Protein 4WED (pdb70)

Sequence (475 aa):
GTLRVAIAKPAGNLDPQSHYAIWAIQDLFEPLVKYGKGGQIEPCLATDWKIEDGGKTLHLTLREGVKFQDGTKFDAAACKWNLERWGIDQFSWNCSKHFQSLEVVDDYHITVHFKEPVLALQELSYTRPTRFLSPKSVDADGKFKEPVGTGPWVQISADDTQSVFEHYDGYWGDKPTYERLEAKVIPDARSRVAALRAGEIDLVGGFWIAPLTPEEGKQLEAAGFNVVVDPGNVTLVAFNPDRAEPLKDPQVRKAVSIGIDRAAISKVLYHGYAKPAGNFSAALPYAGKQFDAPVRDAAAASALLEKAGWTGSPIRSKDGKPLTLELVVSPDAVPGSRVIAEVIQSEKEVGIDLVIRSVDHAEQKYDLGFFLTYGAPYDPFGSLVALCLSTFKNDVEGKLVTDPVNLDPLINAATAATGDQIEPTIQKVYDWLRDNDAIAPLVYVPSIWAHSKRVQGFTSPVTEYDPYENIVLAE

InterPro domains:
  IPR000914 Solute-binding protein family 5 domain [PF00496] (76-440)
  IPR006311 Twin-arginine translocation pathway, signal sequence [PS51318] (1-31)
  IPR011980 Metal-staphylopine-binding protein CntA-like [cd08489] (37-518)
  IPR023765 Solute-binding protein family 5, conserved site [PS01040] (82-104)
  IPR030678 Peptide/nickel binding protein, MppA-type [PIRSF002741] (31-510)
  IPR039424 Solute-binding protein family 5 [PTHR30290] (27-519)

B-factor: mean 72.61, std 14.72, range [43.63, 132.22]

Organism: Rhizobium meliloti (strain 1021) (NCBI:txid266834)

Solvent-accessible surface area: 20041 Å² total

Foldseek 3Di:
DEAEAEFQWFQADQQQADDTGQLAVLQLFAFQWAQDFLRDTHGDQFHDWDADPLQFKIKTFGDAQFAWLVRHGQWLVQQCVLVVVHCPPVVCVFCVVFWDDKDDDDRGMIMTGGNDHGFPCLVRNGSPDNGGAGPVCADPVRDDDARTHLHQWHFPDGDTAKTKTAGRPSRPDDHFPDGIYMYGHHNDQVVVLVCQLVVNHFKAFFPSTHHAALVSQVVVVVVVFDKDKDLFQKFKKAFDCVPQVVVQPLLLLVLLQLLAALQVVCCVGRVRRWAWAPFRDSSYHLRADGDDRRHRDLPSSLVSCVVVPFDDPLATDHPPHTQEFEEEEECQVPPCGVVSQVRSCVSSNSHYHYHYDYDHVDPPPGRHYIDMAPTPPCPDLNRCCQAEAPVRDDPVGYHRAYDNVPQNVLSVQLSSDDDPGNNVSVNVNRCVCVVSSRMHTRTRDMIMMIGHPQWDQWDDDSDSSHTSPRTDGRD

Structure (mmCIF, N/CA/C/O backbone):
data_4WED
#
_entry.id   4WED
#
_cell.length_a   57.327
_cell.length_b   57.327
_cell.length_c   132.063
_cell.angle_alpha   90.000
_cell.angle_beta   90.000
_cell.angle_gamma   120.000
#
_symmetry.space_group_name_H-M   'P 31'
#
loop_
_entity.id
_entity.type
_entity.pdbx_description
1 polymer 'ABC transporter, periplasmic solute-binding protein'
2 non-polymer 'SODIUM ION'
3 non-polymer 'FORMIC ACID'
4 non-polymer GLYCEROL
5 water water
#
loop_
_atom_site.group_PDB
_atom_site.id
_atom_site.type_symbol
_atom_site.label_atom_id
_atom_site.label_alt_id
_atom_site.label_comp_id
_atom_site.label_asym_id
_atom_site.label_entity_id
_atom_site.label_seq_id
_atom_site.pdbx_PDB_ins_code
_atom_site.Cartn_x
_atom_site.Cartn_y
_atom_site.Cartn_z
_atom_site.occupancy
_atom_site.B_iso_or_equiv
_atom_site.auth_seq_id
_atom_site.auth_comp_id
_atom_site.auth_asym_id
_atom_site.auth_atom_id
_atom_site.pdbx_PDB_model_num
ATOM 1 N N . GLY A 1 36 ? 8.991 26.890 -20.385 1.00 87.80 36 GLY A N 1
ATOM 2 C CA . GLY A 1 36 ? 8.434 25.482 -20.504 1.00 84.04 36 GLY A CA 1
ATOM 3 C C . GLY A 1 36 ? 8.291 24.793 -19.159 1.00 80.82 36 GLY A C 1
ATOM 4 O O . GLY A 1 36 ? 8.414 23.580 -19.049 1.00 81.55 36 GLY A O 1
ATOM 5 N N . THR A 1 37 ? 7.982 25.591 -18.145 1.00 79.91 37 THR A N 1
ATOM 6 C CA . THR A 1 37 ? 8.116 25.206 -16.769 1.00 80.58 37 THR A CA 1
ATOM 7 C C . THR A 1 37 ? 6.910 25.691 -15.992 1.00 77.17 37 THR A C 1
ATOM 8 O O . THR A 1 37 ? 6.675 26.868 -15.880 1.00 74.81 37 THR A O 1
ATOM 12 N N . LEU A 1 38 ? 6.162 24.765 -15.418 1.00 74.98 38 LEU A N 1
ATOM 13 C CA . LEU A 1 38 ? 5.036 25.136 -14.592 1.00 73.48 38 LEU A CA 1
ATOM 14 C C . LEU A 1 38 ? 5.502 25.253 -13.146 1.00 74.48 38 LEU A C 1
ATOM 15 O O . LEU A 1 38 ? 6.113 24.332 -12.615 1.00 74.01 38 LEU A O 1
ATOM 20 N N . ARG A 1 39 ? 5.179 26.362 -12.492 1.00 77.10 39 ARG A N 1
ATOM 21 C CA . ARG A 1 39 ? 5.563 26.527 -11.097 1.00 81.41 39 ARG A CA 1
ATOM 22 C C . ARG A 1 39 ? 4.358 26.592 -10.188 1.00 78.56 39 ARG A C 1
ATOM 23 O O . ARG A 1 39 ? 3.377 27.291 -10.468 1.00 82.82 39 ARG A O 1
ATOM 31 N N . VAL A 1 40 ? 4.453 25.836 -9.097 1.00 74.39 40 VAL A N 1
ATOM 32 C CA . VAL A 1 40 ? 3.341 25.539 -8.224 1.00 70.17 40 VAL A CA 1
ATOM 33 C C . VAL A 1 40 ? 3.775 25.756 -6.793 1.00 70.29 40 VAL A C 1
ATOM 34 O O . VAL A 1 40 ? 4.785 25.231 -6.376 1.00 72.19 40 VAL A O 1
ATOM 38 N N . ALA A 1 41 ? 3.009 26.519 -6.031 1.00 69.93 41 ALA A N 1
ATOM 39 C CA . ALA A 1 41 ? 3.368 26.749 -4.650 1.00 72.88 41 ALA A CA 1
ATOM 40 C C . ALA A 1 41 ? 3.095 25.501 -3.841 1.00 69.75 41 ALA A C 1
ATOM 41 O O . ALA A 1 41 ? 2.221 24.742 -4.174 1.00 74.15 41 ALA A O 1
ATOM 43 N N . ILE A 1 42 ? 3.894 25.283 -2.811 1.00 71.56 42 ILE A N 1
ATOM 44 C CA . ILE A 1 42 ? 3.595 24.337 -1.753 1.00 71.59 42 ILE A CA 1
ATOM 45 C C . ILE A 1 42 ? 3.957 25.013 -0.430 1.00 72.91 42 ILE A C 1
ATOM 46 O O . ILE A 1 42 ? 4.890 25.816 -0.362 1.00 77.63 42 ILE A O 1
ATOM 51 N N . ALA A 1 43 ? 3.193 24.704 0.606 1.00 70.57 43 ALA A N 1
ATOM 52 C CA . ALA A 1 43 ? 3.187 25.480 1.828 1.00 72.92 43 ALA A CA 1
ATOM 53 C C . ALA A 1 43 ? 4.285 25.026 2.753 1.00 74.64 43 ALA A C 1
ATOM 54 O O . ALA A 1 43 ? 4.575 25.692 3.752 1.00 79.15 43 ALA A O 1
ATOM 56 N N . LYS A 1 44 ? 4.907 23.909 2.402 1.00 71.68 44 LYS A N 1
ATOM 57 C CA . LYS A 1 44 ? 6.020 23.384 3.170 1.00 75.92 44 LYS A CA 1
ATOM 58 C C . LYS A 1 44 ? 6.791 22.364 2.335 1.00 73.45 44 LYS A C 1
ATOM 59 O O . LYS A 1 44 ? 6.283 21.924 1.339 1.00 68.65 44 LYS A O 1
ATOM 65 N N . PRO A 1 45 ? 8.052 22.038 2.703 1.00 77.03 45 PRO A N 1
ATOM 66 C CA . PRO A 1 45 ? 8.825 21.082 1.895 1.00 78.35 45 PRO A CA 1
ATOM 67 C C . PRO A 1 45 ? 8.033 19.788 1.568 1.00 78.48 45 PRO A C 1
ATOM 68 O O . PRO A 1 45 ? 7.182 19.370 2.348 1.00 79.24 45 PRO A O 1
ATOM 72 N N . ALA A 1 46 ? 8.307 19.181 0.417 1.00 76.21 46 ALA A N 1
ATOM 73 C CA . ALA A 1 46 ? 7.626 17.958 -0.013 1.00 72.55 46 ALA A CA 1
ATOM 74 C C . ALA A 1 46 ? 7.727 16.801 0.994 1.00 73.80 46 ALA A C 1
ATOM 75 O O . ALA A 1 46 ? 6.839 15.964 1.042 1.00 73.60 46 ALA A O 1
ATOM 77 N N . GLY A 1 47 ? 8.810 16.746 1.768 1.00 74.34 47 GLY A N 1
ATOM 78 C CA . GLY A 1 47 ? 9.050 15.634 2.672 1.00 77.75 47 GLY A CA 1
ATOM 79 C C . GLY A 1 47 ? 9.642 14.400 1.990 1.00 78.00 47 GLY A C 1
ATOM 80 O O . GLY A 1 47 ? 10.000 14.418 0.806 1.00 77.20 47 GLY A O 1
ATOM 81 N N . ASN A 1 48 ? 9.780 13.340 2.775 1.00 79.99 48 ASN A N 1
ATOM 82 C CA . ASN A 1 48 ? 10.247 12.042 2.286 1.00 81.45 48 ASN A CA 1
ATOM 83 C C . ASN A 1 48 ? 9.068 11.346 1.617 1.00 76.49 48 ASN A C 1
ATOM 84 O O . ASN A 1 48 ? 8.010 11.225 2.229 1.00 73.04 48 ASN A O 1
ATOM 89 N N . LEU A 1 49 ? 9.297 10.865 0.389 1.00 74.86 49 LEU A N 1
ATOM 90 C CA . LEU A 1 49 ? 8.256 10.466 -0.565 1.00 70.05 49 LEU A CA 1
ATOM 91 C C . LEU A 1 49 ? 7.902 8.990 -0.539 1.00 68.59 49 LEU A C 1
ATOM 92 O O . LEU A 1 49 ? 7.159 8.532 -1.418 1.00 63.09 49 LEU A O 1
ATOM 97 N N . ASP A 1 50 ? 8.460 8.252 0.426 1.00 70.64 50 ASP A N 1
ATOM 98 C CA . ASP A 1 50 ? 8.197 6.817 0.597 1.00 70.35 50 ASP A CA 1
ATOM 99 C C . ASP A 1 50 ? 6.697 6.562 0.366 1.00 65.88 50 ASP A C 1
ATOM 100 O O . ASP A 1 50 ? 5.865 6.981 1.173 1.00 67.75 50 ASP A O 1
ATOM 105 N N . PRO A 1 51 ? 6.346 5.893 -0.742 1.00 62.44 51 PRO A N 1
ATOM 106 C CA . PRO A 1 51 ? 4.921 5.759 -1.098 1.00 60.83 51 PRO A CA 1
ATOM 107 C C . PRO A 1 51 ? 4.166 4.848 -0.154 1.00 63.52 51 PRO A C 1
ATOM 108 O O . PRO A 1 51 ? 2.941 4.745 -0.239 1.00 65.23 51 PRO A O 1
ATOM 112 N N . GLN A 1 52 ? 4.888 4.169 0.725 1.00 68.91 52 GLN A N 1
ATOM 113 C CA . GLN A 1 52 ? 4.270 3.393 1.808 1.00 72.97 52 GLN A CA 1
ATOM 114 C C . GLN A 1 52 ? 4.572 3.951 3.197 1.00 74.26 52 GLN A C 1
ATOM 115 O O . GLN A 1 52 ? 4.530 3.229 4.167 1.00 79.03 52 GLN A O 1
ATOM 121 N N . SER A 1 53 ? 4.840 5.243 3.304 1.00 74.75 53 SER A N 1
ATOM 122 C CA . SER A 1 53 ? 4.877 5.856 4.610 1.00 78.06 53 SER A CA 1
ATOM 123 C C . SER A 1 53 ? 3.992 7.116 4.653 1.00 77.96 53 SER A C 1
ATOM 124 O O . SER A 1 53 ? 3.190 7.319 3.750 1.00 75.80 53 SER A O 1
ATOM 127 N N . HIS A 1 54 ? 4.140 7.957 5.683 1.00 81.31 54 HIS A N 1
ATOM 128 C CA . HIS A 1 54 ? 3.192 9.067 5.920 1.00 85.15 54 HIS A CA 1
ATOM 129 C C . HIS A 1 54 ? 3.819 10.472 6.107 1.00 84.80 54 HIS A C 1
ATOM 130 O O . HIS A 1 54 ? 3.248 11.333 6.792 1.00 82.31 54 HIS A O 1
ATOM 137 N N . TYR A 1 55 ? 4.963 10.713 5.467 1.00 80.96 55 TYR A N 1
ATOM 138 C CA . TYR A 1 55 ? 5.695 11.971 5.663 1.00 85.20 55 TYR A CA 1
ATOM 139 C C . TYR A 1 55 ? 5.639 12.981 4.503 1.00 82.30 55 TYR A C 1
ATOM 140 O O . TYR A 1 55 ? 6.132 14.100 4.636 1.00 92.14 55 TYR A O 1
ATOM 149 N N . ALA A 1 56 ? 5.076 12.609 3.366 1.00 73.68 56 ALA A N 1
ATOM 150 C CA . ALA A 1 56 ? 5.083 13.514 2.221 1.00 72.68 56 ALA A CA 1
ATOM 151 C C . ALA A 1 56 ? 3.800 14.307 2.059 1.00 73.05 56 ALA A C 1
ATOM 152 O O . ALA A 1 56 ? 2.751 13.950 2.596 1.00 72.62 56 ALA A O 1
ATOM 154 N N . ILE A 1 57 ? 3.908 15.391 1.299 1.00 73.29 57 ILE A N 1
ATOM 155 C CA . ILE A 1 57 ? 2.746 16.011 0.683 1.00 72.16 57 ILE A CA 1
ATOM 156 C C . ILE A 1 57 ? 2.237 15.059 -0.412 1.00 65.84 57 ILE A C 1
ATOM 157 O O . ILE A 1 57 ? 2.952 14.772 -1.360 1.00 65.06 57 ILE A O 1
ATOM 162 N N . TRP A 1 58 ? 0.989 14.608 -0.271 1.00 65.37 58 TRP A N 1
ATOM 163 C CA . TRP A 1 58 ? 0.361 13.629 -1.187 1.00 60.42 58 TRP A CA 1
ATOM 164 C C . TRP A 1 58 ? 0.429 14.052 -2.649 1.00 58.09 58 TRP A C 1
ATOM 165 O O . TRP A 1 58 ? 0.811 13.280 -3.510 1.00 61.02 58 TRP A O 1
ATOM 176 N N . ALA A 1 59 ? 0.068 15.294 -2.926 1.00 58.09 59 ALA A N 1
ATOM 177 C CA . ALA A 1 59 ? 0.077 15.786 -4.285 1.00 56.06 59 ALA A CA 1
ATOM 178 C C . ALA A 1 59 ? 1.422 15.637 -4.991 1.00 55.94 59 ALA A C 1
ATOM 179 O O . ALA A 1 59 ? 1.487 15.522 -6.200 1.00 60.28 59 ALA A O 1
ATOM 181 N N . ILE A 1 60 ? 2.503 15.619 -4.239 1.00 56.84 60 ILE A N 1
ATOM 182 C CA . ILE A 1 60 ? 3.846 15.441 -4.828 1.00 60.67 60 ILE A CA 1
ATOM 183 C C . ILE A 1 60 ? 4.051 14.022 -5.227 1.00 62.24 60 ILE A C 1
ATOM 184 O O . ILE A 1 60 ? 4.555 13.760 -6.318 1.00 60.68 60 ILE A O 1
ATOM 189 N N . GLN A 1 61 ? 3.600 13.109 -4.384 1.00 65.10 61 GLN A N 1
ATOM 190 C CA . GLN A 1 61 ? 3.666 11.681 -4.644 1.00 61.39 61 GLN A CA 1
ATOM 191 C C . GLN A 1 61 ? 2.879 11.364 -5.889 1.00 58.48 61 GLN A C 1
ATOM 192 O O . GLN A 1 61 ? 3.256 10.529 -6.678 1.00 57.58 61 GLN A O 1
ATOM 198 N N . ASP A 1 62 ? 1.784 12.076 -6.065 1.00 61.82 62 ASP A N 1
ATOM 199 C CA . ASP A 1 62 ? 0.911 11.887 -7.198 1.00 57.28 62 ASP A CA 1
ATOM 200 C C . ASP A 1 62 ? 1.594 12.212 -8.510 1.00 59.58 62 ASP A C 1
ATOM 201 O O . ASP A 1 62 ? 1.140 11.803 -9.558 1.00 55.49 62 ASP A O 1
ATOM 206 N N . LEU A 1 63 ? 2.672 12.975 -8.442 1.00 57.56 63 LEU A N 1
ATOM 207 C CA . LEU A 1 63 ? 3.485 13.303 -9.608 1.00 64.10 63 LEU A CA 1
ATOM 208 C C . LEU A 1 63 ? 4.186 12.156 -10.322 1.00 61.69 63 LEU A C 1
ATOM 209 O O . LEU A 1 63 ? 4.308 12.167 -11.520 1.00 61.86 63 LEU A O 1
ATOM 222 N N . PHE A 1 65 ? 4.061 8.678 -8.721 1.00 58.61 65 PHE A N 1
ATOM 223 C CA . PHE A 1 65 ? 3.489 7.393 -8.340 1.00 56.86 65 PHE A CA 1
ATOM 224 C C . PHE A 1 65 ? 2.106 7.208 -8.933 1.00 55.47 65 PHE A C 1
ATOM 225 O O . PHE A 1 65 ? 1.292 8.135 -9.000 1.00 57.37 65 PHE A O 1
ATOM 233 N N . GLU A 1 66 ? 1.849 6.002 -9.403 1.00 56.06 66 GLU A N 1
ATOM 234 C CA . GLU A 1 66 ? 0.561 5.703 -9.996 1.00 56.01 66 GLU A CA 1
ATOM 235 C C . GLU A 1 66 ? -0.090 4.544 -9.317 1.00 57.14 66 GLU A C 1
ATOM 236 O O . GLU A 1 66 ? 0.591 3.648 -8.825 1.00 60.84 66 GLU A O 1
ATOM 242 N N . PRO A 1 67 ? -1.433 4.570 -9.246 1.00 55.09 67 PRO A N 1
ATOM 243 C CA . PRO A 1 67 ? -2.189 3.435 -8.711 1.00 52.41 67 PRO A CA 1
ATOM 244 C C . PRO A 1 67 ? -2.650 2.447 -9.798 1.00 52.54 67 PRO A C 1
ATOM 245 O O . PRO A 1 67 ? -2.515 2.693 -11.004 1.00 50.31 67 PRO A O 1
ATOM 249 N N . LEU A 1 68 ? -3.260 1.357 -9.348 1.00 51.61 68 LEU A N 1
ATOM 250 C CA . LEU A 1 68 ? -3.909 0.443 -10.246 1.00 54.13 68 LEU A CA 1
ATOM 251 C C . LEU A 1 68 ? -5.085 1.113 -10.956 1.00 53.31 68 LEU A C 1
ATOM 252 O O . LEU A 1 68 ? -5.251 0.982 -12.180 1.00 52.75 68 LEU A O 1
ATOM 257 N N . VAL A 1 69 ? -5.916 1.790 -10.169 1.00 51.45 69 VAL A N 1
ATOM 258 C CA . VAL A 1 69 ? -7.082 2.502 -10.694 1.00 52.20 69 VAL A CA 1
ATOM 259 C C . VAL A 1 69 ? -7.045 3.896 -10.137 1.00 52.98 69 VAL A C 1
ATOM 260 O O . VAL A 1 69 ? -6.516 4.120 -9.046 1.00 52.58 69 VAL A O 1
ATOM 264 N N . LYS A 1 70 ? -7.581 4.822 -10.917 1.00 54.51 70 LYS A N 1
ATOM 265 C CA . LYS A 1 70 ? -7.642 6.217 -10.569 1.00 52.63 70 LYS A CA 1
ATOM 266 C C . LYS A 1 70 ? -9.065 6.579 -10.133 1.00 48.63 70 LYS A C 1
ATOM 267 O O . LYS A 1 70 ? -10.091 6.043 -10.656 1.00 45.75 70 LYS A O 1
ATOM 270 N N . TYR A 1 71 ? -9.100 7.481 -9.166 1.00 46.22 71 TYR A N 1
ATOM 271 C CA . TYR A 1 71 ? -10.313 8.130 -8.704 1.00 49.89 71 TYR A CA 1
ATOM 272 C C . TYR A 1 71 ? -10.624 9.281 -9.616 1.00 52.89 71 TYR A C 1
ATOM 273 O O . TYR A 1 71 ? -9.979 10.296 -9.538 1.00 52.01 71 TYR A O 1
ATOM 282 N N . GLY A 1 72 ? -11.633 9.099 -10.485 1.00 54.81 72 GLY A N 1
ATOM 283 C CA . GLY A 1 72 ? -11.928 10.075 -11.516 1.00 53.45 72 GLY A CA 1
ATOM 284 C C . GLY A 1 72 ? -12.971 11.019 -11.007 1.00 57.82 72 GLY A C 1
ATOM 285 O O . GLY A 1 72 ? -13.518 10.843 -9.914 1.00 66.00 72 GLY A O 1
ATOM 286 N N . LYS A 1 73 ? -13.239 12.036 -11.805 1.00 60.28 73 LYS A N 1
ATOM 287 C CA . LYS A 1 73 ? -14.397 12.886 -11.625 1.00 60.69 73 LYS A CA 1
ATOM 288 C C . LYS A 1 73 ? -15.660 12.098 -11.269 1.00 54.18 73 LYS A C 1
ATOM 289 O O . LYS A 1 73 ? -15.995 11.121 -11.914 1.00 56.82 73 LYS A O 1
ATOM 291 N N . GLY A 1 74 ? -16.354 12.550 -10.234 1.00 48.90 74 GLY A N 1
ATOM 292 C CA . GLY A 1 74 ? -17.572 11.940 -9.779 1.00 49.01 74 GLY A CA 1
ATOM 293 C C . GLY A 1 74 ? -17.279 10.665 -8.983 1.00 52.38 74 GLY A C 1
ATOM 294 O O . GLY A 1 74 ? -18.165 9.901 -8.642 1.00 49.34 74 GLY A O 1
ATOM 295 N N . GLY A 1 75 ? -16.021 10.409 -8.677 1.00 56.24 75 GLY A N 1
ATOM 296 C CA . GLY A 1 75 ? -15.695 9.153 -8.050 1.00 55.77 75 GLY A CA 1
ATOM 297 C C . GLY A 1 75 ? -15.741 8.011 -9.020 1.00 54.33 75 GLY A C 1
ATOM 298 O O . GLY A 1 75 ? -15.678 6.873 -8.594 1.00 52.20 75 GLY A O 1
ATOM 299 N N . GLN A 1 76 ? -15.778 8.295 -10.321 1.00 54.94 76 GLN A N 1
ATOM 300 C CA . GLN A 1 76 ? -15.728 7.210 -11.310 1.00 59.75 76 GLN A CA 1
ATOM 301 C C . GLN A 1 76 ? -14.338 6.577 -11.286 1.00 56.29 76 GLN A C 1
ATOM 302 O O . GLN A 1 76 ? -13.326 7.283 -11.406 1.00 58.19 76 GLN A O 1
ATOM 308 N N . ILE A 1 77 ? -14.302 5.259 -11.117 1.00 53.04 77 ILE A N 1
ATOM 309 C CA . ILE A 1 77 ? -13.086 4.475 -11.118 1.00 51.20 77 ILE A CA 1
ATOM 310 C C . ILE A 1 77 ? -12.534 4.280 -12.516 1.00 54.05 77 ILE A C 1
ATOM 311 O O . ILE A 1 77 ? -13.164 3.711 -13.347 1.00 57.81 77 ILE A O 1
ATOM 316 N N . GLU A 1 78 ? -11.301 4.698 -12.753 1.00 57.37 78 GLU A N 1
ATOM 317 C CA . GLU A 1 78 ? -10.739 4.592 -14.092 1.00 59.73 78 GLU A CA 1
ATOM 318 C C . GLU A 1 78 ? -9.533 3.657 -14.182 1.00 56.71 78 GLU A C 1
ATOM 319 O O . GLU A 1 78 ? -8.762 3.510 -13.225 1.00 58.56 78 GLU A O 1
ATOM 325 N N . PRO A 1 79 ? -9.327 3.061 -15.352 1.00 59.49 79 PRO A N 1
ATOM 326 C CA . PRO A 1 79 ? -8.104 2.284 -15.603 1.00 58.73 79 PRO A CA 1
ATOM 327 C C . PRO A 1 79 ? -6.837 3.114 -15.378 1.00 60.51 79 PRO A C 1
ATOM 328 O O . PRO A 1 79 ? -6.787 4.265 -15.819 1.00 62.98 79 PRO A O 1
ATOM 332 N N . CYS A 1 80 ? -5.840 2.552 -14.685 1.00 58.06 80 CYS A N 1
ATOM 333 C CA . CYS A 1 80 ? -4.519 3.154 -14.635 1.00 57.26 80 CYS A CA 1
ATOM 334 C C . CYS A 1 80 ? -3.479 2.064 -14.889 1.00 56.75 80 CYS A C 1
ATOM 335 O O . CYS A 1 80 ? -3.362 1.581 -16.008 1.00 58.01 80 CYS A O 1
ATOM 338 N N . LEU A 1 81 ? -2.716 1.666 -13.886 1.00 53.11 81 LEU A N 1
ATOM 339 C CA . LEU A 1 81 ? -1.800 0.578 -14.072 1.00 54.31 81 LEU A CA 1
ATOM 340 C C . LEU A 1 81 ? -2.525 -0.762 -14.289 1.00 55.03 81 LEU A C 1
ATOM 341 O O . LEU A 1 81 ? -1.942 -1.743 -14.818 1.00 58.86 81 LEU A O 1
ATOM 346 N N . ALA A 1 82 ? -3.770 -0.836 -13.876 1.00 53.10 82 ALA A N 1
ATOM 347 C CA . ALA A 1 82 ? -4.612 -1.963 -14.274 1.00 56.58 82 ALA A CA 1
ATOM 348 C C . ALA A 1 82 ? -5.534 -1.480 -15.342 1.00 57.08 82 ALA A C 1
ATOM 349 O O . ALA A 1 82 ? -6.172 -0.431 -15.157 1.00 59.84 82 ALA A O 1
ATOM 351 N N . THR A 1 83 ? -5.610 -2.237 -16.445 1.00 62.21 83 THR A N 1
ATOM 352 C CA . THR A 1 83 ? -6.592 -1.990 -17.545 1.00 63.19 83 THR A CA 1
ATOM 353 C C . THR A 1 83 ? -8.009 -2.558 -17.324 1.00 64.17 83 THR A C 1
ATOM 354 O O . THR A 1 83 ? -8.959 -2.179 -17.998 1.00 63.10 83 THR A O 1
ATOM 358 N N . ASP A 1 84 ? -8.132 -3.520 -16.433 1.00 67.87 84 ASP A N 1
ATOM 359 C CA . ASP A 1 84 ? -9.404 -4.098 -16.144 1.00 67.38 84 ASP A CA 1
ATOM 360 C C . ASP A 1 84 ? -9.327 -4.853 -14.830 1.00 66.64 84 ASP A C 1
ATOM 361 O O . ASP A 1 84 ? -8.226 -5.131 -14.315 1.00 63.83 84 ASP A O 1
ATOM 366 N N . TRP A 1 85 ? -10.508 -5.147 -14.288 1.00 65.74 85 TRP A N 1
ATOM 367 C CA . TRP A 1 85 ? -10.650 -5.832 -13.020 1.00 64.16 85 TRP A CA 1
ATOM 368 C C . TRP A 1 85 ? -12.021 -6.486 -12.852 1.00 64.82 85 TRP A C 1
ATOM 369 O O . TRP A 1 85 ? -12.998 -6.116 -13.492 1.00 65.39 85 TRP A O 1
ATOM 380 N N . LYS A 1 86 ? -12.080 -7.481 -11.989 1.00 69.47 86 LYS A N 1
ATOM 381 C CA . LYS A 1 86 ? -13.310 -8.181 -11.733 1.00 67.02 86 LYS A CA 1
ATOM 382 C C . LYS A 1 86 ? -13.330 -8.502 -10.267 1.00 65.97 86 LYS A C 1
ATOM 383 O O . LYS A 1 86 ? -12.353 -9.001 -9.725 1.00 67.84 86 LYS A O 1
ATOM 386 N N . ILE A 1 87 ? -14.435 -8.150 -9.621 1.00 65.50 87 ILE A N 1
ATOM 387 C CA . ILE A 1 87 ? -14.633 -8.465 -8.233 1.00 65.93 87 ILE A CA 1
ATOM 388 C C . ILE A 1 87 ? -15.588 -9.647 -8.124 1.00 66.99 87 ILE A C 1
ATOM 389 O O . ILE A 1 87 ? -16.711 -9.519 -8.568 1.00 67.14 87 ILE A O 1
ATOM 394 N N . GLU A 1 88 ? -15.161 -10.747 -7.489 1.00 66.32 88 GLU A N 1
ATOM 395 C CA . GLU A 1 88 ? -16.022 -11.959 -7.286 1.00 75.26 88 GLU A CA 1
ATOM 396 C C . GLU A 1 88 ? -16.050 -12.467 -5.836 1.00 76.50 88 GLU A C 1
ATOM 397 O O . GLU A 1 88 ? -15.359 -11.925 -4.966 1.00 75.37 88 GLU A O 1
ATOM 403 N N . ASP A 1 89 ? -16.831 -13.532 -5.603 1.00 78.99 89 ASP A N 1
ATOM 404 C CA . ASP A 1 89 ? -16.939 -14.225 -4.298 1.00 76.91 89 ASP A CA 1
ATOM 405 C C . ASP A 1 89 ? -17.532 -13.295 -3.251 1.00 77.95 89 ASP A C 1
ATOM 406 O O . ASP A 1 89 ? -17.056 -13.220 -2.111 1.00 78.96 89 ASP A O 1
ATOM 408 N N . GLY A 1 90 ? -18.568 -12.564 -3.659 1.00 76.97 90 GLY A N 1
ATOM 409 C CA . GLY A 1 90 ? -19.237 -11.633 -2.782 1.00 77.96 90 GLY A CA 1
ATOM 410 C C . GLY A 1 90 ? -18.273 -10.586 -2.260 1.00 80.83 90 GLY A C 1
ATOM 411 O O . GLY A 1 90 ? -18.390 -10.150 -1.119 1.00 80.58 90 GLY A O 1
ATOM 412 N N . GLY A 1 91 ? -17.317 -10.182 -3.097 1.00 82.30 91 GLY A N 1
ATOM 413 C CA . GLY A 1 91 ? -16.358 -9.114 -2.753 1.00 76.17 91 GLY A CA 1
ATOM 414 C C . GLY A 1 91 ? -15.055 -9.578 -2.126 1.00 73.12 91 GLY A C 1
ATOM 415 O O . GLY A 1 91 ? -14.253 -8.769 -1.662 1.00 79.01 91 GLY A O 1
ATOM 416 N N . LYS A 1 92 ? -14.835 -10.878 -2.105 1.00 75.89 92 LYS A N 1
ATOM 417 C CA . LYS A 1 92 ? -13.676 -11.455 -1.422 1.00 79.05 92 LYS A CA 1
ATOM 418 C C . LYS A 1 92 ? -12.530 -11.835 -2.395 1.00 76.26 92 LYS A C 1
ATOM 419 O O . LYS A 1 92 ? -11.446 -12.222 -1.961 1.00 75.12 92 LYS A O 1
ATOM 423 N N . THR A 1 93 ? -12.773 -11.690 -3.694 1.00 73.22 93 THR A N 1
ATOM 424 C CA . THR A 1 93 ? -11.800 -12.003 -4.727 1.00 70.53 93 THR A CA 1
ATOM 425 C C . THR A 1 93 ? -11.694 -10.858 -5.690 1.00 66.33 93 THR A C 1
ATOM 426 O O . THR A 1 93 ? -12.705 -10.362 -6.134 1.00 67.45 93 THR A O 1
ATOM 430 N N . LEU A 1 94 ? -10.481 -10.447 -6.028 1.00 66.81 94 LEU A N 1
ATOM 431 C CA . LEU A 1 94 ? -10.273 -9.380 -7.027 1.00 65.95 94 LEU A CA 1
ATOM 432 C C . LEU A 1 94 ? -9.316 -9.840 -8.126 1.00 66.30 94 LEU A C 1
ATOM 433 O O . LEU A 1 94 ? -8.188 -10.217 -7.827 1.00 63.72 94 LEU A O 1
ATOM 438 N N . HIS A 1 95 ? -9.780 -9.809 -9.376 1.00 65.64 95 HIS A N 1
ATOM 439 C CA . HIS A 1 95 ? -8.962 -10.198 -10.514 1.00 68.27 95 HIS A CA 1
ATOM 440 C C . HIS A 1 95 ? -8.551 -8.952 -11.174 1.00 66.41 95 HIS A C 1
ATOM 441 O O . HIS A 1 95 ? -9.370 -8.051 -11.369 1.00 67.23 95 HIS A O 1
ATOM 448 N N . LEU A 1 96 ? -7.272 -8.892 -11.510 1.00 69.17 96 LEU A N 1
ATOM 449 C CA . LEU A 1 96 ? -6.667 -7.679 -12.096 1.00 65.61 96 LEU A CA 1
ATOM 450 C C . LEU A 1 96 ? -5.883 -8.024 -13.364 1.00 65.49 96 LEU A C 1
ATOM 451 O O . LEU A 1 96 ? -5.002 -8.906 -13.376 1.00 62.27 96 LEU A O 1
ATOM 456 N N . THR A 1 97 ? -6.197 -7.297 -14.419 1.00 62.74 97 THR A N 1
ATOM 457 C CA . THR A 1 97 ? -5.414 -7.338 -15.623 1.00 65.78 97 THR A CA 1
ATOM 458 C C . THR A 1 97 ? -4.480 -6.113 -15.661 1.00 64.00 97 THR A C 1
ATOM 459 O O . THR A 1 97 ? -4.936 -5.000 -15.690 1.00 64.77 97 THR A O 1
ATOM 463 N N . LEU A 1 98 ? -3.175 -6.337 -15.657 1.00 64.24 98 LEU A N 1
ATOM 464 C CA . LEU A 1 98 ? -2.211 -5.243 -15.636 1.00 65.77 98 LEU A CA 1
ATOM 465 C C . LEU A 1 98 ? -1.946 -4.700 -17.054 1.00 68.04 98 LEU A C 1
ATOM 466 O O . LEU A 1 98 ? -2.026 -5.443 -18.050 1.00 67.46 98 LEU A O 1
ATOM 471 N N . ARG A 1 99 ? -1.672 -3.396 -17.126 1.00 66.52 99 ARG A N 1
ATOM 472 C CA . ARG A 1 99 ? -1.338 -2.740 -18.387 1.00 66.70 99 ARG A CA 1
ATOM 473 C C . ARG A 1 99 ? 0.032 -3.204 -18.845 1.00 68.46 99 ARG A C 1
ATOM 474 O O . ARG A 1 99 ? 0.955 -3.150 -18.065 1.00 67.98 99 ARG A O 1
ATOM 482 N N . GLU A 1 100 ? 0.128 -3.645 -20.102 1.00 75.38 100 GLU A N 1
ATOM 483 C CA . GLU A 1 100 ? 1.383 -4.080 -20.745 1.00 81.93 100 GLU A CA 1
ATOM 484 C C . GLU A 1 100 ? 2.155 -2.860 -21.247 1.00 79.48 100 GLU A C 1
ATOM 485 O O . GLU A 1 100 ? 1.566 -1.815 -21.480 1.00 80.74 100 GLU A O 1
ATOM 487 N N . GLY A 1 101 ? 3.475 -2.989 -21.359 1.00 79.03 101 GLY A N 1
ATOM 488 C CA . GLY A 1 101 ? 4.315 -1.942 -21.944 1.00 78.34 101 GLY A CA 1
ATOM 489 C C . GLY A 1 101 ? 4.607 -0.770 -21.024 1.00 77.34 101 GLY A C 1
ATOM 490 O O . GLY A 1 101 ? 4.906 0.341 -21.470 1.00 78.01 101 GLY A O 1
ATOM 491 N N . VAL A 1 102 ? 4.529 -1.024 -19.729 1.00 75.59 102 VAL A N 1
ATOM 492 C CA . VAL A 1 102 ? 4.789 -0.016 -18.736 1.00 71.11 102 VAL A CA 1
ATOM 493 C C . VAL A 1 102 ? 6.181 -0.227 -18.161 1.00 71.14 102 VAL A C 1
ATOM 494 O O . VAL A 1 102 ? 6.557 -1.325 -17.773 1.00 68.86 102 VAL A O 1
ATOM 498 N N . LYS A 1 103 ? 6.933 0.853 -18.089 1.00 71.41 103 LYS A N 1
ATOM 499 C CA . LYS A 1 103 ? 8.247 0.827 -17.479 1.00 74.22 103 LYS A CA 1
ATOM 500 C C . LYS A 1 103 ? 8.276 1.793 -16.296 1.00 75.91 103 LYS A C 1
ATOM 501 O O . LYS A 1 103 ? 7.594 2.855 -16.290 1.00 74.52 103 LYS A O 1
ATOM 505 N N . PHE A 1 104 ? 9.032 1.397 -15.275 1.00 74.30 104 PHE A N 1
ATOM 506 C CA . PHE A 1 104 ? 9.343 2.297 -14.169 1.00 73.18 104 PHE A CA 1
ATOM 507 C C . PHE A 1 104 ? 10.327 3.319 -14.660 1.00 73.04 104 PHE A C 1
ATOM 508 O O . PHE A 1 104 ? 11.013 3.077 -15.651 1.00 71.78 104 PHE A O 1
ATOM 516 N N . GLN A 1 105 ? 10.438 4.435 -13.949 1.00 73.52 105 GLN A N 1
ATOM 517 C CA . GLN A 1 105 ? 11.333 5.523 -14.391 1.00 74.69 105 GLN A CA 1
ATOM 518 C C . GLN A 1 105 ? 12.815 5.065 -14.486 1.00 77.10 105 GLN A C 1
ATOM 519 O O . GLN A 1 105 ? 13.559 5.578 -15.285 1.00 75.49 105 GLN A O 1
ATOM 525 N N . ASP A 1 106 ? 13.214 4.053 -13.722 1.00 76.32 106 ASP A N 1
ATOM 526 C CA . ASP A 1 106 ? 14.558 3.493 -13.865 1.00 78.41 106 ASP A CA 1
ATOM 527 C C . ASP A 1 106 ? 14.689 2.520 -15.049 1.00 79.52 106 ASP A C 1
ATOM 528 O O . ASP A 1 106 ? 15.722 1.871 -15.187 1.00 78.21 106 ASP A O 1
ATOM 533 N N . GLY A 1 107 ? 13.651 2.388 -15.882 1.00 78.49 107 GLY A N 1
ATOM 534 C CA . GLY A 1 107 ? 13.684 1.447 -17.016 1.00 81.35 107 GLY A CA 1
ATOM 535 C C . GLY A 1 107 ? 13.328 -0.021 -16.739 1.00 84.03 107 GLY A C 1
ATOM 536 O O . GLY A 1 107 ? 13.291 -0.833 -17.670 1.00 85.10 107 GLY A O 1
ATOM 537 N N . THR A 1 108 ? 13.059 -0.386 -15.481 1.00 84.05 108 THR A N 1
ATOM 538 C CA . THR A 1 108 ? 12.660 -1.765 -15.174 1.00 79.89 108 THR A CA 1
ATOM 539 C C . THR A 1 108 ? 11.189 -1.922 -15.514 1.00 80.88 108 THR A C 1
ATOM 540 O O . THR A 1 108 ? 10.433 -0.944 -15.570 1.00 82.90 108 THR A O 1
ATOM 544 N N . LYS A 1 109 ? 10.792 -3.167 -15.747 1.00 82.21 109 LYS A N 1
ATOM 545 C CA . LYS A 1 109 ? 9.506 -3.493 -16.377 1.00 80.17 109 LYS A CA 1
ATOM 546 C C . LYS A 1 109 ? 8.386 -3.561 -15.342 1.00 75.58 109 LYS A C 1
ATOM 547 O O . LYS A 1 109 ? 8.543 -4.129 -14.262 1.00 75.94 109 LYS A O 1
ATOM 553 N N . PHE A 1 110 ? 7.233 -3.002 -15.664 1.00 75.32 110 PHE A N 1
ATOM 554 C CA . PHE A 1 110 ? 6.069 -3.192 -14.782 1.00 72.55 110 PHE A CA 1
ATOM 555 C C . PHE A 1 110 ? 5.307 -4.442 -15.186 1.00 66.56 110 PHE A C 1
ATOM 556 O O . PHE A 1 110 ? 4.943 -4.579 -16.330 1.00 70.27 110 PHE A O 1
ATOM 564 N N . ASP A 1 111 ? 5.120 -5.353 -14.243 1.00 64.15 111 ASP A N 1
ATOM 565 C CA . ASP A 1 111 ? 4.458 -6.645 -14.497 1.00 67.73 111 ASP A CA 1
ATOM 566 C C . ASP A 1 111 ? 3.897 -7.252 -13.166 1.00 66.06 111 ASP A C 1
ATOM 567 O O . ASP A 1 111 ? 4.061 -6.689 -12.068 1.00 68.06 111 ASP A O 1
ATOM 572 N N . ALA A 1 112 ? 3.231 -8.383 -13.261 1.00 63.25 112 ALA A N 1
ATOM 573 C CA . ALA A 1 112 ? 2.693 -9.048 -12.060 1.00 65.75 112 ALA A CA 1
ATOM 574 C C . ALA A 1 112 ? 3.666 -9.166 -10.862 1.00 65.87 112 ALA A C 1
ATOM 575 O O . ALA A 1 112 ? 3.332 -8.783 -9.728 1.00 66.95 112 ALA A O 1
ATOM 577 N N . ALA A 1 113 ? 4.849 -9.695 -11.121 1.00 65.94 113 ALA A N 1
ATOM 578 C CA . ALA A 1 113 ? 5.929 -9.760 -10.136 1.00 66.53 113 ALA A CA 1
ATOM 579 C C . ALA A 1 113 ? 6.240 -8.418 -9.436 1.00 66.23 113 ALA A C 1
ATOM 580 O O . ALA A 1 113 ? 6.439 -8.377 -8.236 1.00 68.80 113 ALA A O 1
ATOM 582 N N . ALA A 1 114 ? 6.273 -7.321 -10.182 1.00 65.49 114 ALA A N 1
ATOM 583 C CA . ALA A 1 114 ? 6.601 -6.028 -9.598 1.00 64.42 114 ALA A CA 1
ATOM 584 C C . ALA A 1 114 ? 5.403 -5.529 -8.807 1.00 64.01 114 ALA A C 1
ATOM 585 O O . ALA A 1 114 ? 5.538 -4.904 -7.769 1.00 66.64 114 ALA A O 1
ATOM 587 N N . CYS A 1 115 ? 4.217 -5.868 -9.278 1.00 63.46 115 CYS A N 1
ATOM 588 C CA . CYS A 1 115 ? 2.996 -5.532 -8.585 1.00 61.00 115 CYS A CA 1
ATOM 589 C C . CYS A 1 115 ? 2.825 -6.253 -7.247 1.00 61.39 115 CYS A C 1
ATOM 590 O O . CYS A 1 115 ? 2.522 -5.622 -6.233 1.00 62.16 115 CYS A O 1
ATOM 593 N N . LYS A 1 116 ? 3.009 -7.567 -7.251 1.00 61.15 116 LYS A N 1
ATOM 594 C CA . LYS A 1 116 ? 3.015 -8.357 -6.007 1.00 65.50 116 LYS A CA 1
ATOM 595 C C . LYS A 1 116 ? 4.000 -7.796 -4.998 1.00 66.06 116 LYS A C 1
ATOM 596 O O . LYS A 1 116 ? 3.687 -7.690 -3.816 1.00 64.52 116 LYS A O 1
ATOM 602 N N . TRP A 1 117 ? 5.208 -7.487 -5.468 1.00 65.64 117 TRP A N 1
ATOM 603 C CA . TRP A 1 117 ? 6.305 -7.070 -4.594 1.00 66.75 117 TRP A CA 1
ATOM 604 C C . TRP A 1 117 ? 5.943 -5.796 -3.840 1.00 64.60 117 TRP A C 1
ATOM 605 O O . TRP A 1 117 ? 6.252 -5.653 -2.678 1.00 64.97 117 TRP A O 1
ATOM 616 N N . ASN A 1 118 ? 5.273 -4.884 -4.526 1.00 62.28 118 ASN A N 1
ATOM 617 C CA . ASN A 1 118 ? 4.735 -3.657 -3.920 1.00 63.65 118 ASN A CA 1
ATOM 618 C C . ASN A 1 118 ? 3.594 -3.910 -2.975 1.00 63.58 118 ASN A C 1
ATOM 619 O O . ASN A 1 118 ? 3.597 -3.445 -1.842 1.00 72.83 118 ASN A O 1
ATOM 624 N N . LEU A 1 119 ? 2.602 -4.631 -3.461 1.00 60.06 119 LEU A N 1
ATOM 625 C CA . LEU A 1 119 ? 1.462 -4.959 -2.666 1.00 58.76 119 LEU A CA 1
ATOM 626 C C . LEU A 1 119 ? 1.859 -5.672 -1.403 1.00 63.25 119 LEU A C 1
ATOM 627 O O . LEU A 1 119 ? 1.333 -5.398 -0.334 1.00 63.29 119 LEU A O 1
ATOM 632 N N . GLU A 1 120 ? 2.812 -6.580 -1.519 1.00 68.82 120 GLU A N 1
ATOM 633 C CA . GLU A 1 120 ? 3.333 -7.283 -0.348 1.00 75.71 120 GLU A CA 1
ATOM 634 C C . GLU A 1 120 ? 4.063 -6.356 0.638 1.00 76.38 120 GLU A C 1
ATOM 635 O O . GLU A 1 120 ? 4.258 -6.713 1.791 1.00 77.48 120 GLU A O 1
ATOM 641 N N . ARG A 1 121 ? 4.474 -5.184 0.178 1.00 75.99 121 ARG A N 1
ATOM 642 C CA . ARG A 1 121 ? 5.136 -4.235 1.043 1.00 81.19 121 ARG A CA 1
ATOM 643 C C . ARG A 1 121 ? 4.170 -3.556 2.007 1.00 81.26 121 ARG A C 1
ATOM 644 O O . ARG A 1 121 ? 4.598 -3.081 3.049 1.00 85.19 121 ARG A O 1
ATOM 652 N N . TRP A 1 122 ? 2.887 -3.489 1.686 1.00 70.79 122 TRP A N 1
ATOM 653 C CA . TRP A 1 122 ? 1.967 -2.746 2.571 1.00 70.69 122 TRP A CA 1
ATOM 654 C C . TRP A 1 122 ? 0.707 -3.482 2.994 1.00 68.66 122 TRP A C 1
ATOM 655 O O . TRP A 1 122 ? 0.139 -3.176 4.047 1.00 73.58 122 TRP A O 1
ATOM 674 N N . GLY A 1 124 ? -1.773 -5.945 4.592 1.00 86.99 124 GLY A N 1
ATOM 675 C CA . GLY A 1 124 ? -1.773 -6.848 5.735 1.00 92.53 124 GLY A CA 1
ATOM 676 C C . GLY A 1 124 ? -0.873 -6.336 6.855 1.00 94.52 124 GLY A C 1
ATOM 677 O O . GLY A 1 124 ? -0.877 -6.908 7.941 1.00 96.09 124 GLY A O 1
ATOM 678 N N . ILE A 1 125 ? -0.102 -5.271 6.606 1.00 90.90 125 ILE A N 1
ATOM 679 C CA . ILE A 1 125 ? 0.754 -4.698 7.643 1.00 92.50 125 ILE A CA 1
ATOM 680 C C . ILE A 1 125 ? -0.174 -4.003 8.629 1.00 94.14 125 ILE A C 1
ATOM 681 O O . ILE A 1 125 ? -1.064 -3.237 8.224 1.00 97.34 125 ILE A O 1
ATOM 683 N N . ASP A 1 126 ? 0.004 -4.318 9.912 1.00 96.92 126 ASP A N 1
ATOM 684 C CA . ASP A 1 126 ? -0.800 -3.754 10.995 1.00 99.77 126 ASP A CA 1
ATOM 685 C C . ASP A 1 126 ? -0.951 -2.224 10.871 1.00 102.35 126 ASP A C 1
ATOM 686 O O . ASP A 1 126 ? -2.043 -1.693 11.109 1.00 103.54 126 ASP A O 1
ATOM 688 N N . GLN A 1 127 ? 0.125 -1.533 10.470 1.00 98.59 127 GLN A N 1
ATOM 689 C CA . GLN A 1 127 ? 0.119 -0.067 10.306 1.00 97.19 127 GLN A CA 1
ATOM 690 C C . GLN A 1 127 ? -0.910 0.447 9.297 1.00 93.17 127 GLN A C 1
ATOM 691 O O . GLN A 1 127 ? -1.244 1.613 9.344 1.00 94.56 127 GLN A O 1
ATOM 693 N N . PHE A 1 128 ? -1.395 -0.405 8.387 1.00 94.61 128 PHE A N 1
ATOM 694 C CA . PHE A 1 128 ? -2.463 -0.023 7.437 1.00 91.10 128 PHE A CA 1
ATOM 695 C C . PHE A 1 128 ? -3.792 -0.696 7.700 1.00 87.36 128 PHE A C 1
ATOM 696 O O . PHE A 1 128 ? -4.598 -0.820 6.785 1.00 86.25 128 PHE A O 1
ATOM 704 N N . SER A 1 129 ? -4.026 -1.113 8.943 1.00 85.09 129 SER A N 1
ATOM 705 C CA . SER A 1 129 ? -5.275 -1.793 9.307 1.00 83.84 129 SER A CA 1
ATOM 706 C C . SER A 1 129 ? -6.512 -0.887 9.137 1.00 76.88 129 SER A C 1
ATOM 707 O O . SER A 1 129 ? -7.624 -1.396 8.972 1.00 72.94 129 SER A O 1
ATOM 710 N N . TRP A 1 130 ? -6.310 0.436 9.131 1.00 72.98 130 TRP A N 1
ATOM 711 C CA . TRP A 1 130 ? -7.426 1.407 8.923 1.00 74.32 130 TRP A CA 1
ATOM 712 C C . TRP A 1 130 ? -8.052 1.311 7.526 1.00 69.14 130 TRP A C 1
ATOM 713 O O . TRP A 1 130 ? -9.151 1.796 7.290 1.00 63.37 130 TRP A O 1
ATOM 732 N N . ASN A 1 132 ? -9.597 -1.086 4.668 1.00 60.53 132 ASN A N 1
ATOM 733 C CA . ASN A 1 132 ? -10.278 -2.361 4.602 1.00 61.67 132 ASN A CA 1
ATOM 734 C C . ASN A 1 132 ? -9.571 -3.416 3.746 1.00 59.33 132 ASN A C 1
ATOM 735 O O . ASN A 1 132 ? -9.612 -4.583 4.091 1.00 62.54 132 ASN A O 1
ATOM 740 N N . CYS A 1 133 ? -8.912 -3.021 2.663 1.00 55.42 133 CYS A N 1
ATOM 741 C CA . CYS A 1 133 ? -8.275 -3.997 1.786 1.00 57.31 133 CYS A CA 1
ATOM 742 C C . CYS A 1 133 ? -7.021 -4.546 2.410 1.00 58.63 133 CYS A C 1
ATOM 743 O O . CYS A 1 133 ? -6.798 -5.721 2.296 1.00 61.70 133 CYS A O 1
ATOM 746 N N . SER A 1 134 ? -6.246 -3.736 3.115 1.00 59.71 134 SER A N 1
ATOM 747 C CA . SER A 1 134 ? -5.108 -4.265 3.860 1.00 62.94 134 SER A CA 1
ATOM 748 C C . SER A 1 134 ? -5.565 -5.203 4.987 1.00 63.53 134 SER A C 1
ATOM 749 O O . SER A 1 134 ? -5.108 -6.317 5.102 1.00 63.21 134 SER A O 1
ATOM 752 N N . LYS A 1 135 ? -6.469 -4.700 5.807 1.00 65.98 135 LYS A N 1
ATOM 753 C CA . LYS A 1 135 ? -7.028 -5.403 6.933 1.00 71.20 135 LYS A CA 1
ATOM 754 C C . LYS A 1 135 ? -7.617 -6.794 6.642 1.00 71.79 135 LYS A C 1
ATOM 755 O O . LYS A 1 135 ? -7.479 -7.704 7.447 1.00 76.41 135 LYS A O 1
ATOM 761 N N . HIS A 1 136 ? -8.317 -6.955 5.523 1.00 69.28 136 HIS A N 1
ATOM 762 C CA . HIS A 1 136 ? -8.967 -8.242 5.206 1.00 68.04 136 HIS A CA 1
ATOM 763 C C . HIS A 1 136 ? -8.179 -9.069 4.222 1.00 67.66 136 HIS A C 1
ATOM 764 O O . HIS A 1 136 ? -8.602 -10.140 3.805 1.00 67.48 136 HIS A O 1
ATOM 771 N N . PHE A 1 137 ? -7.039 -8.545 3.831 1.00 68.02 137 PHE A N 1
ATOM 772 C CA . PHE A 1 137 ? -6.221 -9.208 2.862 1.00 73.10 137 PHE A CA 1
ATOM 773 C C . PHE A 1 137 ? -5.917 -10.640 3.349 1.00 74.43 137 PHE A C 1
ATOM 774 O O . PHE A 1 137 ? -5.429 -10.816 4.462 1.00 78.10 137 PHE A O 1
ATOM 782 N N . GLN A 1 138 ? -6.232 -11.633 2.522 1.00 72.17 138 GLN A N 1
ATOM 783 C CA . GLN A 1 138 ? -5.963 -13.026 2.838 1.00 82.64 138 GLN A CA 1
ATOM 784 C C . GLN A 1 138 ? -4.726 -13.506 2.099 1.00 85.36 138 GLN A C 1
ATOM 785 O O . GLN A 1 138 ? -3.812 -14.013 2.731 1.00 98.82 138 GLN A O 1
ATOM 791 N N . SER A 1 139 ? -4.701 -13.366 0.773 1.00 83.24 139 SER A N 1
ATOM 792 C CA . SER A 1 139 ? -3.555 -13.842 -0.045 1.00 86.69 139 SER A CA 1
ATOM 793 C C . SER A 1 139 ? -3.542 -13.245 -1.460 1.00 84.26 139 SER A C 1
ATOM 794 O O . SER A 1 139 ? -4.462 -12.546 -1.863 1.00 79.79 139 SER A O 1
ATOM 796 N N . LEU A 1 140 ? -2.503 -13.599 -2.210 1.00 88.37 140 LEU A N 1
ATOM 797 C CA . LEU A 1 140 ? -2.156 -12.940 -3.449 1.00 87.97 140 LEU A CA 1
ATOM 798 C C . LEU A 1 140 ? -1.520 -13.910 -4.455 1.00 92.24 140 LEU A C 1
ATOM 799 O O . LEU A 1 140 ? -0.339 -14.233 -4.331 1.00 96.04 140 LEU A O 1
ATOM 804 N N . GLU A 1 141 ? -2.281 -14.362 -5.452 1.00 91.81 141 GLU A N 1
ATOM 805 C CA . GLU A 1 141 ? -1.721 -15.262 -6.463 1.00 92.28 141 GLU A CA 1
ATOM 806 C C . GLU A 1 141 ? -1.433 -14.573 -7.793 1.00 84.71 141 GLU A C 1
ATOM 807 O O . GLU A 1 141 ? -2.304 -14.048 -8.436 1.00 80.25 141 GLU A O 1
ATOM 810 N N . VAL A 1 142 ? -0.175 -14.608 -8.194 1.00 87.12 142 VAL A N 1
ATOM 811 C CA . VAL A 1 142 ? 0.225 -14.295 -9.573 1.00 84.93 142 VAL A CA 1
ATOM 812 C C . VAL A 1 142 ? -0.222 -15.430 -10.520 1.00 83.11 142 VAL A C 1
ATOM 813 O O . VAL A 1 142 ? -0.132 -16.613 -10.191 1.00 80.82 142 VAL A O 1
ATOM 817 N N . VAL A 1 143 ? -0.740 -15.041 -11.676 1.00 81.62 143 VAL A N 1
ATOM 818 C CA . VAL A 1 143 ? -1.280 -15.979 -12.647 1.00 82.47 143 VAL A CA 1
ATOM 819 C C . VAL A 1 143 ? -0.406 -15.909 -13.868 1.00 84.55 143 VAL A C 1
ATOM 820 O O . VAL A 1 143 ? 0.088 -16.930 -14.326 1.00 85.80 143 VAL A O 1
ATOM 824 N N . ASP A 1 144 ? -0.206 -14.715 -14.405 1.00 81.77 144 ASP A N 1
ATOM 825 C CA . ASP A 1 144 ? 0.801 -14.545 -15.437 1.00 83.47 144 ASP A CA 1
ATOM 826 C C . ASP A 1 144 ? 1.502 -13.160 -15.290 1.00 82.54 144 ASP A C 1
ATOM 827 O O . ASP A 1 144 ? 1.285 -12.447 -14.291 1.00 78.21 144 ASP A O 1
ATOM 832 N N . ASP A 1 145 ? 2.363 -12.813 -16.248 1.00 79.20 145 ASP A N 1
ATOM 833 C CA . ASP A 1 145 ? 3.000 -11.486 -16.277 1.00 78.10 145 ASP A CA 1
ATOM 834 C C . ASP A 1 145 ? 2.020 -10.326 -16.202 1.00 73.26 145 ASP A C 1
ATOM 835 O O . ASP A 1 145 ? 2.400 -9.249 -15.770 1.00 70.59 145 ASP A O 1
ATOM 840 N N . TYR A 1 146 ? 0.774 -10.516 -16.630 1.00 72.65 146 TYR A N 1
ATOM 841 C CA . TYR A 1 146 ? -0.174 -9.408 -16.585 1.00 71.29 146 TYR A CA 1
ATOM 842 C C . TYR A 1 146 ? -1.464 -9.696 -15.855 1.00 70.03 146 TYR A C 1
ATOM 843 O O . TYR A 1 146 ? -2.364 -8.864 -15.891 1.00 67.83 146 TYR A O 1
ATOM 852 N N . HIS A 1 147 ? -1.548 -10.816 -15.131 1.00 71.30 147 HIS A N 1
ATOM 853 C CA . HIS A 1 147 ? -2.781 -11.125 -14.385 1.00 71.56 147 HIS A CA 1
ATOM 854 C C . HIS A 1 147 ? -2.485 -11.483 -12.947 1.00 71.96 147 HIS A C 1
ATOM 855 O O . HIS A 1 147 ? -1.688 -12.376 -12.663 1.00 72.87 147 HIS A O 1
ATOM 862 N N . ILE A 1 148 ? -3.111 -10.742 -12.039 1.00 71.74 148 ILE A N 1
ATOM 863 C CA . ILE A 1 148 ? -3.035 -11.024 -10.613 1.00 76.67 148 ILE A CA 1
ATOM 864 C C . ILE A 1 148 ? -4.443 -11.119 -10.015 1.00 73.09 148 ILE A C 1
ATOM 865 O O . ILE A 1 148 ? -5.341 -10.325 -10.369 1.00 68.47 148 ILE A O 1
ATOM 870 N N . THR A 1 149 ? -4.575 -12.039 -9.062 1.00 66.57 149 THR A N 1
ATOM 871 C CA . THR A 1 149 ? -5.762 -12.190 -8.257 1.00 72.20 149 THR A CA 1
ATOM 872 C C . THR A 1 149 ? -5.444 -11.954 -6.763 1.00 72.37 149 THR A C 1
ATOM 873 O O . THR A 1 149 ? -4.468 -12.508 -6.225 1.00 71.79 149 THR A O 1
ATOM 877 N N . VAL A 1 150 ? -6.266 -11.131 -6.104 1.00 68.75 150 VAL A N 1
ATOM 878 C CA . VAL A 1 150 ? -6.142 -10.895 -4.662 1.00 68.27 150 VAL A CA 1
ATOM 879 C C . VAL A 1 150 ? -7.344 -11.508 -3.964 1.00 69.57 150 VAL A C 1
ATOM 880 O O . VAL A 1 150 ? -8.464 -11.442 -4.480 1.00 72.75 150 VAL A O 1
ATOM 884 N N . HIS A 1 151 ? -7.083 -12.111 -2.807 1.00 69.52 151 HIS A N 1
ATOM 885 C CA . HIS A 1 151 ? -8.100 -12.712 -1.978 1.00 72.61 151 HIS A CA 1
ATOM 886 C C . HIS A 1 151 ? -8.255 -12.053 -0.607 1.00 68.33 151 HIS A C 1
ATOM 887 O O . HIS A 1 151 ? -7.272 -11.695 0.036 1.00 63.57 151 HIS A O 1
ATOM 894 N N . PHE A 1 152 ? -9.493 -11.961 -0.134 1.00 65.58 152 PHE A N 1
ATOM 895 C CA . PHE A 1 152 ? -9.787 -11.261 1.115 1.00 66.75 152 PHE A CA 1
ATOM 896 C C . PHE A 1 152 ? -10.642 -12.134 2.064 1.00 72.65 152 PHE A C 1
ATOM 897 O O . PHE A 1 152 ? -11.545 -12.859 1.626 1.00 75.65 152 PHE A O 1
ATOM 905 N N . LYS A 1 153 ? -10.364 -12.071 3.369 1.00 77.28 153 LYS A N 1
ATOM 906 C CA . LYS A 1 153 ? -11.130 -12.865 4.386 1.00 76.83 153 LYS A CA 1
ATOM 907 C C . LYS A 1 153 ? -12.607 -12.490 4.499 1.00 76.23 153 LYS A C 1
ATOM 908 O O . LYS A 1 153 ? -13.403 -13.277 4.968 1.00 81.86 153 LYS A O 1
ATOM 910 N N . GLU A 1 154 ? -12.939 -11.250 4.137 1.00 75.23 154 GLU A N 1
ATOM 911 C CA . GLU A 1 154 ? -14.303 -10.735 4.095 1.00 74.54 154 GLU A CA 1
ATOM 912 C C . GLU A 1 154 ? -14.469 -9.758 2.912 1.00 71.92 154 GLU A C 1
ATOM 913 O O . GLU A 1 154 ? -13.476 -9.280 2.337 1.00 67.33 154 GLU A O 1
ATOM 919 N N . PRO A 1 155 ? -15.729 -9.447 2.549 1.00 69.02 155 PRO A N 1
ATOM 920 C CA . PRO A 1 155 ? -15.921 -8.430 1.527 1.00 67.42 155 PRO A CA 1
ATOM 921 C C . PRO A 1 155 ? -15.296 -7.103 1.971 1.00 66.55 155 PRO A C 1
ATOM 922 O O . PRO A 1 155 ? -15.221 -6.807 3.173 1.00 71.37 155 PRO A O 1
ATOM 926 N N . VAL A 1 156 ? -14.810 -6.351 0.997 1.00 61.89 156 VAL A N 1
ATOM 927 C CA . VAL A 1 156 ? -14.074 -5.144 1.241 1.00 60.04 156 VAL A CA 1
ATOM 928 C C . VAL A 1 156 ? -14.935 -4.012 0.737 1.00 57.41 156 VAL A C 1
ATOM 929 O O . VAL A 1 156 ? -15.162 -3.887 -0.443 1.00 56.54 156 VAL A O 1
ATOM 933 N N . LEU A 1 157 ? -15.458 -3.244 1.676 1.00 56.16 157 LEU A N 1
ATOM 934 C CA . LEU A 1 157 ? -16.202 -2.016 1.393 1.00 56.34 157 LEU A CA 1
ATOM 935 C C . LEU A 1 157 ? -15.336 -1.086 0.542 1.00 55.41 157 LEU A C 1
ATOM 936 O O . LEU A 1 157 ? -14.156 -0.912 0.839 1.00 56.24 157 LEU A O 1
ATOM 941 N N . ALA A 1 158 ? -15.901 -0.547 -0.536 1.00 54.85 158 ALA A N 1
ATOM 942 C CA . ALA A 1 158 ? -15.230 0.464 -1.362 1.00 58.52 158 ALA A CA 1
ATOM 943 C C . ALA A 1 158 ? -13.811 0.046 -1.769 1.00 57.42 158 ALA A C 1
ATOM 944 O O . ALA A 1 158 ? -12.855 0.823 -1.669 1.00 59.99 158 ALA A O 1
ATOM 946 N N . LEU A 1 159 ? -13.679 -1.189 -2.214 1.00 57.22 159 LEU A N 1
ATOM 947 C CA . LEU A 1 159 ? -12.384 -1.762 -2.534 1.00 54.02 159 LEU A CA 1
ATOM 948 C C . LEU A 1 159 ? -11.617 -0.923 -3.554 1.00 51.87 159 LEU A C 1
ATOM 949 O O . LEU A 1 159 ? -10.536 -0.439 -3.279 1.00 51.69 159 LEU A O 1
ATOM 962 N N . GLN A 1 161 ? -12.110 2.001 -4.730 1.00 52.28 161 GLN A N 1
ATOM 963 C CA . GLN A 1 161 ? -11.858 3.369 -4.292 1.00 53.63 161 GLN A CA 1
ATOM 964 C C . GLN A 1 161 ? -10.534 3.459 -3.453 1.00 52.31 161 GLN A C 1
ATOM 965 O O . GLN A 1 161 ? -9.744 4.400 -3.574 1.00 51.19 161 GLN A O 1
ATOM 971 N N . GLU A 1 162 ? -10.352 2.493 -2.560 1.00 48.69 162 GLU A N 1
ATOM 972 C CA . GLU A 1 162 ? -9.236 2.495 -1.650 1.00 50.56 162 GLU A CA 1
ATOM 973 C C . GLU A 1 162 ? -7.970 2.318 -2.454 1.00 51.34 162 GLU A C 1
ATOM 974 O O . GLU A 1 162 ? -6.909 2.816 -2.067 1.00 49.84 162 GLU A O 1
ATOM 980 N N . LEU A 1 163 ? -8.081 1.590 -3.570 1.00 49.71 163 LEU A N 1
ATOM 981 C CA . LEU A 1 163 ? -6.920 1.282 -4.377 1.00 49.42 163 LEU A CA 1
ATOM 982 C C . LEU A 1 163 ? -6.535 2.479 -5.249 1.00 47.08 163 LEU A C 1
ATOM 983 O O . LEU A 1 163 ? -5.492 2.450 -5.918 1.00 45.57 163 LEU A O 1
ATOM 988 N N . SER A 1 164 ? -7.402 3.487 -5.291 1.00 43.63 164 SER A N 1
ATOM 989 C CA . SER A 1 164 ? -7.087 4.761 -5.955 1.00 45.00 164 SER A CA 1
ATOM 990 C C . SER A 1 164 ? -6.245 5.687 -5.062 1.00 47.60 164 SER A C 1
ATOM 991 O O . SER A 1 164 ? -5.772 6.648 -5.547 1.00 44.62 164 SER A O 1
ATOM 994 N N . TYR A 1 165 ? -6.006 5.365 -3.788 1.00 49.90 165 TYR A N 1
ATOM 995 C CA . TYR A 1 165 ? -5.394 6.343 -2.896 1.00 53.64 165 TYR A CA 1
ATOM 996 C C . TYR A 1 165 ? -3.964 6.689 -3.306 1.00 55.62 165 TYR A C 1
ATOM 997 O O . TYR A 1 165 ? -3.302 5.942 -4.031 1.00 53.36 165 TYR A O 1
ATOM 1006 N N . THR A 1 166 ? -3.510 7.824 -2.799 1.00 59.34 166 THR A N 1
ATOM 1007 C CA . THR A 1 166 ? -2.189 8.341 -3.112 1.00 61.67 166 THR A CA 1
ATOM 1008 C C . THR A 1 166 ? -1.225 7.411 -2.413 1.00 59.47 166 THR A C 1
ATOM 1009 O O . THR A 1 166 ? -0.271 6.984 -2.991 1.00 56.22 166 THR A O 1
ATOM 1013 N N . ARG A 1 167 ? -1.499 7.066 -1.169 1.00 63.42 167 ARG A N 1
ATOM 1014 C CA . ARG A 1 167 ? -0.674 6.108 -0.448 1.00 65.06 167 ARG A CA 1
ATOM 1015 C C . ARG A 1 167 ? -1.582 5.243 0.401 1.00 62.22 167 ARG A C 1
ATOM 1016 O O . ARG A 1 167 ? -2.637 5.705 0.797 1.00 59.48 167 ARG A O 1
ATOM 1024 N N . PRO A 1 168 ? -1.203 4.003 0.707 1.00 64.46 168 PRO A N 1
ATOM 1025 C CA . PRO A 1 168 ? 0.056 3.356 0.314 1.00 63.56 168 PRO A CA 1
ATOM 1026 C C . PRO A 1 168 ? -0.029 2.501 -0.945 1.00 59.23 168 PRO A C 1
ATOM 1027 O O . PRO A 1 168 ? 0.836 1.676 -1.216 1.00 61.88 168 PRO A O 1
ATOM 1031 N N . THR A 1 169 ? -1.042 2.751 -1.742 1.00 57.08 169 THR A N 1
ATOM 1032 C CA . THR A 1 169 ? -1.421 1.848 -2.808 1.00 58.73 169 THR A CA 1
ATOM 1033 C C . THR A 1 169 ? -0.679 1.956 -4.133 1.00 58.05 169 THR A C 1
ATOM 1034 O O . THR A 1 169 ? -1.180 1.448 -5.147 1.00 58.22 169 THR A O 1
ATOM 1038 N N . ARG A 1 170 ? 0.474 2.609 -4.164 1.00 55.78 170 ARG A N 1
ATOM 1039 C CA . ARG A 1 170 ? 1.100 2.883 -5.456 1.00 56.19 170 ARG A CA 1
ATOM 1040 C C . ARG A 1 170 ? 2.420 2.184 -5.599 1.00 54.12 170 ARG A C 1
ATOM 1041 O O . ARG A 1 170 ? 2.899 1.606 -4.637 1.00 61.65 170 ARG A O 1
ATOM 1049 N N . PHE A 1 171 ? 2.999 2.275 -6.799 1.00 54.97 171 PHE A N 1
ATOM 1050 C CA . PHE A 1 171 ? 4.034 1.361 -7.294 1.00 58.86 171 PHE A CA 1
ATOM 1051 C C . PHE A 1 171 ? 5.450 1.935 -7.511 1.00 65.79 171 PHE A C 1
ATOM 1052 O O . PHE A 1 171 ? 5.696 2.851 -8.350 1.00 64.69 171 PHE A O 1
ATOM 1060 N N . LEU A 1 172 ? 6.383 1.364 -6.728 1.00 65.82 172 LEU A N 1
ATOM 1061 C CA . LEU A 1 172 ? 7.764 1.813 -6.642 1.00 64.31 172 LEU A CA 1
ATOM 1062 C C . LEU A 1 172 ? 8.629 0.772 -7.281 1.00 65.51 172 LEU A C 1
ATOM 1063 O O . LEU A 1 172 ? 8.476 -0.400 -6.990 1.00 70.76 172 LEU A O 1
ATOM 1068 N N . SER A 1 173 ? 9.587 1.186 -8.096 1.00 65.06 173 SER A N 1
ATOM 1069 C CA . SER A 1 173 ? 10.463 0.223 -8.763 1.00 66.99 173 SER A CA 1
ATOM 1070 C C . SER A 1 173 ? 11.148 -0.709 -7.763 1.00 67.22 173 SER A C 1
ATOM 1071 O O . SER A 1 173 ? 11.900 -0.269 -6.911 1.00 71.91 173 SER A O 1
ATOM 1074 N N . PRO A 1 174 ? 10.921 -2.019 -7.887 1.00 68.41 174 PRO A N 1
ATOM 1075 C CA . PRO A 1 174 ? 11.668 -3.004 -7.062 1.00 71.50 174 PRO A CA 1
ATOM 1076 C C . PRO A 1 174 ? 13.202 -2.938 -7.101 1.00 75.58 174 PRO A C 1
ATOM 1077 O O . PRO A 1 174 ? 13.822 -3.361 -6.129 1.00 78.62 174 PRO A O 1
ATOM 1081 N N . LYS A 1 175 ? 13.817 -2.445 -8.186 1.00 78.74 175 LYS A N 1
ATOM 1082 C CA . LYS A 1 175 ? 15.305 -2.394 -8.243 1.00 81.28 175 LYS A CA 1
ATOM 1083 C C . LYS A 1 175 ? 15.803 -1.108 -7.617 1.00 81.81 175 LYS A C 1
ATOM 1084 O O . LYS A 1 175 ? 16.977 -0.980 -7.331 1.00 88.43 175 LYS A O 1
ATOM 1086 N N . SER A 1 176 ? 14.910 -0.149 -7.393 1.00 78.90 176 SER A N 1
ATOM 1087 C CA . SER A 1 176 ? 15.302 1.142 -6.817 1.00 78.10 176 SER A CA 1
ATOM 1088 C C . SER A 1 176 ? 15.614 1.050 -5.337 1.00 79.14 176 SER A C 1
ATOM 1089 O O . SER A 1 176 ? 16.187 1.977 -4.795 1.00 88.73 176 SER A O 1
ATOM 1092 N N . VAL A 1 177 ? 15.210 -0.036 -4.692 1.00 78.18 177 VAL A N 1
ATOM 1093 C CA . VAL A 1 177 ? 15.303 -0.189 -3.258 1.00 84.13 177 VAL A CA 1
ATOM 1094 C C . VAL A 1 177 ? 16.404 -1.190 -2.972 1.00 96.60 177 VAL A C 1
ATOM 1095 O O . VAL A 1 177 ? 16.632 -2.117 -3.759 1.00 104.08 177 VAL A O 1
ATOM 1099 N N . ASP A 1 178 ? 17.072 -1.015 -1.839 1.00 98.56 178 ASP A N 1
ATOM 1100 C CA . ASP A 1 178 ? 18.195 -1.850 -1.526 1.00 105.02 178 ASP A CA 1
ATOM 1101 C C . ASP A 1 178 ? 17.872 -3.086 -0.739 1.00 107.40 178 ASP A C 1
ATOM 1102 O O . ASP A 1 178 ? 16.718 -3.336 -0.389 1.00 100.07 178 ASP A O 1
ATOM 1107 N N . ALA A 1 179 ? 18.928 -3.867 -0.500 1.00 112.74 179 ALA A N 1
ATOM 1108 C CA . ALA A 1 179 ? 18.872 -5.122 0.249 1.00 111.36 179 ALA A CA 1
ATOM 1109 C C . ALA A 1 179 ? 17.963 -5.025 1.479 1.00 110.37 179 ALA A C 1
ATOM 1110 O O . ALA A 1 179 ? 17.149 -5.912 1.727 1.00 107.31 179 ALA A O 1
ATOM 1112 N N . ASP A 1 180 ? 18.092 -3.926 2.222 1.00 111.23 180 ASP A N 1
ATOM 1113 C CA . ASP A 1 180 ? 17.338 -3.717 3.456 1.00 110.82 180 ASP A CA 1
ATOM 1114 C C . ASP A 1 180 ? 15.864 -3.527 3.157 1.00 105.86 180 ASP A C 1
ATOM 1115 O O . ASP A 1 180 ? 15.022 -3.632 4.040 1.00 103.85 180 ASP A O 1
ATOM 1120 N N . GLY A 1 181 ? 15.562 -3.190 1.912 1.00 101.69 181 GLY A N 1
ATOM 1121 C CA . GLY A 1 181 ? 14.202 -2.929 1.503 1.00 97.55 181 GLY A CA 1
ATOM 1122 C C . GLY A 1 181 ? 13.724 -1.522 1.833 1.00 92.30 181 GLY A C 1
ATOM 1123 O O . GLY A 1 181 ? 12.555 -1.240 1.669 1.00 85.45 181 GLY A O 1
ATOM 1124 N N . LYS A 1 182 ? 14.609 -0.642 2.302 1.00 92.47 182 LYS A N 1
ATOM 1125 C CA . LYS A 1 182 ? 14.198 0.693 2.722 1.00 88.81 182 LYS A CA 1
ATOM 1126 C C . LYS A 1 182 ? 14.047 1.588 1.478 1.00 88.18 182 LYS A C 1
ATOM 1127 O O . LYS A 1 182 ? 14.885 1.552 0.569 1.00 90.00 182 LYS A O 1
ATOM 1130 N N . PHE A 1 183 ? 12.972 2.367 1.415 1.00 82.26 183 PHE A N 1
ATOM 1131 C CA . PHE A 1 183 ? 12.829 3.339 0.339 1.00 80.58 183 PHE A CA 1
ATOM 1132 C C . PHE A 1 183 ? 14.081 4.246 0.203 1.00 84.54 183 PHE A C 1
ATOM 1133 O O . PHE A 1 183 ? 14.573 4.829 1.185 1.00 85.04 183 PHE A O 1
ATOM 1141 N N . LYS A 1 184 ? 14.583 4.325 -1.031 1.00 83.56 184 LYS A N 1
ATOM 1142 C CA . LYS A 1 184 ? 15.723 5.144 -1.403 1.00 82.90 184 LYS A CA 1
ATOM 1143 C C . LYS A 1 184 ? 15.220 6.284 -2.300 1.00 82.64 184 LYS A C 1
ATOM 1144 O O . LYS A 1 184 ? 14.871 7.332 -1.788 1.00 89.49 184 LYS A O 1
ATOM 1147 N N . GLU A 1 185 ? 15.116 6.076 -3.613 1.00 98.42 185 GLU A N 1
ATOM 1148 C CA . GLU A 1 185 ? 14.730 7.142 -4.537 1.00 91.29 185 GLU A CA 1
ATOM 1149 C C . GLU A 1 185 ? 13.276 6.979 -5.026 1.00 88.35 185 GLU A C 1
ATOM 1150 O O . GLU A 1 185 ? 12.759 5.861 -5.083 1.00 88.92 185 GLU A O 1
ATOM 1152 N N . PRO A 1 186 ? 12.611 8.098 -5.399 1.00 82.19 186 PRO A N 1
ATOM 1153 C CA . PRO A 1 186 ? 11.199 8.015 -5.751 1.00 76.00 186 PRO A CA 1
ATOM 1154 C C . PRO A 1 186 ? 10.974 7.598 -7.203 1.00 72.91 186 PRO A C 1
ATOM 1155 O O . PRO A 1 186 ? 10.548 8.412 -8.038 1.00 68.36 186 PRO A O 1
ATOM 1159 N N . VAL A 1 187 ? 11.209 6.305 -7.446 1.00 72.57 187 VAL A N 1
ATOM 1160 C CA . VAL A 1 187 ? 11.155 5.682 -8.769 1.00 70.93 187 VAL A CA 1
ATOM 1161 C C . VAL A 1 187 ? 9.797 5.003 -8.987 1.00 68.56 187 VAL A C 1
ATOM 1162 O O . VAL A 1 187 ? 9.660 3.788 -8.856 1.00 70.02 187 VAL A O 1
ATOM 1166 N N . GLY A 1 188 ? 8.806 5.798 -9.339 1.00 64.38 188 GLY A N 1
ATOM 1167 C CA . GLY A 1 188 ? 7.504 5.283 -9.712 1.00 62.80 188 GLY A CA 1
ATOM 1168 C C . GLY A 1 188 ? 7.389 5.145 -11.213 1.00 62.82 188 GLY A C 1
ATOM 1169 O O . GLY A 1 188 ? 8.387 5.115 -11.895 1.00 64.08 188 GLY A O 1
ATOM 1170 N N . THR A 1 189 ? 6.151 5.057 -11.696 1.00 62.79 189 THR A N 1
ATOM 1171 C CA . THR A 1 189 ? 5.820 4.921 -13.137 1.00 65.53 189 THR A CA 1
ATOM 1172 C C . THR A 1 189 ? 5.197 6.182 -13.733 1.00 64.31 189 THR A C 1
ATOM 1173 O O . THR A 1 189 ? 4.894 6.239 -14.916 1.00 64.09 189 THR A O 1
ATOM 1177 N N . GLY A 1 190 ? 4.988 7.176 -12.883 1.00 63.47 190 GLY A N 1
ATOM 1178 C CA . GLY A 1 190 ? 4.231 8.367 -13.259 1.00 64.61 190 GLY A CA 1
ATOM 1179 C C . GLY A 1 190 ? 4.947 9.316 -14.248 1.00 64.23 190 GLY A C 1
ATOM 1180 O O . GLY A 1 190 ? 6.115 9.118 -14.609 1.00 64.79 190 GLY A O 1
ATOM 1181 N N . PRO A 1 191 ? 4.230 10.338 -14.698 1.00 63.76 191 PRO A N 1
ATOM 1182 C CA . PRO A 1 191 ? 4.715 11.234 -15.753 1.00 68.02 191 PRO A CA 1
ATOM 1183 C C . PRO A 1 191 ? 5.911 12.138 -15.407 1.00 68.54 191 PRO A C 1
ATOM 1184 O O . PRO A 1 191 ? 6.550 12.593 -16.321 1.00 77.97 191 PRO A O 1
ATOM 1188 N N . TRP A 1 192 ? 6.247 12.324 -14.123 1.00 67.65 192 TRP A N 1
ATOM 1189 C CA . TRP A 1 192 ? 7.270 13.248 -13.640 1.00 67.97 192 TRP A CA 1
ATOM 1190 C C . TRP A 1 192 ? 8.415 12.555 -12.911 1.00 70.16 192 TRP A C 1
ATOM 1191 O O . TRP A 1 192 ? 8.180 11.682 -12.097 1.00 67.64 192 TRP A O 1
ATOM 1202 N N . VAL A 1 193 ? 9.652 12.971 -13.209 1.00 73.38 193 VAL A N 1
ATOM 1203 C CA . VAL A 1 193 ? 10.851 12.460 -12.564 1.00 75.27 193 VAL A CA 1
ATOM 1204 C C . VAL A 1 193 ? 11.350 13.536 -11.625 1.00 76.97 193 VAL A C 1
ATOM 1205 O O . VAL A 1 193 ? 11.552 14.659 -12.059 1.00 83.55 193 VAL A O 1
ATOM 1209 N N . GLN A 1 194 ? 11.553 13.210 -10.352 1.00 77.24 194 GLN A N 1
ATOM 1210 C CA . GLN A 1 194 ? 12.179 14.150 -9.390 1.00 78.36 194 GLN A CA 1
ATOM 1211 C C . GLN A 1 194 ? 13.603 14.436 -9.795 1.00 83.63 194 GLN A C 1
ATOM 1212 O O . GLN A 1 194 ? 14.423 13.524 -9.857 1.00 88.26 194 GLN A O 1
ATOM 1218 N N . ILE A 1 195 ? 13.899 15.689 -10.114 1.00 86.47 195 ILE A N 1
ATOM 1219 C CA . ILE A 1 195 ? 15.296 16.061 -10.443 1.00 93.74 195 ILE A CA 1
ATOM 1220 C C . ILE A 1 195 ? 16.067 16.537 -9.210 1.00 93.00 195 ILE A C 1
ATOM 1221 O O . ILE A 1 195 ? 17.284 16.364 -9.124 1.00 101.35 195 ILE A O 1
ATOM 1226 N N . SER A 1 196 ? 15.366 17.156 -8.276 1.00 89.08 196 SER A N 1
ATOM 1227 C CA . SER A 1 196 ? 15.966 17.711 -7.095 1.00 91.36 196 SER A CA 1
ATOM 1228 C C . SER A 1 196 ? 14.914 18.026 -6.071 1.00 89.32 196 SER A C 1
ATOM 1229 O O . SER A 1 196 ? 13.748 18.383 -6.413 1.00 87.61 196 SER A O 1
ATOM 1232 N N . ALA A 1 197 ? 15.318 17.935 -4.808 1.00 89.98 197 ALA A N 1
ATOM 1233 C CA . ALA A 1 197 ? 14.413 18.266 -3.718 1.00 87.33 197 ALA A CA 1
ATOM 1234 C C . ALA A 1 197 ? 15.198 18.799 -2.547 1.00 88.64 197 ALA A C 1
ATOM 1235 O O . ALA A 1 197 ? 16.238 18.283 -2.236 1.00 93.85 197 ALA A O 1
ATOM 1237 N N . ASP A 1 198 ? 14.693 19.871 -1.947 1.00 87.26 198 ASP A N 1
ATOM 1238 C CA . ASP A 1 198 ? 15.257 20.448 -0.733 1.00 91.54 198 ASP A CA 1
ATOM 1239 C C . ASP A 1 198 ? 14.172 21.288 -0.124 1.00 88.85 198 ASP A C 1
ATOM 1240 O O . ASP A 1 198 ? 13.076 21.317 -0.644 1.00 81.80 198 ASP A O 1
ATOM 1245 N N . ASP A 1 199 ? 14.496 22.067 0.900 1.00 93.22 199 ASP A N 1
ATOM 1246 C CA . ASP A 1 199 ? 13.469 22.878 1.579 1.00 92.68 199 ASP A CA 1
ATOM 1247 C C . ASP A 1 199 ? 13.026 24.228 0.945 1.00 91.44 199 ASP A C 1
ATOM 1248 O O . ASP A 1 199 ? 12.256 24.943 1.588 1.00 89.87 199 ASP A O 1
ATOM 1253 N N . THR A 1 200 ? 13.507 24.577 -0.261 1.00 91.39 200 THR A N 1
ATOM 1254 C CA . THR A 1 200 ? 13.048 25.797 -0.988 1.00 91.73 200 THR A CA 1
ATOM 1255 C C . THR A 1 200 ? 12.217 25.440 -2.228 1.00 86.94 200 THR A C 1
ATOM 1256 O O . THR A 1 200 ? 11.204 26.081 -2.500 1.00 84.31 200 THR A O 1
ATOM 1260 N N . GLN A 1 201 ? 12.655 24.438 -2.979 1.00 85.65 201 GLN A N 1
ATOM 1261 C CA . GLN A 1 201 ? 11.816 23.881 -4.012 1.00 81.89 201 GLN A CA 1
ATOM 1262 C C . GLN A 1 201 ? 12.081 22.389 -4.228 1.00 80.75 201 GLN A C 1
ATOM 1263 O O . GLN A 1 201 ? 13.011 21.810 -3.647 1.00 82.45 201 GLN A O 1
ATOM 1269 N N . SER A 1 202 ? 11.221 21.799 -5.052 1.00 77.99 202 SER A N 1
ATOM 1270 C CA . SER A 1 202 ? 11.419 20.479 -5.656 1.00 78.59 202 SER A CA 1
ATOM 1271 C C . SER A 1 202 ? 11.138 20.616 -7.162 1.00 78.93 202 SER A C 1
ATOM 1272 O O . SER A 1 202 ? 10.184 21.305 -7.568 1.00 76.92 202 SER A O 1
ATOM 1275 N N . VAL A 1 203 ? 11.928 19.914 -7.970 1.00 81.36 203 VAL A N 1
ATOM 1276 C CA . VAL A 1 203 ? 11.949 20.135 -9.409 1.00 83.28 203 VAL A CA 1
ATOM 1277 C C . VAL A 1 203 ? 11.761 18.817 -10.170 1.00 82.42 203 VAL A C 1
ATOM 1278 O O . VAL A 1 203 ? 12.547 17.857 -9.937 1.00 83.65 203 VAL A O 1
ATOM 1282 N N . PHE A 1 204 ? 10.779 18.772 -11.094 1.00 81.38 204 PHE A N 1
ATOM 1283 C CA . PHE A 1 204 ? 10.485 17.556 -11.890 1.00 77.68 204 PHE A CA 1
ATOM 1284 C C . PHE A 1 204 ? 10.556 17.796 -13.407 1.00 78.49 204 PHE A C 1
ATOM 1285 O O . PHE A 1 204 ? 10.234 18.904 -13.843 1.00 79.52 204 PHE A O 1
ATOM 1293 N N . GLU A 1 205 ? 10.999 16.785 -14.188 1.00 78.61 205 GLU A N 1
ATOM 1294 C CA . GLU A 1 205 ? 11.043 16.812 -15.681 1.00 79.84 205 GLU A CA 1
ATOM 1295 C C . GLU A 1 205 ? 10.234 15.673 -16.319 1.00 81.25 205 GLU A C 1
ATOM 1296 O O . GLU A 1 205 ? 10.255 14.571 -15.823 1.00 80.43 205 GLU A O 1
ATOM 1298 N N . HIS A 1 206 ? 9.560 15.941 -17.441 1.00 86.51 206 HIS A N 1
ATOM 1299 C CA . HIS A 1 206 ? 8.669 14.974 -18.116 1.00 89.50 206 HIS A CA 1
ATOM 1300 C C . HIS A 1 206 ? 9.368 13.617 -18.245 1.00 92.55 206 HIS A C 1
ATOM 1301 O O . HIS A 1 206 ? 10.521 13.587 -18.603 1.00 93.70 206 HIS A O 1
ATOM 1303 N N . TYR A 1 207 ? 8.697 12.504 -17.911 1.00 79.08 207 TYR A N 1
ATOM 1304 C CA . TYR A 1 207 ? 9.329 11.183 -18.044 1.00 78.48 207 TYR A CA 1
ATOM 1305 C C . TYR A 1 207 ? 9.106 10.625 -19.439 1.00 80.18 207 TYR A C 1
ATOM 1306 O O . TYR A 1 207 ? 7.988 10.344 -19.826 1.00 83.09 207 TYR A O 1
ATOM 1315 N N . ASP A 1 208 ? 10.185 10.402 -20.167 1.00 84.25 208 ASP A N 1
ATOM 1316 C CA . ASP A 1 208 ? 10.119 9.891 -21.531 1.00 88.24 208 ASP A CA 1
ATOM 1317 C C . ASP A 1 208 ? 9.917 8.351 -21.567 1.00 89.84 208 ASP A C 1
ATOM 1318 O O . ASP A 1 208 ? 10.412 7.581 -20.710 1.00 85.52 208 ASP A O 1
ATOM 1323 N N . GLY A 1 209 ? 9.143 7.880 -22.531 1.00 89.85 209 GLY A N 1
ATOM 1324 C CA . GLY A 1 209 ? 8.681 6.496 -22.436 1.00 88.55 209 GLY A CA 1
ATOM 1325 C C . GLY A 1 209 ? 7.764 6.282 -21.238 1.00 82.10 209 GLY A C 1
ATOM 1326 O O . GLY A 1 209 ? 7.621 5.164 -20.773 1.00 82.66 209 GLY A O 1
ATOM 1327 N N . TYR A 1 210 ? 7.177 7.359 -20.717 1.00 77.61 210 TYR A N 1
ATOM 1328 C CA . TYR A 1 210 ? 5.982 7.258 -19.882 1.00 75.83 210 TYR A CA 1
ATOM 1329 C C . TYR A 1 210 ? 4.927 6.646 -20.755 1.00 74.59 210 TYR A C 1
ATOM 1330 O O . TYR A 1 210 ? 4.832 6.953 -21.936 1.00 79.31 210 TYR A O 1
ATOM 1339 N N . TRP A 1 211 ? 4.141 5.775 -20.165 1.00 69.80 211 TRP A N 1
ATOM 1340 C CA . TRP A 1 211 ? 3.223 4.970 -20.933 1.00 70.83 211 TRP A CA 1
ATOM 1341 C C . TRP A 1 211 ? 2.034 5.727 -21.496 1.00 70.73 211 TRP A C 1
ATOM 1342 O O . TRP A 1 211 ? 1.591 5.409 -22.572 1.00 73.15 211 TRP A O 1
ATOM 1353 N N . GLY A 1 212 ? 1.513 6.700 -20.752 1.00 73.08 212 GLY A N 1
ATOM 1354 C CA . GLY A 1 212 ? 0.277 7.419 -21.100 1.00 71.98 212 GLY A CA 1
ATOM 1355 C C . GLY A 1 212 ? 0.594 8.732 -21.788 1.00 74.52 212 GLY A C 1
ATOM 1356 O O . GLY A 1 212 ? 1.667 8.866 -22.374 1.00 81.56 212 GLY A O 1
ATOM 1357 N N . ASP A 1 213 ? -0.326 9.695 -21.724 1.00 72.39 213 ASP A N 1
ATOM 1358 C CA . ASP A 1 213 ? -0.126 11.021 -22.344 1.00 70.66 213 ASP A CA 1
ATOM 1359 C C . ASP A 1 213 ? 0.876 11.854 -21.553 1.00 71.90 213 ASP A C 1
ATOM 1360 O O . ASP A 1 213 ? 0.801 11.956 -20.308 1.00 71.77 213 ASP A O 1
ATOM 1365 N N . LYS A 1 214 ? 1.789 12.477 -22.282 1.00 75.47 214 LYS A N 1
ATOM 1366 C CA . LYS A 1 214 ? 2.806 13.301 -21.679 1.00 77.37 214 LYS A CA 1
ATOM 1367 C C . LYS A 1 214 ? 2.323 14.743 -21.635 1.00 74.34 214 LYS A C 1
ATOM 1368 O O . LYS A 1 214 ? 1.698 15.204 -22.590 1.00 74.86 214 LYS A O 1
ATOM 1370 N N . PRO A 1 215 ? 2.661 15.471 -20.556 1.00 73.44 215 PRO A N 1
ATOM 1371 C CA . PRO A 1 215 ? 2.485 16.942 -20.437 1.00 71.24 215 PRO A CA 1
ATOM 1372 C C . PRO A 1 215 ? 2.953 17.772 -21.652 1.00 73.80 215 PRO A C 1
ATOM 1373 O O . PRO A 1 215 ? 3.950 17.450 -22.268 1.00 75.42 215 PRO A O 1
ATOM 1377 N N . THR A 1 216 ? 2.242 18.840 -22.004 1.00 73.70 216 THR A N 1
ATOM 1378 C CA . THR A 1 216 ? 2.698 19.694 -23.112 1.00 79.23 216 THR A CA 1
ATOM 1379 C C . THR A 1 216 ? 3.992 20.462 -22.802 1.00 80.57 216 THR A C 1
ATOM 1380 O O . THR A 1 216 ? 4.666 20.933 -23.705 1.00 82.12 216 THR A O 1
ATOM 1384 N N . TYR A 1 217 ? 4.310 20.575 -21.516 1.00 81.67 217 TYR A N 1
ATOM 1385 C CA . TYR A 1 217 ? 5.469 21.308 -21.019 1.00 80.82 217 TYR A CA 1
ATOM 1386 C C . TYR A 1 217 ? 6.495 20.349 -20.378 1.00 80.87 217 TYR A C 1
ATOM 1387 O O . TYR A 1 217 ? 6.140 19.269 -19.863 1.00 78.84 217 TYR A O 1
ATOM 1396 N N . GLU A 1 218 ? 7.739 20.830 -20.343 1.00 78.37 218 GLU A N 1
ATOM 1397 C CA . GLU A 1 218 ? 8.934 20.056 -20.067 1.00 80.50 218 GLU A CA 1
ATOM 1398 C C . GLU A 1 218 ? 9.227 19.868 -18.584 1.00 79.49 218 GLU A C 1
ATOM 1399 O O . GLU A 1 218 ? 9.939 18.912 -18.217 1.00 83.23 218 GLU A O 1
ATOM 1401 N N . ARG A 1 219 ? 8.704 20.750 -17.734 1.00 75.26 219 ARG A N 1
ATOM 1402 C CA . ARG A 1 219 ? 9.216 20.839 -16.363 1.00 76.78 219 ARG A CA 1
ATOM 1403 C C . ARG A 1 219 ? 8.222 21.415 -15.347 1.00 72.85 219 ARG A C 1
ATOM 1404 O O . ARG A 1 219 ? 7.379 22.227 -15.695 1.00 71.62 219 ARG A O 1
ATOM 1412 N N . LEU A 1 220 ? 8.357 20.993 -14.088 1.00 70.74 220 LEU A N 1
ATOM 1413 C CA . LEU A 1 220 ? 7.473 21.434 -13.013 1.00 70.36 220 LEU A CA 1
ATOM 1414 C C . LEU A 1 220 ? 8.306 21.612 -11.769 1.00 72.74 220 LEU A C 1
ATOM 1415 O O . LEU A 1 220 ? 8.990 20.678 -11.343 1.00 69.45 220 LEU A O 1
ATOM 1420 N N . GLU A 1 221 ? 8.224 22.817 -11.195 1.00 74.94 221 GLU A N 1
ATOM 1421 C CA . GLU A 1 221 ? 8.911 23.172 -9.970 1.00 76.96 221 GLU A CA 1
ATOM 1422 C C . GLU A 1 221 ? 7.887 23.432 -8.899 1.00 76.28 221 GLU A C 1
ATOM 1423 O O . GLU A 1 221 ? 6.912 24.168 -9.124 1.00 77.90 221 GLU A O 1
ATOM 1429 N N . ALA A 1 222 ? 8.132 22.875 -7.723 1.00 73.28 222 ALA A N 1
ATOM 1430 C CA . ALA A 1 222 ? 7.279 23.098 -6.572 1.00 71.90 222 ALA A CA 1
ATOM 1431 C C . ALA A 1 222 ? 8.005 23.996 -5.586 1.00 74.60 222 ALA A C 1
ATOM 1432 O O . ALA A 1 222 ? 8.956 23.547 -4.949 1.00 79.92 222 ALA A O 1
ATOM 1434 N N . LYS A 1 223 ? 7.556 25.239 -5.444 1.00 72.46 223 LYS A N 1
ATOM 1435 C CA . LYS A 1 223 ? 8.276 26.204 -4.641 1.00 76.03 223 LYS A CA 1
ATOM 1436 C C . LYS A 1 223 ? 7.651 26.296 -3.257 1.00 73.94 223 LYS A C 1
ATOM 1437 O O . LYS A 1 223 ? 6.432 26.495 -3.124 1.00 67.45 223 LYS A O 1
ATOM 1441 N N . VAL A 1 224 ? 8.497 26.153 -2.231 1.00 74.59 224 VAL A N 1
ATOM 1442 C CA . VAL A 1 224 ? 8.043 26.165 -0.845 1.00 75.09 224 VAL A CA 1
ATOM 1443 C C . VAL A 1 224 ? 7.840 27.626 -0.439 1.00 79.84 224 VAL A C 1
ATOM 1444 O O . VAL A 1 224 ? 8.804 28.378 -0.339 1.00 86.30 224 VAL A O 1
ATOM 1448 N N . ILE A 1 225 ? 6.578 28.024 -0.255 1.00 80.39 225 ILE A N 1
ATOM 1449 C CA . ILE A 1 225 ? 6.215 29.348 0.255 1.00 80.89 225 ILE A CA 1
ATOM 1450 C C . ILE A 1 225 ? 5.184 29.213 1.390 1.00 81.58 225 ILE A C 1
ATOM 1451 O O . ILE A 1 225 ? 3.995 29.175 1.133 1.00 83.69 225 ILE A O 1
ATOM 1456 N N . PRO A 1 226 ? 5.646 29.107 2.647 1.00 85.37 226 PRO A N 1
ATOM 1457 C CA . PRO A 1 226 ? 4.799 28.836 3.823 1.00 86.66 226 PRO A CA 1
ATOM 1458 C C . PRO A 1 226 ? 3.713 29.857 4.189 1.00 88.59 226 PRO A C 1
ATOM 1459 O O . PRO A 1 226 ? 2.717 29.479 4.813 1.00 94.24 226 PRO A O 1
ATOM 1463 N N . ASP A 1 227 ? 3.888 31.126 3.851 1.00 91.40 227 ASP A N 1
ATOM 1464 C CA . ASP A 1 227 ? 2.954 32.136 4.320 1.00 93.73 227 ASP A CA 1
ATOM 1465 C C . ASP A 1 227 ? 2.004 32.475 3.193 1.00 91.15 227 ASP A C 1
ATOM 1466 O O . ASP A 1 227 ? 2.430 32.761 2.060 1.00 86.46 227 ASP A O 1
ATOM 1471 N N . ALA A 1 228 ? 0.714 32.443 3.530 1.00 90.74 228 ALA A N 1
ATOM 1472 C CA . ALA A 1 228 ? -0.370 32.666 2.577 1.00 87.14 228 ALA A CA 1
ATOM 1473 C C . ALA A 1 228 ? -0.351 34.072 1.956 1.00 87.43 228 ALA A C 1
ATOM 1474 O O . ALA A 1 228 ? -0.804 34.260 0.820 1.00 85.19 228 ALA A O 1
ATOM 1476 N N . ARG A 1 229 ? 0.178 35.049 2.694 1.00 89.25 229 ARG A N 1
ATOM 1477 C CA . ARG A 1 229 ? 0.393 36.396 2.142 1.00 90.63 229 ARG A CA 1
ATOM 1478 C C . ARG A 1 229 ? 1.411 36.348 0.993 1.00 90.03 229 ARG A C 1
ATOM 1479 O O . ARG A 1 229 ? 1.188 36.941 -0.066 1.00 94.46 229 ARG A O 1
ATOM 1481 N N . SER A 1 230 ? 2.514 35.630 1.200 1.00 88.42 230 SER A N 1
ATOM 1482 C CA . SER A 1 230 ? 3.574 35.509 0.189 1.00 89.03 230 SER A CA 1
ATOM 1483 C C . SER A 1 230 ? 3.096 34.821 -1.086 1.00 85.90 230 SER A C 1
ATOM 1484 O O . SER A 1 230 ? 3.417 35.213 -2.206 1.00 85.58 230 SER A O 1
ATOM 1487 N N . ARG A 1 231 ? 2.307 33.776 -0.898 1.00 87.26 231 ARG A N 1
ATOM 1488 C CA . ARG A 1 231 ? 1.780 32.991 -2.015 1.00 79.96 231 ARG A CA 1
ATOM 1489 C C . ARG A 1 231 ? 0.964 33.865 -2.988 1.00 78.90 231 ARG A C 1
ATOM 1490 O O . ARG A 1 231 ? 1.178 33.835 -4.206 1.00 77.58 231 ARG A O 1
ATOM 1498 N N . VAL A 1 232 ? 0.094 34.691 -2.427 1.00 79.67 232 VAL A N 1
ATOM 1499 C CA . VAL A 1 232 ? -0.683 35.668 -3.194 1.00 81.27 232 VAL A CA 1
ATOM 1500 C C . VAL A 1 232 ? 0.208 36.627 -3.992 1.00 82.05 232 VAL A C 1
ATOM 1501 O O . VAL A 1 232 ? 0.014 36.821 -5.197 1.00 81.12 232 VAL A O 1
ATOM 1505 N N . ALA A 1 233 ? 1.178 37.212 -3.305 1.00 84.37 233 ALA A N 1
ATOM 1506 C CA . ALA A 1 233 ? 2.141 38.130 -3.929 1.00 89.01 233 ALA A CA 1
ATOM 1507 C C . ALA A 1 233 ? 2.858 37.463 -5.078 1.00 89.84 233 ALA A C 1
ATOM 1508 O O . ALA A 1 233 ? 2.967 38.039 -6.166 1.00 91.08 233 ALA A O 1
ATOM 1510 N N . ALA A 1 234 ? 3.310 36.224 -4.840 1.00 90.13 234 ALA A N 1
ATOM 1511 C CA . ALA A 1 234 ? 4.159 35.512 -5.803 1.00 87.72 234 ALA A CA 1
ATOM 1512 C C . ALA A 1 234 ? 3.470 35.240 -7.134 1.00 83.93 234 ALA A C 1
ATOM 1513 O O . ALA A 1 234 ? 4.108 35.216 -8.195 1.00 83.35 234 ALA A O 1
ATOM 1515 N N . LEU A 1 235 ? 2.156 35.080 -7.075 1.00 84.11 235 LEU A N 1
ATOM 1516 C CA . LEU A 1 235 ? 1.356 34.843 -8.288 1.00 84.66 235 LEU A CA 1
ATOM 1517 C C . LEU A 1 235 ? 1.202 36.153 -9.090 1.00 87.11 235 LEU A C 1
ATOM 1518 O O . LEU A 1 235 ? 1.340 36.174 -10.324 1.00 84.94 235 LEU A O 1
ATOM 1523 N N . ARG A 1 236 ? 0.930 37.235 -8.367 1.00 89.90 236 ARG A N 1
ATOM 1524 C CA . ARG A 1 236 ? 0.794 38.561 -8.955 1.00 96.25 236 ARG A CA 1
ATOM 1525 C C . ARG A 1 236 ? 2.031 39.037 -9.721 1.00 96.10 236 ARG A C 1
ATOM 1526 O O . ARG A 1 236 ? 1.915 39.758 -10.707 1.00 96.62 236 ARG A O 1
ATOM 1534 N N . ALA A 1 237 ? 3.203 38.638 -9.238 1.00 94.34 237 ALA A N 1
ATOM 1535 C CA . ALA A 1 237 ? 4.488 39.033 -9.821 1.00 96.16 237 ALA A CA 1
ATOM 1536 C C . ALA A 1 237 ? 4.897 38.211 -11.044 1.00 96.34 237 ALA A C 1
ATOM 1537 O O . ALA A 1 237 ? 5.716 38.670 -11.849 1.00 101.08 237 ALA A O 1
ATOM 1539 N N . GLY A 1 238 ? 4.338 37.014 -11.197 1.00 91.54 238 GLY A N 1
ATOM 1540 C CA . GLY A 1 238 ? 4.806 36.091 -12.219 1.00 91.86 238 GLY A CA 1
ATOM 1541 C C . GLY A 1 238 ? 5.883 35.144 -11.696 1.00 95.41 238 GLY A C 1
ATOM 1542 O O . GLY A 1 238 ? 6.596 34.520 -12.496 1.00 94.50 238 GLY A O 1
ATOM 1543 N N . GLU A 1 239 ? 5.984 35.021 -10.361 1.00 99.32 239 GLU A N 1
ATOM 1544 C CA . GLU A 1 239 ? 6.914 34.078 -9.685 1.00 100.40 239 GLU A CA 1
ATOM 1545 C C . GLU A 1 239 ? 6.365 32.659 -9.621 1.00 93.87 239 GLU A C 1
ATOM 1546 O O . GLU A 1 239 ? 7.118 31.694 -9.723 1.00 92.51 239 GLU A O 1
ATOM 1548 N N . ILE A 1 240 ? 5.055 32.539 -9.450 1.00 88.77 240 ILE A N 1
ATOM 1549 C CA . ILE A 1 240 ? 4.365 31.259 -9.606 1.00 84.44 240 ILE A CA 1
ATOM 1550 C C . ILE A 1 240 ? 3.171 31.338 -10.560 1.00 81.56 240 ILE A C 1
ATOM 1551 O O . ILE A 1 240 ? 2.662 32.415 -10.866 1.00 86.14 240 ILE A O 1
ATOM 1556 N N . ASP A 1 241 ? 2.787 30.177 -11.061 1.00 76.20 241 ASP A N 1
ATOM 1557 C CA . ASP A 1 241 ? 1.646 30.033 -11.953 1.00 78.27 241 ASP A CA 1
ATOM 1558 C C . ASP A 1 241 ? 0.413 29.516 -11.266 1.00 69.80 241 ASP A C 1
ATOM 1559 O O . ASP A 1 241 ? -0.649 29.685 -11.781 1.00 69.96 241 ASP A O 1
ATOM 1564 N N . LEU A 1 242 ? 0.573 28.906 -10.100 1.00 69.82 242 LEU A N 1
ATOM 1565 C CA . LEU A 1 242 ? -0.487 28.124 -9.490 1.00 67.44 242 LEU A CA 1
ATOM 1566 C C . LEU A 1 242 ? -0.516 28.141 -7.972 1.00 65.40 242 LEU A C 1
ATOM 1567 O O . LEU A 1 242 ? 0.490 27.943 -7.331 1.00 68.75 242 LEU A O 1
ATOM 1572 N N . VAL A 1 243 ? -1.674 28.391 -7.389 1.00 65.99 243 VAL A N 1
ATOM 1573 C CA . VAL A 1 243 ? -1.785 28.385 -5.937 1.00 68.71 243 VAL A CA 1
ATOM 1574 C C . VAL A 1 243 ? -3.133 27.779 -5.565 1.00 67.74 243 VAL A C 1
ATOM 1575 O O . VAL A 1 243 ? -4.094 27.883 -6.340 1.00 67.51 243 VAL A O 1
ATOM 1579 N N . GLY A 1 244 ? -3.181 27.100 -4.417 1.00 63.61 244 GLY A N 1
ATOM 1580 C CA . GLY A 1 244 ? -4.415 26.471 -3.921 1.00 61.59 244 GLY A CA 1
ATOM 1581 C C . GLY A 1 244 ? -4.200 25.089 -3.346 1.00 63.80 244 GLY A C 1
ATOM 1582 O O . GLY A 1 244 ? -3.099 24.511 -3.445 1.00 64.20 244 GLY A O 1
ATOM 1583 N N . GLY A 1 245 ? -5.264 24.543 -2.760 1.00 67.53 245 GLY A N 1
ATOM 1584 C CA . GLY A 1 245 ? -5.288 23.138 -2.325 1.00 60.92 245 GLY A CA 1
ATOM 1585 C C . GLY A 1 245 ? -5.145 23.071 -0.829 1.00 62.18 245 GLY A C 1
ATOM 1586 O O . GLY A 1 245 ? -4.165 23.567 -0.307 1.00 63.79 245 GLY A O 1
ATOM 1587 N N . PHE A 1 246 ? -6.128 22.483 -0.142 1.00 65.88 246 PHE A N 1
ATOM 1588 C CA . PHE A 1 246 ? -6.086 22.297 1.322 1.00 72.48 246 PHE A CA 1
ATOM 1589 C C . PHE A 1 246 ? -4.785 21.707 1.832 1.00 69.82 246 PHE A C 1
ATOM 1590 O O . PHE A 1 246 ? -4.288 22.121 2.868 1.00 66.61 246 PHE A O 1
ATOM 1598 N N . TRP A 1 247 ? -4.246 20.742 1.105 1.00 68.77 247 TRP A N 1
ATOM 1599 C CA . TRP A 1 247 ? -3.035 20.048 1.548 1.00 71.13 247 TRP A CA 1
ATOM 1600 C C . TRP A 1 247 ? -1.887 20.292 0.603 1.00 66.27 247 TRP A C 1
ATOM 1601 O O . TRP A 1 247 ? -1.034 19.414 0.388 1.00 65.21 247 TRP A O 1
ATOM 1612 N N . ILE A 1 248 ? -1.871 21.480 0.026 1.00 64.37 248 ILE A N 1
ATOM 1613 C CA . ILE A 1 248 ? -0.793 21.858 -0.873 1.00 65.64 248 ILE A CA 1
ATOM 1614 C C . ILE A 1 248 ? -0.392 23.302 -0.538 1.00 67.04 248 ILE A C 1
ATOM 1615 O O . ILE A 1 248 ? 0.663 23.537 0.049 1.00 72.86 248 ILE A O 1
ATOM 1620 N N . ALA A 1 249 ? -1.248 24.254 -0.867 1.00 64.05 249 ALA A N 1
ATOM 1621 C CA . ALA A 1 249 ? -0.965 25.674 -0.608 1.00 67.89 249 ALA A CA 1
ATOM 1622 C C . ALA A 1 249 ? -2.287 26.420 -0.462 1.00 64.98 249 ALA A C 1
ATOM 1623 O O . ALA A 1 249 ? -2.708 27.103 -1.384 1.00 62.35 249 ALA A O 1
ATOM 1625 N N . PRO A 1 250 ? -2.949 26.272 0.704 1.00 65.31 250 PRO A N 1
ATOM 1626 C CA . PRO A 1 250 ? -4.295 26.769 0.840 1.00 64.44 250 PRO A CA 1
ATOM 1627 C C . PRO A 1 250 ? -4.437 28.254 0.471 1.00 66.07 250 PRO A C 1
ATOM 1628 O O . PRO A 1 250 ? -3.499 29.029 0.561 1.00 61.77 250 PRO A O 1
ATOM 1632 N N . LEU A 1 251 ? -5.645 28.612 0.088 1.00 67.24 251 LEU A N 1
ATOM 1633 C CA . LEU A 1 251 ? -5.943 29.925 -0.399 1.00 71.76 251 LEU A CA 1
ATOM 1634 C C . LEU A 1 251 ? -7.349 30.218 0.088 1.00 73.78 251 LEU A C 1
ATOM 1635 O O . LEU A 1 251 ? -8.310 29.702 -0.475 1.00 72.21 251 LEU A O 1
ATOM 1640 N N . THR A 1 252 ? -7.483 31.010 1.148 1.00 76.50 252 THR A N 1
ATOM 1641 C CA . THR A 1 252 ? -8.810 31.308 1.713 1.00 77.16 252 THR A CA 1
ATOM 1642 C C . THR A 1 252 ? -9.644 32.089 0.720 1.00 77.38 252 THR A C 1
ATOM 1643 O O . THR A 1 252 ? -9.106 32.666 -0.243 1.00 74.95 252 THR A O 1
ATOM 1647 N N . PRO A 1 253 ? -10.965 32.121 0.964 1.00 78.56 253 PRO A N 1
ATOM 1648 C CA . PRO A 1 253 ? -11.902 33.042 0.328 1.00 77.49 253 PRO A CA 1
ATOM 1649 C C . PRO A 1 253 ? -11.347 34.448 0.100 1.00 79.36 253 PRO A C 1
ATOM 1650 O O . PRO A 1 253 ? -11.374 34.930 -1.050 1.00 78.82 253 PRO A O 1
ATOM 1654 N N . GLU A 1 254 ? -10.831 35.088 1.157 1.00 79.51 254 GLU A N 1
ATOM 1655 C CA . GLU A 1 254 ? -10.436 36.480 1.036 1.00 85.33 254 GLU A CA 1
ATOM 1656 C C . GLU A 1 254 ? -9.345 36.575 -0.021 1.00 84.22 254 GLU A C 1
ATOM 1657 O O . GLU A 1 254 ? -9.403 37.465 -0.870 1.00 84.68 254 GLU A O 1
ATOM 1659 N N . GLU A 1 255 ? -8.370 35.662 0.009 1.00 78.90 255 GLU A N 1
ATOM 1660 C CA . GLU A 1 255 ? -7.311 35.689 -0.996 1.00 80.61 255 GLU A CA 1
ATOM 1661 C C . GLU A 1 255 ? -7.882 35.526 -2.384 1.00 82.22 255 GLU A C 1
ATOM 1662 O O . GLU A 1 255 ? -7.394 36.150 -3.336 1.00 88.61 255 GLU A O 1
ATOM 1668 N N . GLY A 1 256 ? -8.917 34.699 -2.503 1.00 79.53 256 GLY A N 1
ATOM 1669 C CA . GLY A 1 256 ? -9.554 34.457 -3.777 1.00 75.93 256 GLY A CA 1
ATOM 1670 C C . GLY A 1 256 ? -10.170 35.702 -4.346 1.00 79.40 256 GLY A C 1
ATOM 1671 O O . GLY A 1 256 ? -9.948 36.031 -5.502 1.00 80.66 256 GLY A O 1
ATOM 1672 N N . LYS A 1 257 ? -10.959 36.398 -3.542 1.00 82.52 257 LYS A N 1
ATOM 1673 C CA . LYS A 1 257 ? -11.510 37.684 -3.976 1.00 87.38 257 LYS A CA 1
ATOM 1674 C C . LYS A 1 257 ? -10.437 38.669 -4.372 1.00 89.07 257 LYS A C 1
ATOM 1675 O O . LYS A 1 257 ? -10.570 39.358 -5.388 1.00 89.98 257 LYS A O 1
ATOM 1681 N N . GLN A 1 258 ? -9.378 38.739 -3.575 1.00 92.51 258 GLN A N 1
ATOM 1682 C CA . GLN A 1 258 ? -8.288 39.681 -3.850 1.00 98.18 258 GLN A CA 1
ATOM 1683 C C . GLN A 1 258 ? -7.739 39.416 -5.231 1.00 93.63 258 GLN A C 1
ATOM 1684 O O . GLN A 1 258 ? -7.577 40.334 -6.029 1.00 94.41 258 GLN A O 1
ATOM 1690 N N . LEU A 1 259 ? -7.472 38.148 -5.519 1.00 85.63 259 LEU A N 1
ATOM 1691 C CA . LEU A 1 259 ? -6.841 37.804 -6.778 1.00 84.52 259 LEU A CA 1
ATOM 1692 C C . LEU A 1 259 ? -7.786 38.075 -7.923 1.00 84.55 259 LEU A C 1
ATOM 1693 O O . LEU A 1 259 ? -7.408 38.674 -8.949 1.00 88.64 259 LEU A O 1
ATOM 1698 N N . GLU A 1 260 ? -9.025 37.680 -7.709 1.00 81.85 260 GLU A N 1
ATOM 1699 C CA . GLU A 1 260 ? -10.099 38.060 -8.586 1.00 87.81 260 GLU A CA 1
ATOM 1700 C C . GLU A 1 260 ? -10.022 39.552 -8.880 1.00 91.82 260 GLU A C 1
ATOM 1701 O O . GLU A 1 260 ? -10.039 39.935 -10.032 1.00 89.84 260 GLU A O 1
ATOM 1707 N N . ALA A 1 261 ? -9.908 40.372 -7.835 1.00 96.02 261 ALA A N 1
ATOM 1708 C CA . ALA A 1 261 ? -9.832 41.845 -7.985 1.00 103.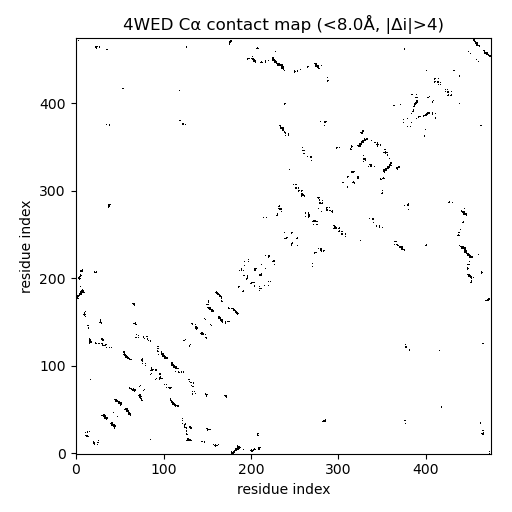03 261 ALA A CA 1
ATOM 1709 C C . ALA A 1 261 ? -8.607 42.259 -8.806 1.00 105.52 261 ALA A C 1
ATOM 1710 O O . ALA A 1 261 ? -8.709 43.088 -9.704 1.00 109.50 261 ALA A O 1
ATOM 1712 N N . ALA A 1 262 ? -7.466 41.638 -8.543 1.00 103.77 262 ALA A N 1
ATOM 1713 C CA . ALA A 1 262 ? -6.283 41.845 -9.368 1.00 101.74 262 ALA A CA 1
ATOM 1714 C C . ALA A 1 262 ? -6.402 41.318 -10.821 1.00 104.00 262 ALA A C 1
ATOM 1715 O O . ALA A 1 262 ? -5.397 41.238 -11.520 1.00 107.90 262 ALA A O 1
ATOM 1717 N N . GLY A 1 263 ? -7.607 40.949 -11.267 1.00 102.85 263 GLY A N 1
ATOM 1718 C CA . GLY A 1 263 ? -7.822 40.397 -12.610 1.00 97.38 263 GLY A CA 1
ATOM 1719 C C . GLY A 1 263 ? -7.338 38.965 -12.801 1.00 92.39 263 GLY A C 1
ATOM 1720 O O . GLY A 1 263 ? -7.180 38.512 -13.924 1.00 89.70 263 GLY A O 1
ATOM 1721 N N . PHE A 1 264 ? -7.097 38.228 -11.727 1.00 90.57 264 PHE A N 1
ATOM 1722 C CA . PHE A 1 264 ? -6.629 36.824 -11.902 1.00 89.55 264 PHE A CA 1
ATOM 1723 C C . PHE A 1 264 ? -7.739 35.790 -12.089 1.00 85.00 264 PHE A C 1
ATOM 1724 O O . PHE A 1 264 ? -8.875 35.995 -11.669 1.00 80.44 264 PHE A O 1
ATOM 1732 N N . ASN A 1 265 ? -7.379 34.694 -12.757 1.00 82.95 265 ASN A N 1
ATOM 1733 C CA . ASN A 1 265 ? -8.245 33.537 -12.897 1.00 81.05 265 ASN A CA 1
ATOM 1734 C C . ASN A 1 265 ? -8.372 32.806 -11.581 1.00 75.90 265 ASN A C 1
ATOM 1735 O O . ASN A 1 265 ? -7.385 32.314 -11.029 1.00 72.55 265 ASN A O 1
ATOM 1740 N N . VAL A 1 266 ? -9.594 32.759 -11.075 1.00 72.88 266 VAL A N 1
ATOM 1741 C CA . VAL A 1 266 ? -9.865 32.117 -9.812 1.00 69.20 266 VAL A CA 1
ATOM 1742 C C . VAL A 1 266 ? -10.944 31.100 -10.058 1.00 67.56 266 VAL A C 1
ATOM 1743 O O . VAL A 1 266 ? -11.993 31.379 -10.638 1.00 67.30 266 VAL A O 1
ATOM 1747 N N . VAL A 1 267 ? -10.613 29.896 -9.617 1.00 65.91 267 VAL A N 1
ATOM 1748 C CA . VAL A 1 267 ? -11.260 28.725 -10.019 1.00 64.77 267 VAL A CA 1
ATOM 1749 C C . VAL A 1 267 ? -11.698 28.015 -8.772 1.00 63.84 267 VAL A C 1
ATOM 1750 O O . VAL A 1 267 ? -10.884 27.580 -7.971 1.00 63.68 267 VAL A O 1
ATOM 1754 N N . VAL A 1 268 ? -13.006 27.866 -8.666 1.00 63.87 268 VAL A N 1
ATOM 1755 C CA . VAL A 1 268 ? -13.673 27.375 -7.492 1.00 64.85 268 VAL A CA 1
ATOM 1756 C C . VAL A 1 268 ? -14.339 26.077 -7.874 1.00 64.92 268 VAL A C 1
ATOM 1757 O O . VAL A 1 268 ? -15.147 26.001 -8.803 1.00 64.50 268 VAL A O 1
ATOM 1761 N N . ASP A 1 269 ? -13.968 25.061 -7.136 1.00 66.12 269 ASP A N 1
ATOM 1762 C CA . ASP A 1 269 ? -14.569 23.762 -7.217 1.00 65.08 269 ASP A CA 1
ATOM 1763 C C . ASP A 1 269 ? -15.590 23.757 -6.050 1.00 64.12 269 ASP A C 1
ATOM 1764 O O . ASP A 1 269 ? -15.235 24.086 -4.902 1.00 68.12 269 ASP A O 1
ATOM 1769 N N . PRO A 1 270 ? -16.874 23.432 -6.334 1.00 62.67 270 PRO A N 1
ATOM 1770 C CA . PRO A 1 270 ? -17.889 23.306 -5.259 1.00 61.63 270 PRO A CA 1
ATOM 1771 C C . PRO A 1 270 ? -17.535 22.283 -4.162 1.00 60.29 270 PRO A C 1
ATOM 1772 O O . PRO A 1 270 ? -18.083 22.358 -3.057 1.00 64.26 270 PRO A O 1
ATOM 1776 N N . GLY A 1 271 ? -16.654 21.330 -4.465 1.00 54.37 271 GLY A N 1
ATOM 1777 C CA . GLY A 1 271 ? -16.022 20.563 -3.412 1.00 55.49 271 GLY A CA 1
ATOM 1778 C C . GLY A 1 271 ? -16.709 19.265 -3.073 1.00 55.40 271 GLY A C 1
ATOM 1779 O O . GLY A 1 271 ? -17.659 18.877 -3.730 1.00 58.21 271 GLY A O 1
ATOM 1780 N N . ASN A 1 272 ? -16.209 18.600 -2.028 1.00 55.56 272 ASN A N 1
ATOM 1781 C CA . ASN A 1 272 ? -16.642 17.259 -1.670 1.00 54.78 272 ASN A CA 1
ATOM 1782 C C . ASN A 1 272 ? -16.708 16.940 -0.174 1.00 52.21 272 ASN A C 1
ATOM 1783 O O . ASN A 1 272 ? -16.941 15.794 0.216 1.00 57.68 272 ASN A O 1
ATOM 1788 N N . VAL A 1 273 ? -16.581 17.962 0.635 1.00 50.96 273 VAL A N 1
ATOM 1789 C CA . VAL A 1 273 ? -16.737 17.945 2.080 1.00 50.14 273 VAL A CA 1
ATOM 1790 C C . VAL A 1 273 ? -17.988 18.810 2.346 1.00 50.95 273 VAL A C 1
ATOM 1791 O O . VAL A 1 273 ? -18.203 19.870 1.721 1.00 45.07 273 VAL A O 1
ATOM 1795 N N . THR A 1 274 ? -18.816 18.340 3.278 1.00 50.94 274 THR A N 1
ATOM 1796 C CA . THR A 1 274 ? -20.033 19.028 3.623 1.00 50.87 274 THR A CA 1
ATOM 1797 C C . THR A 1 274 ? -19.943 19.454 5.057 1.00 51.02 274 THR A C 1
ATOM 1798 O O . THR A 1 274 ? -19.506 18.687 5.939 1.00 56.14 274 THR A O 1
ATOM 1802 N N . LEU A 1 275 ? -20.307 20.700 5.272 1.00 52.14 275 LEU A N 1
ATOM 1803 C CA . LEU A 1 275 ? -20.537 21.203 6.618 1.00 56.45 275 LEU A CA 1
ATOM 1804 C C . LEU A 1 275 ? -21.953 20.918 6.959 1.00 52.12 275 LEU A C 1
ATOM 1805 O O . LEU A 1 275 ? -22.836 21.390 6.283 1.00 54.81 275 LEU A O 1
ATOM 1810 N N . VAL A 1 276 ? -22.156 20.191 8.036 1.00 52.51 276 VAL A N 1
ATOM 1811 C CA . VAL A 1 276 ? -23.468 19.650 8.366 1.00 55.26 276 VAL A CA 1
ATOM 1812 C C . VAL A 1 276 ? -23.744 20.066 9.776 1.00 59.10 276 VAL A C 1
ATOM 1813 O O . VAL A 1 276 ? -22.868 19.985 10.629 1.00 63.15 276 VAL A O 1
ATOM 1825 N N . ALA A 1 278 ? -25.700 19.164 13.153 1.00 57.90 278 ALA A N 1
ATOM 1826 C CA . ALA A 1 278 ? -26.180 18.009 13.852 1.00 58.63 278 ALA A CA 1
ATOM 1827 C C . ALA A 1 278 ? -27.169 18.409 14.933 1.00 60.57 278 ALA A C 1
ATOM 1828 O O . ALA A 1 278 ? -27.096 19.504 15.497 1.00 61.16 278 ALA A O 1
ATOM 1830 N N . PHE A 1 279 ? -28.072 17.482 15.233 1.00 60.98 279 PHE A N 1
ATOM 1831 C CA . PHE A 1 279 ? -29.138 17.687 16.192 1.00 62.74 279 PHE A CA 1
ATOM 1832 C C . PHE A 1 279 ? -28.901 16.726 17.308 1.00 63.99 279 PHE A C 1
ATOM 1833 O O . PHE A 1 279 ? -28.543 15.587 17.048 1.00 67.36 279 PHE A O 1
ATOM 1841 N N . ASN A 1 280 ? -29.156 17.138 18.539 1.00 64.48 280 ASN A N 1
ATOM 1842 C CA . ASN A 1 280 ? -29.087 16.187 19.636 1.00 65.04 280 ASN A CA 1
ATOM 1843 C C . ASN A 1 280 ? -30.369 16.072 20.437 1.00 65.05 280 ASN A C 1
ATOM 1844 O O . ASN A 1 280 ? -30.505 16.703 21.500 1.00 67.74 280 ASN A O 1
ATOM 1849 N N . PRO A 1 281 ? -31.318 15.259 19.938 1.00 65.80 281 PRO A N 1
ATOM 1850 C CA . PRO A 1 281 ? -32.650 15.221 20.591 1.00 65.65 281 PRO A CA 1
ATOM 1851 C C . PRO A 1 281 ? -32.626 14.541 21.967 1.00 73.16 281 PRO A C 1
ATOM 1852 O O . PRO A 1 281 ? -33.488 14.807 22.793 1.00 78.80 281 PRO A O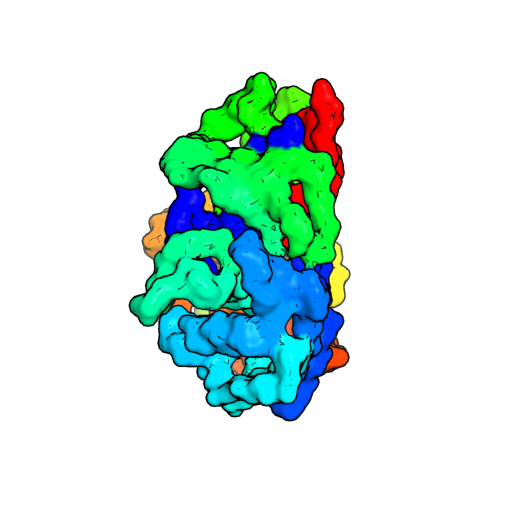 1
ATOM 1856 N N . ASP A 1 282 ? -31.617 13.710 22.227 1.00 77.59 282 ASP A N 1
ATOM 1857 C CA . ASP A 1 282 ? -31.450 13.084 23.550 1.00 82.15 282 ASP A CA 1
ATOM 1858 C C . ASP A 1 282 ? -31.211 14.138 24.638 1.00 83.80 282 ASP A C 1
ATOM 1859 O O . ASP A 1 282 ? -31.614 13.948 25.780 1.00 88.37 282 ASP A O 1
ATOM 1864 N N . ARG A 1 283 ? -30.542 15.226 24.283 1.00 78.61 283 ARG A N 1
ATOM 1865 C CA . ARG A 1 283 ? -30.341 16.339 25.202 1.00 77.86 283 ARG A CA 1
ATOM 1866 C C . ARG A 1 283 ? -31.415 17.429 25.157 1.00 74.78 283 ARG A C 1
ATOM 1867 O O . ARG A 1 283 ? -31.831 17.939 26.182 1.00 79.17 283 ARG A O 1
ATOM 1875 N N . ALA A 1 284 ? -31.850 17.775 23.956 1.00 68.67 284 ALA A N 1
ATOM 1876 C CA . ALA A 1 284 ? -32.778 18.846 23.713 1.00 68.41 284 ALA A CA 1
ATOM 1877 C C . ALA A 1 284 ? -34.154 18.254 23.370 1.00 69.45 284 ALA A C 1
ATOM 1878 O O . ALA A 1 284 ? -34.434 17.906 22.220 1.00 66.31 284 ALA A O 1
ATOM 1880 N N . GLU A 1 285 ? -35.022 18.165 24.360 1.00 72.93 285 GLU A N 1
ATOM 1881 C CA . GLU A 1 285 ? -36.345 17.554 24.159 1.00 78.40 285 GLU A CA 1
ATOM 1882 C C . GLU A 1 285 ? -37.136 18.098 22.930 1.00 71.88 285 GLU A C 1
ATOM 1883 O O . GLU A 1 285 ? -37.900 17.357 22.320 1.00 67.99 285 GLU A O 1
ATOM 1889 N N . PRO A 1 286 ? -36.942 19.385 22.549 1.00 70.04 286 PRO A N 1
ATOM 1890 C CA . PRO A 1 286 ? -37.615 19.885 21.331 1.00 67.26 286 PRO A CA 1
ATOM 1891 C C . PRO A 1 286 ? -37.137 19.306 19.976 1.00 67.04 286 PRO A C 1
ATOM 1892 O O . PRO A 1 286 ? -37.864 19.340 18.980 1.00 66.23 286 PRO A O 1
ATOM 1896 N N . LEU A 1 287 ? -35.935 18.762 19.923 1.00 67.91 287 LEU A N 1
ATOM 1897 C CA . LEU A 1 287 ? -35.426 18.298 18.674 1.00 62.87 287 LEU A CA 1
ATOM 1898 C C . LEU A 1 287 ? -35.905 16.901 18.421 1.00 64.52 287 LEU A C 1
ATOM 1899 O O . LEU A 1 287 ? -35.647 16.366 17.356 1.00 65.82 287 LEU A O 1
ATOM 1904 N N . LYS A 1 288 ? -36.563 16.289 19.404 1.00 67.18 288 LYS A N 1
ATOM 1905 C CA . LYS A 1 288 ? -37.182 14.974 19.192 1.00 71.91 288 LYS A CA 1
ATOM 1906 C C . LYS A 1 288 ? -38.341 15.099 18.233 1.00 72.09 288 LYS A C 1
ATOM 1907 O O . LYS A 1 288 ? -38.685 14.159 17.541 1.00 78.56 288 LYS A O 1
ATOM 1913 N N . ASP A 1 289 ? -38.970 16.261 18.222 1.00 70.89 289 ASP A N 1
ATOM 1914 C CA . ASP A 1 289 ? -40.019 16.530 17.287 1.00 70.75 289 ASP A CA 1
ATOM 1915 C C . ASP A 1 289 ? -39.422 16.870 15.917 1.00 65.99 289 ASP A C 1
ATOM 1916 O O . ASP A 1 289 ? -38.915 17.948 15.729 1.00 64.94 289 ASP A O 1
ATOM 1921 N N . PRO A 1 290 ? -39.525 15.965 14.941 1.00 66.89 290 PRO A N 1
ATOM 1922 C CA . PRO A 1 290 ? -38.934 16.212 13.625 1.00 65.31 290 PRO A CA 1
ATOM 1923 C C . PRO A 1 290 ? -39.412 17.440 12.870 1.00 66.20 290 PRO A C 1
ATOM 1924 O O . PRO A 1 290 ? -38.692 17.909 11.983 1.00 62.93 290 PRO A O 1
ATOM 1928 N N . GLN A 1 291 ? -40.607 17.936 13.204 1.00 69.74 291 GLN A N 1
ATOM 1929 C CA . GLN A 1 291 ? -41.127 19.194 12.653 1.00 68.27 291 GLN A CA 1
ATOM 1930 C C . GLN A 1 291 ? -40.258 20.359 13.101 1.00 64.20 291 GLN A C 1
ATOM 1931 O O . GLN A 1 291 ? -40.067 21.348 12.367 1.00 59.13 291 GLN A O 1
ATOM 1937 N N . VAL A 1 292 ? -39.752 20.246 14.328 1.00 61.95 292 VAL A N 1
ATOM 1938 C CA . VAL A 1 292 ? -38.881 21.277 14.900 1.00 58.66 292 VAL A CA 1
ATOM 1939 C C . VAL A 1 292 ? -37.538 21.220 14.218 1.00 58.96 292 VAL A C 1
ATOM 1940 O O . VAL A 1 292 ? -36.991 22.239 13.823 1.00 61.49 292 VAL A O 1
ATOM 1944 N N . ARG A 1 293 ? -37.008 20.023 14.040 1.00 59.31 293 ARG A N 1
ATOM 1945 C CA . ARG A 1 293 ? -35.785 19.881 13.271 1.00 57.03 293 ARG A CA 1
ATOM 1946 C C . ARG A 1 293 ? -35.893 20.514 11.854 1.00 55.45 293 ARG A C 1
ATOM 1947 O O . ARG A 1 293 ? -35.008 21.252 11.398 1.00 53.26 293 ARG A O 1
ATOM 1955 N N . LYS A 1 294 ? -36.979 20.224 11.174 1.00 51.69 294 LYS A N 1
ATOM 1956 C CA . LYS A 1 294 ? -37.195 20.736 9.845 1.00 54.72 294 LYS A CA 1
ATOM 1957 C C . LYS A 1 294 ? -37.233 22.251 9.880 1.00 57.50 294 LYS A C 1
ATOM 1958 O O . LYS A 1 294 ? -36.651 22.921 9.028 1.00 60.31 294 LYS A O 1
ATOM 1964 N N . ALA A 1 295 ? -37.940 22.790 10.868 1.00 56.46 295 ALA A N 1
ATOM 1965 C CA . ALA A 1 295 ? -38.083 24.214 10.962 1.00 61.42 295 ALA A CA 1
ATOM 1966 C C . ALA A 1 295 ? -36.714 24.827 11.146 1.00 59.16 295 ALA A C 1
ATOM 1967 O O . ALA A 1 295 ? -36.382 25.811 10.491 1.00 62.11 295 ALA A O 1
ATOM 1969 N N . VAL A 1 296 ? -35.922 24.255 12.042 1.00 55.71 296 VAL A N 1
ATOM 1970 C CA . VAL A 1 296 ? -34.587 24.750 12.248 1.00 56.22 296 VAL A CA 1
ATOM 1971 C C . VAL A 1 296 ? -33.888 24.771 10.911 1.00 58.29 296 VAL A C 1
ATOM 1972 O O . VAL A 1 296 ? -33.370 25.795 10.484 1.00 60.18 296 VAL A O 1
ATOM 1976 N N . SER A 1 297 ? -33.983 23.674 10.193 1.00 55.34 297 SER A N 1
ATOM 1977 C CA . SER A 1 297 ? -33.265 23.556 8.964 1.00 56.57 297 SER A CA 1
ATOM 1978 C C . SER A 1 297 ? -33.724 24.512 7.833 1.00 62.19 297 SER A C 1
ATOM 1979 O O . SER A 1 297 ? -32.899 25.084 7.096 1.00 64.01 297 SER A O 1
ATOM 1982 N N . ILE A 1 298 ? -35.022 24.681 7.647 1.00 67.07 298 ILE A N 1
ATOM 1983 C CA . ILE A 1 298 ? -35.462 25.631 6.609 1.00 66.35 298 ILE A CA 1
ATOM 1984 C C . ILE A 1 298 ? -35.518 27.060 7.094 1.00 64.39 298 ILE A C 1
ATOM 1985 O O . ILE A 1 298 ? -35.667 27.976 6.293 1.00 68.52 298 ILE A O 1
ATOM 1990 N N . GLY A 1 299 ? -35.415 27.242 8.404 1.00 67.85 299 GLY A N 1
ATOM 1991 C CA . GLY A 1 299 ? -35.290 28.573 9.017 1.00 65.41 299 GLY A CA 1
ATOM 1992 C C . GLY A 1 299 ? -33.923 29.204 8.813 1.00 63.03 299 GLY A C 1
ATOM 1993 O O . GLY A 1 299 ? -33.726 30.389 9.063 1.00 68.30 299 GLY A O 1
ATOM 1994 N N . ILE A 1 300 ? -32.980 28.408 8.338 1.00 63.96 300 ILE A N 1
ATOM 1995 C CA . ILE A 1 300 ? -31.607 28.838 8.138 1.00 63.20 300 ILE A CA 1
ATOM 1996 C C . ILE A 1 300 ? -31.420 29.243 6.688 1.00 66.37 300 ILE A C 1
ATOM 1997 O O . ILE A 1 300 ? -32.073 28.656 5.786 1.00 68.44 300 ILE A O 1
ATOM 2002 N N . ASP A 1 301 ? -30.544 30.235 6.461 1.00 65.11 301 ASP A N 1
ATOM 2003 C CA . ASP A 1 301 ? -30.135 30.638 5.114 1.00 67.39 301 ASP A CA 1
ATOM 2004 C C . ASP A 1 301 ? -28.701 30.192 4.767 1.00 69.49 301 ASP A C 1
ATOM 2005 O O . ASP A 1 301 ? -27.724 30.809 5.162 1.00 67.54 301 ASP A O 1
ATOM 2010 N N . ARG A 1 302 ? -28.600 29.122 4.003 1.00 70.36 302 ARG A N 1
ATOM 2011 C CA . ARG A 1 302 ? -27.318 28.571 3.622 1.00 66.09 302 ARG A CA 1
ATOM 2012 C C . ARG A 1 302 ? -26.546 29.573 2.799 1.00 65.69 302 ARG A C 1
ATOM 2013 O O . ARG A 1 302 ? -25.345 29.688 2.924 1.00 67.51 302 ARG A O 1
ATOM 2021 N N . ALA A 1 303 ? -27.256 30.289 1.945 1.00 65.56 303 ALA A N 1
ATOM 2022 C CA . ALA A 1 303 ? -26.658 31.311 1.089 1.00 63.76 303 ALA A CA 1
ATOM 2023 C C . ALA A 1 303 ? -25.962 32.415 1.878 1.00 62.55 303 ALA A C 1
ATOM 2024 O O . ALA A 1 303 ? -24.933 32.912 1.453 1.00 67.22 303 ALA A O 1
ATOM 2026 N N . ALA A 1 304 ? -26.531 32.799 3.009 1.00 61.68 304 ALA A N 1
ATOM 2027 C CA . ALA A 1 304 ? -25.926 33.778 3.905 1.00 63.25 304 ALA A CA 1
ATOM 2028 C C . ALA A 1 304 ? -24.711 33.150 4.598 1.00 64.13 304 ALA A C 1
ATOM 2029 O O . ALA A 1 304 ? -23.697 33.799 4.830 1.00 63.40 304 ALA A O 1
ATOM 2031 N N . ILE A 1 305 ? -24.814 31.867 4.923 1.00 65.46 305 ILE A N 1
ATOM 2032 C CA . ILE A 1 305 ? -23.648 31.137 5.465 1.00 65.70 305 ILE A CA 1
ATOM 2033 C C . ILE A 1 305 ? -22.499 31.225 4.457 1.00 63.65 305 ILE A C 1
ATOM 2034 O O . ILE A 1 305 ? -21.342 31.475 4.816 1.00 63.06 305 ILE A O 1
ATOM 2039 N N . SER A 1 306 ? -22.825 31.018 3.186 1.00 61.03 306 SER A N 1
ATOM 2040 C CA . SER A 1 306 ? -21.803 30.972 2.172 1.00 61.44 306 SER A CA 1
ATOM 2041 C C . SER A 1 306 ? -21.173 32.330 1.985 1.00 69.64 306 SER A C 1
ATOM 2042 O O . SER A 1 306 ? -19.961 32.393 1.791 1.00 74.06 306 SER A O 1
ATOM 2045 N N . LYS A 1 307 ? -22.000 33.393 2.026 1.00 71.90 307 LYS A N 1
ATOM 2046 C CA . LYS A 1 307 ? -21.556 34.808 1.896 1.00 76.80 307 LYS A CA 1
ATOM 2047 C C . LYS A 1 307 ? -20.541 35.192 2.988 1.00 78.45 307 LYS A C 1
ATOM 2048 O O . LYS A 1 307 ? -19.422 35.589 2.706 1.00 76.42 307 LYS A O 1
ATOM 2052 N N . VAL A 1 308 ? -20.949 35.025 4.238 1.00 78.56 308 VAL A N 1
ATOM 2053 C CA . VAL A 1 308 ? -20.175 35.461 5.380 1.00 78.12 308 VAL A CA 1
ATOM 2054 C C . VAL A 1 308 ? -18.912 34.618 5.521 1.00 80.39 308 VAL A C 1
ATOM 2055 O O . VAL A 1 308 ? -17.826 35.133 5.723 1.00 86.52 308 VAL A O 1
ATOM 2059 N N . LEU A 1 309 ? -19.021 33.316 5.396 1.00 81.82 309 LEU A N 1
ATOM 2060 C CA . LEU A 1 309 ? -17.875 32.503 5.696 1.00 81.10 309 LEU A CA 1
ATOM 2061 C C . LEU A 1 309 ? -16.962 32.285 4.501 1.00 76.26 309 LEU A C 1
ATOM 2062 O O . LEU A 1 309 ? -15.756 32.264 4.671 1.00 79.32 309 LEU A O 1
ATOM 2067 N N . TYR A 1 310 ? -17.520 32.112 3.308 1.00 71.56 310 TYR A N 1
ATOM 2068 C CA . TYR A 1 310 ? -16.720 31.772 2.127 1.00 69.11 310 TYR A CA 1
ATOM 2069 C C . TYR A 1 310 ? -16.808 32.831 1.046 1.00 69.27 310 TYR A C 1
ATOM 2070 O O . TYR A 1 310 ? -16.485 32.556 -0.117 1.00 67.85 310 TYR A O 1
ATOM 2079 N N . HIS A 1 311 ? -17.266 34.031 1.407 1.00 65.69 311 HIS A N 1
ATOM 2080 C CA . HIS A 1 311 ? -17.374 35.117 0.439 1.00 71.08 311 HIS A CA 1
ATOM 2081 C C . HIS A 1 311 ? -18.196 34.767 -0.792 1.00 69.08 311 HIS A C 1
ATOM 2082 O O . HIS A 1 311 ? -17.889 35.229 -1.875 1.00 72.61 311 HIS A O 1
ATOM 2089 N N . GLY A 1 312 ? -19.247 33.973 -0.607 1.00 66.31 312 GLY A N 1
ATOM 2090 C CA . GLY A 1 312 ? -20.167 33.631 -1.671 1.00 64.99 312 GLY A CA 1
ATOM 2091 C C . GLY A 1 312 ? -19.726 32.450 -2.499 1.00 64.29 312 GLY A C 1
ATOM 2092 O O . GLY A 1 312 ? -20.433 32.033 -3.387 1.00 70.05 312 GLY A O 1
ATOM 2093 N N . TYR A 1 313 ? -18.557 31.912 -2.216 1.00 61.65 313 TYR A N 1
ATOM 2094 C CA . TYR A 1 313 ? -17.988 30.859 -3.037 1.00 61.01 313 TYR A CA 1
ATOM 2095 C C . TYR A 1 313 ? -18.563 29.429 -2.775 1.00 60.58 313 TYR A C 1
ATOM 2096 O O . TYR A 1 313 ? -18.445 28.541 -3.634 1.00 58.81 313 TYR A O 1
ATOM 2105 N N . ALA A 1 314 ? -19.100 29.213 -1.574 1.00 58.11 314 ALA A N 1
ATOM 2106 C CA . ALA A 1 314 ? -19.653 27.949 -1.156 1.00 57.00 314 ALA A CA 1
ATOM 2107 C C . ALA A 1 314 ? -21.063 27.703 -1.711 1.00 61.11 314 ALA A C 1
ATOM 2108 O O . ALA A 1 314 ? -21.895 28.618 -1.775 1.00 65.86 314 ALA A O 1
ATOM 2110 N N . LYS A 1 315 ? -21.326 26.462 -2.116 1.00 63.72 315 LYS A N 1
ATOM 2111 C CA . LYS A 1 315 ? -22.638 26.062 -2.638 1.00 62.70 315 LYS A CA 1
ATOM 2112 C C . LYS A 1 315 ? -23.499 25.534 -1.486 1.00 59.02 315 LYS A C 1
ATOM 2113 O O . LYS A 1 315 ? -23.058 24.689 -0.725 1.00 60.64 315 LYS A O 1
ATOM 2117 N N . PRO A 1 316 ? -24.708 26.076 -1.314 1.00 59.66 316 PRO A N 1
ATOM 2118 C CA . PRO A 1 316 ? -25.618 25.574 -0.276 1.00 57.90 316 PRO A CA 1
ATOM 2119 C C . PRO A 1 316 ? -25.861 24.097 -0.474 1.00 56.69 316 PRO A C 1
ATOM 2120 O O . PRO A 1 316 ? -25.898 23.639 -1.597 1.00 55.49 316 PRO A O 1
ATOM 2124 N N . ALA A 1 317 ? -26.001 23.366 0.618 1.00 56.06 317 ALA A N 1
ATOM 2125 C CA . ALA A 1 317 ? -26.158 21.920 0.538 1.00 59.43 317 ALA A CA 1
ATOM 2126 C C . ALA A 1 317 ? -27.625 21.550 0.704 1.00 58.58 317 ALA A C 1
ATOM 2127 O O . ALA A 1 317 ? -28.301 22.004 1.630 1.00 59.69 317 ALA A O 1
ATOM 2129 N N . GLY A 1 318 ? -28.107 20.772 -0.243 1.00 60.73 318 GLY A N 1
ATOM 2130 C CA . GLY A 1 318 ? -29.345 20.034 -0.084 1.00 69.65 318 GLY A CA 1
ATOM 2131 C C . GLY A 1 318 ? -29.103 18.599 0.395 1.00 65.12 318 GLY A C 1
ATOM 2132 O O . GLY A 1 318 ? -29.923 18.031 1.071 1.00 76.69 318 GLY A O 1
ATOM 2133 N N . ASN A 1 319 ? -27.980 18.015 0.032 1.00 61.34 319 ASN A N 1
ATOM 2134 C CA . ASN A 1 319 ? -27.689 16.610 0.343 1.00 59.78 319 ASN A CA 1
ATOM 2135 C C . ASN A 1 319 ? -26.476 16.516 1.234 1.00 60.07 319 ASN A C 1
ATOM 2136 O O . ASN A 1 319 ? -25.615 17.416 1.252 1.00 58.01 319 ASN A O 1
ATOM 2149 N N . PHE A 1 321 ? -24.107 14.691 0.829 1.00 49.77 321 PHE A N 1
ATOM 2150 C CA . PHE A 1 321 ? -22.945 14.586 -0.018 1.00 49.35 321 PHE A CA 1
ATOM 2151 C C . PHE A 1 321 ? -23.245 15.279 -1.316 1.00 52.86 321 PHE A C 1
ATOM 2152 O O . PHE A 1 321 ? -24.330 15.068 -1.901 1.00 54.17 321 PHE A O 1
ATOM 2160 N N . SER A 1 322 ? -22.290 16.088 -1.777 1.00 52.68 322 SER A N 1
ATOM 2161 C CA . SER A 1 322 ? -22.432 16.728 -3.092 1.00 55.57 322 SER A CA 1
ATOM 2162 C C . SER A 1 322 ? -22.369 15.680 -4.201 1.00 54.74 322 SER A C 1
ATOM 2163 O O . SER A 1 322 ? -21.943 14.540 -3.982 1.00 54.13 322 SER A O 1
ATOM 2166 N N . ALA A 1 323 ? -22.789 16.100 -5.389 1.00 57.22 323 ALA A N 1
ATOM 2167 C CA . ALA A 1 323 ? -22.853 15.253 -6.611 1.00 56.18 323 ALA A CA 1
ATOM 2168 C C . ALA A 1 323 ? -21.468 14.810 -7.118 1.00 55.61 323 ALA A C 1
ATOM 2169 O O . ALA A 1 323 ? -21.340 13.843 -7.857 1.00 60.10 323 ALA A O 1
ATOM 2171 N N . ALA A 1 324 ? -20.431 15.540 -6.710 1.00 53.54 324 ALA A N 1
ATOM 2172 C CA . ALA A 1 324 ? -19.061 15.171 -6.971 1.00 52.93 324 ALA A CA 1
ATOM 2173 C C . ALA A 1 324 ? -18.723 13.778 -6.398 1.00 54.08 324 ALA A C 1
ATOM 2174 O O . ALA A 1 324 ? -17.812 13.104 -6.906 1.00 58.17 324 ALA A O 1
ATOM 2176 N N . LEU A 1 325 ? -19.421 13.355 -5.345 1.00 48.79 325 LEU A N 1
ATOM 2177 C CA . LEU A 1 325 ? -19.140 12.049 -4.740 1.00 50.87 325 LEU A CA 1
ATOM 2178 C C . LEU A 1 325 ? -19.878 10.968 -5.419 1.00 52.18 325 LEU A C 1
ATOM 2179 O O . LEU A 1 325 ? -20.928 11.211 -6.006 1.00 54.72 325 LEU A O 1
ATOM 2184 N N . PRO A 1 326 ? -19.328 9.755 -5.348 1.00 54.81 326 PRO A N 1
ATOM 2185 C CA . PRO A 1 326 ? -20.048 8.627 -5.888 1.00 53.82 326 PRO A CA 1
ATOM 2186 C C . PRO A 1 326 ? -21.153 8.260 -4.915 1.00 52.43 326 PRO A C 1
ATOM 2187 O O . PRO A 1 326 ? -21.045 8.542 -3.723 1.00 50.34 326 PRO A O 1
ATOM 2191 N N . TYR A 1 327 ? -22.225 7.678 -5.430 1.00 53.69 327 TYR A N 1
ATOM 2192 C CA . TYR A 1 327 ? -23.310 7.163 -4.583 1.00 55.68 327 TYR A CA 1
ATOM 2193 C C . TYR A 1 327 ? -23.874 8.244 -3.667 1.00 54.49 327 TYR A C 1
ATOM 2194 O O . TYR A 1 327 ? -24.283 7.981 -2.525 1.00 56.09 327 TYR A O 1
ATOM 2203 N N . ALA A 1 328 ? -23.916 9.464 -4.177 1.00 52.99 328 ALA A N 1
ATOM 2204 C CA . ALA A 1 328 ? -24.313 10.587 -3.355 1.00 54.58 328 ALA A CA 1
ATOM 2205 C C . ALA A 1 328 ? -25.837 10.725 -3.199 1.00 56.98 328 ALA A C 1
ATOM 2206 O O . ALA A 1 328 ? -26.315 11.457 -2.352 1.00 62.38 328 ALA A O 1
ATOM 2208 N N . GLY A 1 329 ? -26.592 10.015 -4.030 1.00 60.12 329 GLY A N 1
ATOM 2209 C CA . GLY A 1 329 ? -28.029 9.894 -3.891 1.00 58.20 329 GLY A CA 1
ATOM 2210 C C . GLY A 1 329 ? -28.755 10.721 -4.905 1.00 60.17 329 GLY A C 1
ATOM 2211 O O . GLY A 1 329 ? -28.189 11.528 -5.620 1.00 61.68 329 GLY A O 1
ATOM 2212 N N . LYS A 1 330 ? -30.044 10.522 -4.962 1.00 65.15 330 LYS A N 1
ATOM 2213 C CA . LYS A 1 330 ? -30.897 11.410 -5.712 1.00 71.53 330 LYS A CA 1
ATOM 2214 C C . LYS A 1 330 ? -30.628 12.847 -5.165 1.00 66.78 330 LYS A C 1
ATOM 2215 O O . LYS A 1 330 ? -30.654 13.097 -3.946 1.00 58.56 330 LYS A O 1
ATOM 2221 N N . GLN A 1 331 ? -30.293 13.760 -6.060 1.00 68.02 331 GLN A N 1
ATOM 2222 C CA . GLN A 1 331 ? -29.879 15.108 -5.652 1.00 69.25 331 GLN A CA 1
ATOM 2223 C C . GLN A 1 331 ? -31.101 16.033 -5.544 1.00 66.81 331 GLN A C 1
ATOM 2224 O O . GLN A 1 331 ? -31.966 16.048 -6.414 1.00 66.78 331 GLN A O 1
ATOM 2230 N N . PHE A 1 332 ? -31.179 16.740 -4.434 1.00 62.69 332 PHE A N 1
ATOM 2231 C CA . PHE A 1 332 ? -32.211 17.725 -4.222 1.00 67.82 332 PHE A CA 1
ATOM 2232 C C . PHE A 1 332 ? -31.610 19.129 -4.147 1.00 70.34 332 PHE A C 1
ATOM 2233 O O . PHE A 1 332 ? -30.453 19.327 -3.733 1.00 67.69 332 PHE A O 1
ATOM 2241 N N . ASP A 1 333 ? -32.443 20.095 -4.506 1.00 74.75 333 ASP A N 1
ATOM 2242 C CA . ASP A 1 333 ? -32.169 21.504 -4.327 1.00 71.33 333 ASP A CA 1
ATOM 2243 C C . ASP A 1 333 ? -31.946 21.789 -2.869 1.00 67.95 333 ASP A C 1
ATOM 2244 O O . ASP A 1 333 ? -32.719 21.325 -2.009 1.00 67.75 333 ASP A O 1
ATOM 2249 N N . ALA A 1 334 ? -30.884 22.539 -2.587 1.00 61.27 334 ALA A N 1
ATOM 2250 C CA . ALA A 1 334 ? -30.698 23.125 -1.277 1.00 60.98 334 ALA A CA 1
ATOM 2251 C C . ALA A 1 334 ? -31.939 23.919 -0.864 1.00 62.28 334 ALA A C 1
ATOM 2252 O O . ALA A 1 334 ? -32.404 24.780 -1.635 1.00 58.94 334 ALA A O 1
ATOM 2254 N N . PRO A 1 335 ? -32.467 23.659 0.353 1.00 63.46 335 PRO A N 1
ATOM 2255 C CA . PRO A 1 335 ? -33.596 24.475 0.847 1.00 66.15 335 PRO A CA 1
ATOM 2256 C C . PRO A 1 335 ? -33.320 25.978 0.867 1.00 67.55 335 PRO A C 1
ATOM 2257 O O . PRO A 1 335 ? -32.260 26.429 1.306 1.00 73.00 335 PRO A O 1
ATOM 2261 N N . VAL A 1 336 ? -34.289 26.737 0.394 1.00 70.38 336 VAL A N 1
ATOM 2262 C CA . VAL A 1 336 ? -34.250 28.202 0.413 1.00 74.35 336 VAL A CA 1
ATOM 2263 C C . VAL A 1 336 ? -34.888 28.708 1.722 1.00 70.98 336 VAL A C 1
ATOM 2264 O O . VAL A 1 336 ? -35.971 28.284 2.090 1.00 69.43 336 VAL A O 1
ATOM 2268 N N . ARG A 1 337 ? -34.225 29.618 2.420 1.00 71.35 337 ARG A N 1
ATOM 2269 C CA . ARG A 1 337 ? -34.752 30.111 3.703 1.00 70.94 337 ARG A CA 1
ATOM 2270 C C . ARG A 1 337 ? -36.260 30.403 3.612 1.00 66.99 337 ARG A C 1
ATOM 2271 O O . ARG A 1 337 ? -36.700 31.176 2.762 1.00 65.66 337 ARG A O 1
ATOM 2279 N N . ASP A 1 338 ? -37.048 29.780 4.487 1.00 66.46 338 ASP A N 1
ATOM 2280 C CA . ASP A 1 338 ? -38.479 30.081 4.521 1.00 66.78 338 ASP A CA 1
ATOM 2281 C C . ASP A 1 338 ? -38.976 30.314 5.944 1.00 61.03 338 ASP A C 1
ATOM 2282 O O . ASP A 1 338 ? -39.443 29.422 6.616 1.00 62.74 338 ASP A O 1
ATOM 2287 N N . ALA A 1 339 ? -38.861 31.540 6.408 1.00 62.58 339 ALA A N 1
ATOM 2288 C CA . ALA A 1 339 ? -39.236 31.867 7.772 1.00 62.33 339 ALA A CA 1
ATOM 2289 C C . ALA A 1 339 ? -40.701 31.631 8.016 1.00 60.69 339 ALA A C 1
ATOM 2290 O O . ALA A 1 339 ? -41.081 31.291 9.122 1.00 64.21 339 ALA A O 1
ATOM 2292 N N . ALA A 1 340 ? -41.525 31.797 7.000 1.00 61.13 340 ALA A N 1
ATOM 2293 C CA . ALA A 1 340 ? -42.972 31.679 7.200 1.00 64.15 340 ALA A CA 1
ATOM 2294 C C . ALA A 1 340 ? -43.336 30.211 7.374 1.0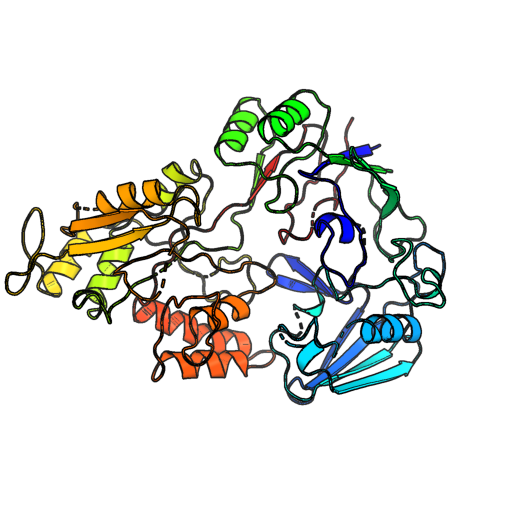0 60.84 340 ALA A C 1
ATOM 2295 O O . ALA A 1 340 ? -44.065 29.829 8.295 1.00 62.95 340 ALA A O 1
ATOM 2297 N N . ALA A 1 341 ? -42.821 29.380 6.502 1.00 58.30 341 ALA A N 1
ATOM 2298 C CA . ALA A 1 341 ? -43.021 27.942 6.670 1.00 61.71 341 ALA A CA 1
ATOM 2299 C C . ALA A 1 341 ? -42.446 27.402 8.007 1.00 60.31 341 ALA A C 1
ATOM 2300 O O . ALA A 1 341 ? -43.085 26.586 8.681 1.00 61.08 341 ALA A O 1
ATOM 2302 N N . ALA A 1 342 ? -41.281 27.895 8.420 1.00 55.17 342 ALA A N 1
ATOM 2303 C CA . ALA A 1 342 ? -40.699 27.466 9.682 1.00 54.90 342 ALA A CA 1
ATOM 2304 C C . ALA A 1 342 ? -41.573 27.798 10.890 1.00 56.93 342 ALA A C 1
ATOM 2305 O O . ALA A 1 342 ? -41.821 26.956 11.766 1.00 58.57 342 ALA A O 1
ATOM 2307 N N . SER A 1 343 ? -42.038 29.042 10.938 1.00 58.16 343 SER A N 1
ATOM 2308 C CA . SER A 1 343 ? -42.937 29.513 11.993 1.00 58.82 343 SER A CA 1
ATOM 2309 C C . SER A 1 343 ? -44.212 28.650 12.059 1.00 60.91 343 SER A C 1
ATOM 2310 O O . SER A 1 343 ? -44.741 28.336 13.123 1.00 63.40 343 SER A O 1
ATOM 2313 N N . ALA A 1 344 ? -44.730 28.329 10.893 1.00 59.53 344 ALA A N 1
ATOM 2314 C CA . ALA A 1 344 ? -45.938 27.529 10.800 1.00 65.55 344 ALA A CA 1
ATOM 2315 C C . ALA A 1 344 ? -45.689 26.116 11.361 1.00 66.80 344 ALA A C 1
ATOM 2316 O O . ALA A 1 344 ? -46.511 25.600 12.120 1.00 73.40 344 ALA A O 1
ATOM 2318 N N . LEU A 1 345 ? -44.570 25.492 11.007 1.00 64.26 345 LEU A N 1
ATOM 2319 C CA . LEU A 1 345 ? -44.235 24.186 11.600 1.00 64.17 345 LEU A CA 1
ATOM 2320 C C . LEU A 1 345 ? -44.188 24.315 13.099 1.00 63.96 345 LEU A C 1
ATOM 2321 O O . LEU A 1 345 ? -44.843 23.571 13.815 1.00 66.18 345 LEU A O 1
ATOM 2326 N N . LEU A 1 346 ? -43.431 25.281 13.587 1.00 61.90 346 LEU A N 1
ATOM 2327 C CA . LEU A 1 346 ? -43.327 25.426 15.026 1.00 61.73 346 LEU A CA 1
ATOM 2328 C C . LEU A 1 346 ? -44.671 25.581 15.702 1.00 62.68 346 LEU A C 1
ATOM 2329 O O . LEU A 1 346 ? -44.912 25.012 16.773 1.00 67.33 346 LEU A O 1
ATOM 2334 N N . GLU A 1 347 ? -45.544 26.356 15.086 1.00 65.03 347 GLU A N 1
ATOM 2335 C CA . GLU A 1 347 ? -46.909 26.526 15.601 1.00 71.80 347 GLU A CA 1
ATOM 2336 C C . GLU A 1 347 ? -47.732 25.215 15.578 1.00 70.18 347 GLU A C 1
ATOM 2337 O O . GLU A 1 347 ? -48.354 24.860 16.563 1.00 68.94 347 GLU A O 1
ATOM 2343 N N . LYS A 1 348 ? -47.730 24.501 14.465 1.00 71.16 348 LYS A N 1
ATOM 2344 C CA . LYS A 1 348 ? -48.365 23.184 14.422 1.00 76.60 348 LYS A CA 1
ATOM 2345 C C . LYS A 1 348 ? -47.811 22.284 15.554 1.00 73.17 348 LYS A C 1
ATOM 2346 O O . LYS A 1 348 ? -48.554 21.567 16.206 1.00 72.02 348 LYS A O 1
ATOM 2352 N N . ALA A 1 349 ? -46.499 22.339 15.792 1.00 68.76 349 ALA A N 1
ATOM 2353 C CA . ALA A 1 349 ? -45.879 21.544 16.860 1.00 66.95 349 ALA A CA 1
ATOM 2354 C C . ALA A 1 349 ? -46.194 22.075 18.253 1.00 65.96 349 ALA A C 1
ATOM 2355 O O . ALA A 1 349 ? -45.795 21.470 19.214 1.00 66.30 349 ALA A O 1
ATOM 2357 N N . GLY A 1 350 ? -46.876 23.215 18.349 1.00 65.87 350 GLY A N 1
ATOM 2358 C CA . GLY A 1 350 ? -47.269 23.807 19.635 1.00 66.02 350 GLY A CA 1
ATOM 2359 C C . GLY A 1 350 ? -46.287 24.781 20.264 1.00 64.71 350 GLY A C 1
ATOM 2360 O O . GLY A 1 350 ? -46.386 25.042 21.438 1.00 63.50 350 GLY A O 1
ATOM 2361 N N . TRP A 1 351 ? -45.315 25.287 19.506 1.00 64.41 351 TRP A N 1
ATOM 2362 C CA . TRP A 1 351 ? -44.468 26.371 19.989 1.00 62.57 351 TRP A CA 1
ATOM 2363 C C . TRP A 1 351 ? -45.051 27.691 19.507 1.00 62.74 351 TRP A C 1
ATOM 2364 O O . TRP A 1 351 ? -45.070 27.978 18.306 1.00 63.28 351 TRP A O 1
ATOM 2375 N N . THR A 1 352 ? -45.605 28.459 20.440 1.00 61.44 352 THR A N 1
ATOM 2376 C CA . THR A 1 352 ? -46.166 29.755 20.099 1.00 60.57 352 THR A CA 1
ATOM 2377 C C . THR A 1 352 ? -45.590 30.858 20.972 1.00 61.61 352 THR A C 1
ATOM 2378 O O . THR A 1 352 ? -45.198 30.627 22.122 1.00 64.46 352 THR A O 1
ATOM 2382 N N . GLY A 1 353 ? -45.538 32.055 20.401 1.00 64.86 353 GLY A N 1
ATOM 2383 C CA . GLY A 1 353 ? -45.089 33.244 21.097 1.00 63.82 353 GLY A CA 1
ATOM 2384 C C . GLY A 1 353 ? -44.291 34.134 20.169 1.00 65.60 353 GLY A C 1
ATOM 2385 O O . GLY A 1 353 ? -43.906 33.731 19.049 1.00 65.24 353 GLY A O 1
ATOM 2386 N N . SER A 1 354 ? -44.068 35.361 20.643 1.00 67.08 354 SER A N 1
ATOM 2387 C CA . SER A 1 354 ? -43.235 36.353 19.959 1.00 65.21 354 SER A CA 1
ATOM 2388 C C . SER A 1 354 ? -42.641 37.295 20.991 1.00 65.42 354 SER A C 1
ATOM 2389 O O . SER A 1 354 ? -43.391 37.804 21.828 1.00 63.19 354 SER A O 1
ATOM 2392 N N . PRO A 1 355 ? -41.331 37.576 20.916 1.00 62.15 355 PRO A N 1
ATOM 2393 C CA . PRO A 1 355 ? -40.450 37.195 19.794 1.00 61.20 355 PRO A CA 1
ATOM 2394 C C . PRO A 1 355 ? -39.931 35.759 19.818 1.00 63.68 355 PRO A C 1
ATOM 2395 O O . PRO A 1 355 ? -39.511 35.263 18.782 1.00 63.66 355 PRO A O 1
ATOM 2399 N N . ILE A 1 356 ? -39.998 35.125 20.992 1.00 63.97 356 ILE A N 1
ATOM 2400 C CA . ILE A 1 356 ? -39.563 33.744 21.227 1.00 64.89 356 ILE A CA 1
ATOM 2401 C C . ILE A 1 356 ? -40.762 32.809 21.540 1.00 66.61 356 ILE A C 1
ATOM 2402 O O . ILE A 1 356 ? -41.723 33.190 22.269 1.00 64.06 356 ILE A O 1
ATOM 2407 N N . ARG A 1 357 ? -40.685 31.582 21.020 1.00 61.83 357 ARG A N 1
ATOM 2408 C CA . ARG A 1 357 ? -41.796 30.643 21.177 1.00 62.34 357 ARG A CA 1
ATOM 2409 C C . ARG A 1 357 ? -41.602 29.831 22.435 1.00 58.13 357 ARG A C 1
ATOM 2410 O O . ARG A 1 357 ? -40.481 29.612 22.861 1.00 56.74 357 ARG A O 1
ATOM 2418 N N . SER A 1 358 ? -42.697 29.443 23.066 1.00 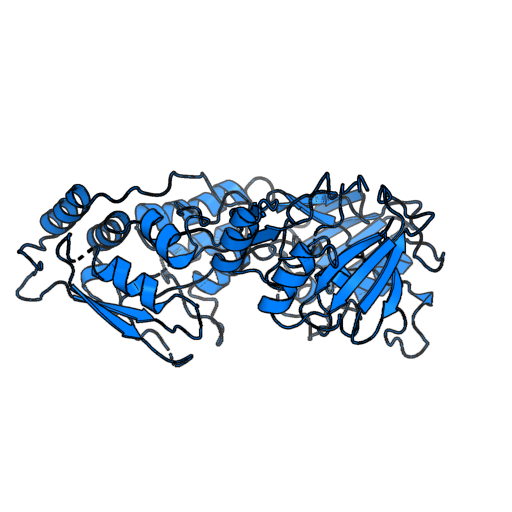58.73 358 SER A N 1
ATOM 2419 C CA . SER A 1 358 ? -42.618 28.596 24.240 1.00 59.03 358 SER A CA 1
ATOM 2420 C C . SER A 1 358 ? -43.647 27.516 24.141 1.00 57.69 358 SER A C 1
ATOM 2421 O O . SER A 1 358 ? -44.457 27.488 23.235 1.00 57.38 358 SER A O 1
ATOM 2424 N N . LYS A 1 359 ? -43.565 26.581 25.059 1.00 63.02 359 LYS A N 1
ATOM 2425 C CA . LYS A 1 359 ? -44.479 25.471 25.107 1.00 62.23 359 LYS A CA 1
ATOM 2426 C C . LYS A 1 359 ? -44.432 24.889 26.506 1.00 64.81 359 LYS A C 1
ATOM 2427 O O . LYS A 1 359 ? -43.351 24.685 27.047 1.00 61.12 359 LYS A O 1
ATOM 2433 N N . ASP A 1 360 ? -45.597 24.655 27.104 1.00 66.59 360 ASP A N 1
ATOM 2434 C CA . ASP A 1 360 ? -45.681 24.280 28.521 1.00 69.44 360 ASP A CA 1
ATOM 2435 C C . ASP A 1 360 ? -44.767 25.186 29.378 1.00 66.68 360 ASP A C 1
ATOM 2436 O O . ASP A 1 360 ? -44.161 24.743 30.356 1.00 66.13 360 ASP A O 1
ATOM 2441 N N . GLY A 1 361 ? -44.675 26.473 29.000 1.00 63.93 361 GLY A N 1
ATOM 2442 C CA . GLY A 1 361 ? -43.918 27.473 29.774 1.00 60.39 361 GLY A CA 1
ATOM 2443 C C . GLY A 1 361 ? -42.422 27.498 29.542 1.00 59.15 361 GLY A C 1
ATOM 2444 O O . GLY A 1 361 ? -41.723 28.257 30.173 1.00 59.31 361 GLY A O 1
ATOM 2445 N N . LYS A 1 362 ? -41.919 26.668 28.645 1.00 63.75 362 LYS A N 1
ATOM 2446 C CA . LYS A 1 362 ? -40.485 26.580 28.379 1.00 64.81 362 LYS A CA 1
ATOM 2447 C C . LYS A 1 362 ? -40.216 27.281 27.057 1.00 62.51 362 LYS A C 1
ATOM 2448 O O . LYS A 1 362 ? -40.901 27.012 26.076 1.00 64.73 362 LYS A O 1
ATOM 2454 N N . PRO A 1 363 ? -39.248 28.202 27.033 1.00 58.31 363 PRO A N 1
ATOM 2455 C CA . PRO A 1 363 ? -38.952 28.891 25.791 1.00 63.18 363 PRO A CA 1
ATOM 2456 C C . PRO A 1 363 ? -38.207 27.934 24.883 1.00 65.46 363 PRO A C 1
ATOM 2457 O O . PRO A 1 363 ? -37.651 26.977 25.367 1.00 67.55 363 PRO A O 1
ATOM 2461 N N . LEU A 1 364 ? -38.215 28.166 23.575 1.00 66.75 364 LEU A N 1
ATOM 2462 C CA . LEU A 1 364 ? -37.565 27.228 22.665 1.00 64.65 364 LEU A CA 1
ATOM 2463 C C . LEU A 1 364 ? -36.106 27.681 22.549 1.00 64.70 364 LEU A C 1
ATOM 2464 O O . LEU A 1 364 ? -35.761 28.524 21.717 1.00 61.85 364 LEU A O 1
ATOM 2469 N N . THR A 1 365 ? -35.286 27.160 23.450 1.00 65.04 365 THR A N 1
ATOM 2470 C CA . THR A 1 365 ? -33.895 27.563 23.601 1.00 67.41 365 THR A CA 1
ATOM 2471 C C . THR A 1 365 ? -33.035 26.396 23.182 1.00 67.62 365 THR A C 1
ATOM 2472 O O . THR A 1 365 ? -33.236 25.291 23.671 1.00 69.06 365 THR A O 1
ATOM 2476 N N . LEU A 1 366 ? -32.114 26.637 22.251 1.00 67.02 366 LEU A N 1
ATOM 2477 C CA . LEU A 1 366 ? -31.154 25.620 21.809 1.00 65.15 366 LEU A CA 1
ATOM 2478 C C . LEU A 1 366 ? -29.741 26.147 21.902 1.00 67.08 366 LEU A C 1
ATOM 2479 O O . LEU A 1 366 ? -29.495 27.323 21.643 1.00 68.21 366 LEU A O 1
ATOM 2484 N N . GLU A 1 367 ? -28.821 25.274 22.304 1.00 72.76 367 GLU A N 1
ATOM 2485 C CA . GLU A 1 367 ? -27.431 25.635 22.480 1.00 72.83 367 GLU A CA 1
ATOM 2486 C C . GLU A 1 367 ? -26.593 25.127 21.322 1.00 69.23 367 GLU A C 1
ATOM 2487 O O . GLU A 1 367 ? -26.421 23.948 21.138 1.00 69.40 367 GLU A O 1
ATOM 2493 N N . LEU A 1 368 ? -26.057 26.053 20.551 1.00 65.36 368 LEU A N 1
ATOM 2494 C CA . LEU A 1 368 ? -25.127 25.740 19.499 1.00 66.17 368 LEU A CA 1
ATOM 2495 C C . LEU A 1 368 ? -23.689 25.828 20.036 1.00 70.75 368 LEU A C 1
ATOM 2496 O O . LEU A 1 368 ? -23.203 26.911 20.419 1.00 63.35 368 LEU A O 1
ATOM 2501 N N . VAL A 1 369 ? -23.024 24.673 20.069 1.00 71.30 369 VAL A N 1
ATOM 2502 C CA . VAL A 1 369 ? -21.668 24.596 20.540 1.00 75.27 369 VAL A CA 1
ATOM 2503 C C . VAL A 1 369 ? -20.739 24.711 19.345 1.00 76.85 369 VAL A C 1
ATOM 2504 O O . VAL A 1 369 ? -20.950 24.054 18.331 1.00 76.43 369 VAL A O 1
ATOM 2508 N N . VAL A 1 370 ? -19.730 25.581 19.463 1.00 78.73 370 VAL A N 1
ATOM 2509 C CA . VAL A 1 370 ? -18.778 25.799 18.378 1.00 82.67 370 VAL A CA 1
ATOM 2510 C C . VAL A 1 370 ? -17.349 25.938 18.906 1.00 89.68 370 VAL A C 1
ATOM 2511 O O . VAL A 1 370 ? -17.137 26.356 20.047 1.00 92.63 370 VAL A O 1
ATOM 2515 N N . SER A 1 371 ? -16.379 25.577 18.066 1.00 94.74 371 SER A N 1
ATOM 2516 C CA . SER A 1 371 ? -14.961 25.857 18.325 1.00 97.41 371 SER A CA 1
ATOM 2517 C C . SER A 1 371 ? -14.320 26.468 17.094 1.00 97.44 371 SER A C 1
ATOM 2518 O O . SER A 1 371 ? -14.141 25.765 16.100 1.00 91.91 371 SER A O 1
ATOM 2521 N N . PRO A 1 372 ? -13.986 27.779 17.153 1.00 102.21 372 PRO A N 1
ATOM 2522 C CA . PRO A 1 372 ? -13.228 28.427 16.082 1.00 106.65 372 PRO A CA 1
ATOM 2523 C C . PRO A 1 372 ? -11.923 27.701 15.730 1.00 108.83 372 PRO A C 1
ATOM 2524 O O . PRO A 1 372 ? -11.541 27.690 14.558 1.00 107.83 372 PRO A O 1
ATOM 2528 N N . ASP A 1 373 ? -11.280 27.077 16.724 1.00 113.03 373 ASP A N 1
ATOM 2529 C CA . ASP A 1 373 ? -10.078 26.231 16.503 1.00 120.21 373 ASP A CA 1
ATOM 2530 C C . ASP A 1 373 ? -10.324 25.085 15.518 1.00 122.51 373 ASP A C 1
ATOM 2531 O O . ASP A 1 373 ? -9.558 24.895 14.580 1.00 124.57 373 ASP A O 1
ATOM 2536 N N . ALA A 1 374 ? -11.394 24.327 15.758 1.00 122.55 374 ALA A N 1
ATOM 2537 C CA . ALA A 1 374 ? -11.737 23.128 14.975 1.00 123.60 374 ALA A CA 1
ATOM 2538 C C . ALA A 1 374 ? -12.481 23.396 13.647 1.00 123.07 374 ALA A C 1
ATOM 2539 O O . ALA A 1 374 ? -12.479 22.541 12.758 1.00 124.40 374 ALA A O 1
ATOM 2541 N N . VAL A 1 375 ? -13.141 24.547 13.522 1.00 116.87 375 VAL A N 1
ATOM 2542 C CA . VAL A 1 375 ? -13.740 24.960 12.247 1.00 112.34 375 VAL A CA 1
ATOM 2543 C C . VAL A 1 375 ? -13.631 26.484 12.068 1.00 113.73 375 VAL A C 1
ATOM 2544 O O . VAL A 1 375 ? -14.459 27.219 12.598 1.00 105.50 375 VAL A O 1
ATOM 2548 N N . PRO A 1 376 ? -12.613 26.977 11.325 1.00 121.36 376 PRO A N 1
ATOM 2549 C CA . PRO A 1 376 ? -12.528 28.439 11.250 1.00 121.29 376 PRO A CA 1
ATOM 2550 C C . PRO A 1 376 ? -13.793 29.074 10.651 1.00 111.17 376 PRO A C 1
ATOM 2551 O O . PRO A 1 376 ? -14.317 28.604 9.649 1.00 113.57 376 PRO A O 1
ATOM 2555 N N . GLY A 1 377 ? -14.216 30.177 11.254 1.00 103.30 377 GLY A N 1
ATOM 2556 C CA . GLY A 1 377 ? -15.454 30.843 10.917 1.00 93.45 377 GLY A CA 1
ATOM 2557 C C . GLY A 1 377 ? -16.606 30.289 11.721 1.00 87.65 377 GLY A C 1
ATOM 2558 O O . GLY A 1 377 ? -17.737 30.717 11.586 1.00 86.96 377 GLY A O 1
ATOM 2559 N N . SER A 1 378 ? -16.300 29.362 12.608 1.00 84.17 378 SER A N 1
ATOM 2560 C CA . SER A 1 378 ? -17.327 28.637 13.309 1.00 80.45 378 SER A CA 1
ATOM 2561 C C . SER A 1 378 ? -18.223 29.545 14.131 1.00 82.46 378 SER A C 1
ATOM 2562 O O . SER A 1 378 ? -19.432 29.379 14.126 1.00 77.56 378 SER A O 1
ATOM 2565 N N . ARG A 1 379 ? -17.643 30.497 14.849 1.00 81.60 379 ARG A N 1
ATOM 2566 C CA . ARG A 1 379 ? -18.437 31.409 15.665 1.00 80.32 379 ARG A CA 1
ATOM 2567 C C . ARG A 1 379 ? -19.332 32.297 14.828 1.00 76.84 379 ARG A C 1
ATOM 2568 O O . ARG A 1 379 ? -20.468 32.547 15.170 1.00 74.46 379 ARG A O 1
ATOM 2570 N N . VAL A 1 380 ? -18.787 32.776 13.726 1.00 84.37 380 VAL A N 1
ATOM 2571 C CA . VAL A 1 380 ? -19.484 33.685 12.811 1.00 86.39 380 VAL A CA 1
ATOM 2572 C C . VAL A 1 380 ? -20.734 33.049 12.241 1.00 84.93 380 VAL A C 1
ATOM 2573 O O . VAL A 1 380 ? -21.803 33.649 12.231 1.00 88.14 380 VAL A O 1
ATOM 2575 N N . ILE A 1 381 ? -20.596 31.824 11.760 1.00 85.88 381 ILE A N 1
ATOM 2576 C CA . ILE A 1 381 ? -21.746 31.023 11.350 1.00 85.14 381 ILE A CA 1
ATOM 2577 C C . ILE A 1 381 ? -22.835 31.022 12.418 1.00 83.41 381 ILE A C 1
ATOM 2578 O O . ILE A 1 381 ? -24.024 31.153 12.108 1.00 82.43 381 ILE A O 1
ATOM 2583 N N . ALA A 1 382 ? -22.424 30.849 13.671 1.00 80.96 382 ALA A N 1
ATOM 2584 C CA . ALA A 1 382 ? -23.356 30.717 14.767 1.00 75.55 382 ALA A CA 1
ATOM 2585 C C . ALA A 1 382 ? -24.206 31.972 14.925 1.00 76.65 382 ALA A C 1
ATOM 2586 O O . ALA A 1 382 ? -25.402 31.896 15.247 1.00 76.37 382 ALA A O 1
ATOM 2588 N N . GLU A 1 383 ? -23.603 33.119 14.657 1.00 75.41 383 GLU A N 1
ATOM 2589 C CA . GLU A 1 383 ? -24.268 34.406 14.855 1.00 77.15 383 GLU A CA 1
ATOM 2590 C C . GLU A 1 383 ? -25.192 34.751 13.709 1.00 75.36 383 GLU A C 1
ATOM 2591 O O . GLU A 1 383 ? -26.148 35.470 13.903 1.00 84.74 383 GLU A O 1
ATOM 2597 N N . VAL A 1 384 ? -24.899 34.258 12.515 1.00 74.16 384 VAL A N 1
ATOM 2598 C CA . VAL A 1 384 ? -25.847 34.336 11.416 1.00 79.35 384 VAL A CA 1
ATOM 2599 C C . VAL A 1 384 ? -27.097 33.520 11.774 1.00 76.39 384 VAL A C 1
ATOM 2600 O O . VAL A 1 384 ? -28.220 34.012 11.717 1.00 74.09 384 VAL A O 1
ATOM 2604 N N . ILE A 1 385 ? -26.867 32.271 12.148 1.00 69.88 385 ILE A N 1
ATOM 2605 C CA . ILE A 1 385 ? -27.936 31.330 12.491 1.00 68.74 385 ILE A CA 1
ATOM 2606 C C . ILE A 1 385 ? -28.794 31.828 13.661 1.00 65.83 385 ILE A C 1
ATOM 2607 O O . ILE A 1 385 ? -30.015 31.854 13.577 1.00 71.36 385 ILE A O 1
ATOM 2612 N N . GLN A 1 386 ? -28.146 32.224 14.739 1.00 62.56 386 GLN A N 1
ATOM 2613 C CA . GLN A 1 386 ? -28.841 32.683 15.916 1.00 65.54 386 GLN A CA 1
ATOM 2614 C C . GLN A 1 386 ? -29.836 33.803 15.585 1.00 69.11 386 GLN A C 1
ATOM 2615 O O . GLN A 1 386 ? -30.945 33.916 16.179 1.00 65.23 386 GLN A O 1
ATOM 2621 N N . SER A 1 387 ? -29.375 34.650 14.672 1.00 67.51 387 SER A N 1
ATOM 2622 C CA . SER A 1 387 ? -30.130 35.790 14.185 1.00 70.16 387 SER A CA 1
ATOM 2623 C C . SER A 1 387 ? -31.317 35.334 13.298 1.00 73.12 387 SER A C 1
ATOM 2624 O O . SER A 1 387 ? -32.400 35.923 13.338 1.00 72.04 387 SER A O 1
ATOM 2627 N N . GLU A 1 388 ? -31.100 34.288 12.504 1.00 65.38 388 GLU A N 1
ATOM 2628 C CA . GLU A 1 388 ? -32.130 33.725 11.668 1.00 66.19 388 GLU A CA 1
ATOM 2629 C C . GLU A 1 388 ? -33.162 32.920 12.451 1.00 64.21 388 GLU A C 1
ATOM 2630 O O . GLU A 1 388 ? -34.335 32.951 12.112 1.00 64.42 388 GLU A O 1
ATOM 2644 N N . LYS A 1 390 ? -33.848 33.567 15.579 1.00 59.53 390 LYS A N 1
ATOM 2645 C CA . LYS A 1 390 ? -34.580 34.552 1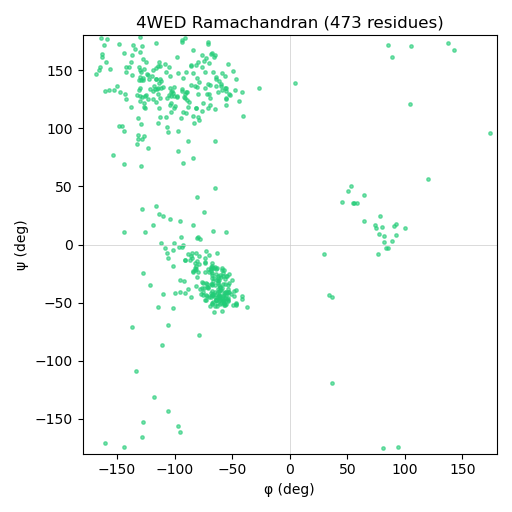6.287 1.00 66.24 390 LYS A CA 1
ATOM 2646 C C . LYS A 1 390 ? -35.806 34.901 15.456 1.00 67.99 390 LYS A C 1
ATOM 2647 O O . LYS A 1 390 ? -36.902 34.943 15.994 1.00 66.29 390 LYS A O 1
ATOM 2653 N N . GLU A 1 391 ? -35.635 35.101 14.147 1.00 71.37 391 GLU A N 1
ATOM 2654 C CA . GLU A 1 391 ? -36.746 35.522 13.272 1.00 68.22 391 GLU A CA 1
ATOM 2655 C C . GLU A 1 391 ? -37.892 34.514 13.235 1.00 67.55 391 GLU A C 1
ATOM 2656 O O . GLU A 1 391 ? -39.019 34.914 13.049 1.00 69.23 391 GLU A O 1
ATOM 2662 N N . VAL A 1 392 ? -37.611 33.215 13.402 1.00 67.63 392 VAL A N 1
ATOM 2663 C CA . VAL A 1 392 ? -38.674 32.185 13.467 1.00 64.46 392 VAL A CA 1
ATOM 2664 C C . VAL A 1 392 ? -39.136 31.858 14.881 1.00 66.10 392 VAL A C 1
ATOM 2665 O O . VAL A 1 392 ? -40.036 31.033 15.056 1.00 71.03 392 VAL A O 1
ATOM 2669 N N . GLY A 1 393 ? -38.512 32.488 15.875 1.00 64.63 393 GLY A N 1
ATOM 2670 C CA . GLY A 1 393 ? -38.898 32.361 17.279 1.00 61.74 393 GLY A CA 1
ATOM 2671 C C . GLY A 1 393 ? -38.052 31.408 18.117 1.00 60.70 393 GLY A C 1
ATOM 2672 O O . GLY A 1 393 ? -38.463 31.016 19.199 1.00 57.86 393 GLY A O 1
ATOM 2673 N N . ILE A 1 394 ? -36.887 31.003 17.616 1.00 57.47 394 ILE A N 1
ATOM 2674 C CA . ILE A 1 394 ? -36.000 30.146 18.372 1.00 58.71 394 ILE A CA 1
ATOM 2675 C C . ILE A 1 394 ? -34.889 30.979 18.974 1.00 59.90 394 ILE A C 1
ATOM 2676 O O . ILE A 1 394 ? -34.323 31.828 18.295 1.00 60.94 394 ILE A O 1
ATOM 2681 N N . ASP A 1 395 ? -34.590 30.727 20.245 1.00 63.19 395 ASP A N 1
ATOM 2682 C CA . ASP A 1 395 ? -33.559 31.447 21.020 1.00 67.10 395 ASP A CA 1
ATOM 2683 C C . ASP A 1 395 ? -32.253 30.635 21.003 1.00 67.51 395 ASP A C 1
ATOM 2684 O O . ASP A 1 395 ? -32.073 29.678 21.764 1.00 68.80 395 ASP A O 1
ATOM 2689 N N . LEU A 1 396 ? -31.355 31.007 20.109 1.00 67.54 396 LEU A N 1
ATOM 2690 C CA . LEU A 1 396 ? -30.122 30.260 19.948 1.00 67.55 396 LEU A CA 1
ATOM 2691 C C . LEU A 1 396 ? -29.024 30.822 20.877 1.00 69.60 396 LEU A C 1
ATOM 2692 O O . LEU A 1 396 ? -28.569 31.973 20.745 1.00 69.61 396 LEU A O 1
ATOM 2697 N N . VAL A 1 397 ? -28.628 30.031 21.854 1.00 69.55 397 VAL A N 1
ATOM 2698 C CA . VAL A 1 397 ? -27.472 30.403 22.655 1.00 72.62 397 VAL A CA 1
ATOM 2699 C C . VAL A 1 397 ? -26.188 29.748 22.077 1.00 75.03 397 VAL A C 1
ATOM 2700 O O . VAL A 1 397 ? -26.156 28.536 21.764 1.00 66.09 397 VAL A O 1
ATOM 2704 N N . ILE A 1 398 ? -25.129 30.558 21.956 1.00 74.52 398 ILE A N 1
ATOM 2705 C CA . ILE A 1 398 ? -2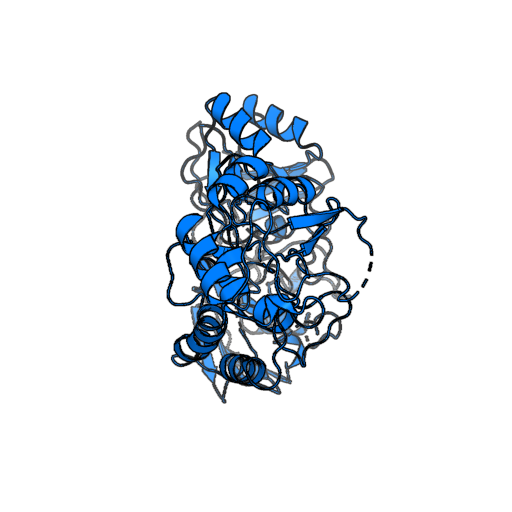3.848 30.082 21.455 1.00 75.97 398 ILE A CA 1
ATOM 2706 C C . ILE A 1 398 ? -22.848 29.886 22.590 1.00 74.96 398 ILE A C 1
ATOM 2707 O O . ILE A 1 398 ? -22.627 30.775 23.400 1.00 77.29 398 ILE A O 1
ATOM 2712 N N . ARG A 1 399 ? -22.259 28.704 22.634 1.00 77.14 399 ARG A N 1
ATOM 2713 C CA . ARG A 1 399 ? -21.138 28.409 23.507 1.00 82.06 399 ARG A CA 1
ATOM 2714 C C . ARG A 1 399 ? -19.903 28.142 22.600 1.00 84.11 399 ARG A C 1
ATOM 2715 O O . ARG A 1 399 ? -19.801 27.094 21.927 1.00 78.96 399 ARG A O 1
ATOM 2723 N N . SER A 1 400 ? -19.016 29.143 22.557 1.00 86.46 400 SER A N 1
ATOM 2724 C CA . SER A 1 400 ? -17.797 29.167 21.724 1.00 90.84 400 SER A CA 1
ATOM 2725 C C . SER A 1 400 ? -16.667 28.584 22.559 1.00 88.51 400 SER A C 1
ATOM 2726 O O . SER A 1 400 ? -16.430 29.047 23.663 1.00 90.65 400 SER A O 1
ATOM 2729 N N . VAL A 1 401 ? -15.969 27.578 22.041 1.00 92.66 401 VAL A N 1
ATOM 2730 C CA . VAL A 1 401 ? -15.055 26.734 22.860 1.00 98.37 401 VAL A CA 1
ATOM 2731 C C . VAL A 1 401 ? -13.639 26.582 22.238 1.00 99.06 401 VAL A C 1
ATOM 2732 O O . VAL A 1 401 ? -13.430 26.934 21.079 1.00 101.47 401 VAL A O 1
ATOM 2736 N N . ASP A 1 402 ? -12.676 26.100 23.032 1.00 98.15 402 ASP A N 1
ATOM 2737 C CA . ASP A 1 402 ? -11.389 25.550 22.524 1.00 103.59 402 ASP A CA 1
ATOM 2738 C C . ASP A 1 402 ? -11.617 24.187 21.829 1.00 104.50 402 ASP A C 1
ATOM 2739 O O . ASP A 1 402 ? -12.724 23.657 21.872 1.00 108.18 402 ASP A O 1
ATOM 2741 N N . HIS A 1 403 ? -10.592 23.617 21.188 1.00 107.64 403 HIS A N 1
ATOM 2742 C CA . HIS A 1 403 ? -10.610 22.179 20.833 1.00 106.68 403 HIS A CA 1
ATOM 2743 C C . HIS A 1 403 ? -10.613 21.380 22.163 1.00 109.69 403 HIS A C 1
ATOM 2744 O O . HIS A 1 403 ? -9.563 21.020 22.709 1.00 116.55 403 HIS A O 1
ATOM 2746 N N . ALA A 1 404 ? -11.829 21.132 22.654 1.00 109.37 404 ALA A N 1
ATOM 2747 C CA . ALA A 1 404 ? -12.153 20.815 24.057 1.00 105.82 404 ALA A CA 1
ATOM 2748 C C . ALA A 1 404 ? -13.685 20.754 24.232 1.00 104.16 404 ALA A C 1
ATOM 2749 O O . ALA A 1 404 ? -14.482 21.047 23.299 1.00 87.38 404 ALA A O 1
ATOM 2751 N N . GLU A 1 412 ? -18.963 12.763 23.983 1.00 104.57 412 GLU A N 1
ATOM 2752 C CA . GLU A 1 412 ? -19.032 14.11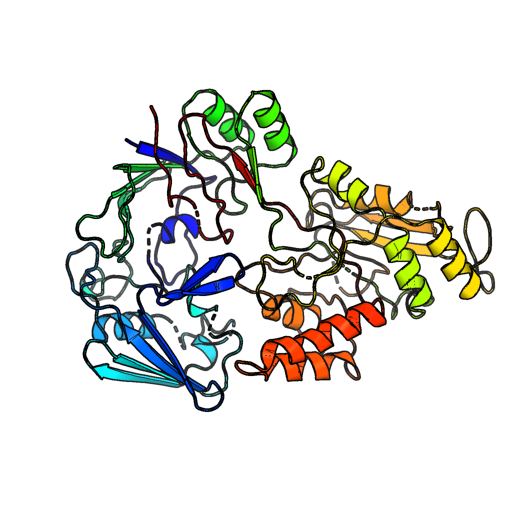0 24.562 1.00 101.39 412 GLU A CA 1
ATOM 2753 C C . GLU A 1 412 ? -20.244 14.865 24.053 1.00 98.73 412 GLU A C 1
ATOM 2754 O O . GLU A 1 412 ? -20.115 15.987 23.510 1.00 95.20 412 GLU A O 1
ATOM 2756 N N . GLN A 1 413 ? -21.420 14.261 24.263 1.00 98.85 413 GLN A N 1
ATOM 2757 C CA . GLN A 1 413 ? -22.674 14.743 23.691 1.00 94.29 413 GLN A CA 1
ATOM 2758 C C . GLN A 1 413 ? -23.310 15.914 24.476 1.00 91.83 413 GLN A C 1
ATOM 2759 O O . GLN A 1 413 ? -24.540 15.958 24.615 1.00 89.89 413 GLN A O 1
ATOM 2761 N N . LYS A 1 414 ? -22.486 16.867 24.944 1.00 89.86 414 LYS A N 1
ATOM 2762 C CA . LYS A 1 414 ? -22.961 18.056 25.686 1.00 85.64 414 LYS A CA 1
ATOM 2763 C C . LYS A 1 414 ? -23.207 19.259 24.761 1.00 79.70 414 LYS A C 1
ATOM 2764 O O . LYS A 1 414 ? -22.461 20.240 24.807 1.00 83.68 414 LYS A O 1
ATOM 2766 N N . TYR A 1 415 ? -24.258 19.159 23.936 1.00 83.70 415 TYR A N 1
ATOM 2767 C CA . TYR A 1 415 ? -24.673 20.179 22.953 1.00 76.93 415 TYR A CA 1
ATOM 2768 C C . TYR A 1 415 ? -26.069 19.858 22.411 1.00 73.52 415 TYR A C 1
ATOM 2769 O O . TYR A 1 415 ? -26.428 18.689 22.295 1.00 72.81 415 TYR A O 1
ATOM 2778 N N . ASP A 1 416 ? -26.854 20.887 22.098 1.00 70.71 416 ASP A N 1
ATOM 2779 C CA . ASP A 1 416 ? -28.138 20.678 21.410 1.00 69.69 416 ASP A CA 1
ATOM 2780 C C . ASP A 1 416 ? -27.936 20.613 19.903 1.00 65.51 416 ASP A C 1
ATOM 2781 O O . ASP A 1 416 ? -28.525 19.788 19.251 1.00 63.45 416 ASP A O 1
ATOM 2786 N N . LEU A 1 417 ? -27.137 21.548 19.393 1.00 65.55 417 LEU A N 1
ATOM 2787 C CA . LEU A 1 417 ? -26.691 21.641 17.997 1.00 63.19 417 LEU A CA 1
ATOM 2788 C C . LEU A 1 417 ? -25.172 21.786 17.923 1.00 63.79 417 LEU A C 1
ATOM 2789 O O . LEU A 1 417 ? -24.547 22.423 18.788 1.00 65.79 417 LEU A O 1
ATOM 2794 N N . GLY A 1 418 ? -24.594 21.245 16.854 1.00 64.53 418 GLY A N 1
ATOM 2795 C CA . GLY A 1 418 ? -23.151 21.350 16.598 1.00 63.66 418 GLY A CA 1
ATOM 2796 C C . GLY A 1 418 ? -22.814 21.077 15.150 1.00 61.84 418 GLY A C 1
ATOM 2797 O O . GLY A 1 418 ? -23.657 20.642 14.381 1.00 60.23 418 GLY A O 1
ATOM 2798 N N . PHE A 1 419 ? -21.557 21.314 14.796 1.00 63.45 419 PHE A N 1
ATOM 2799 C CA . PHE A 1 419 ? -21.100 21.219 13.422 1.00 62.02 419 PHE A CA 1
ATOM 2800 C C . PHE A 1 419 ? -20.162 20.077 13.161 1.00 62.77 419 PHE A C 1
ATOM 2801 O O . PHE A 1 419 ? -19.190 19.864 13.879 1.00 62.76 419 PHE A O 1
ATOM 2809 N N . PHE A 1 420 ? -20.428 19.390 12.066 1.00 60.31 420 PHE A N 1
ATOM 2810 C CA . PHE A 1 420 ? -19.551 18.376 11.590 1.00 58.95 420 PHE A CA 1
ATOM 2811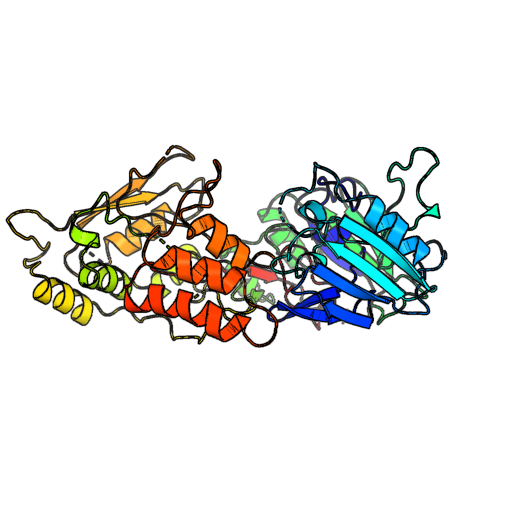 C C . PHE A 1 420 ? -19.189 18.701 10.177 1.00 58.64 420 PHE A C 1
ATOM 2812 O O . PHE A 1 420 ? -19.914 19.404 9.462 1.00 64.98 420 PHE A O 1
ATOM 2820 N N . LEU A 1 421 ? -18.062 18.156 9.780 1.00 57.16 421 LEU A N 1
ATOM 2821 C CA . LEU A 1 421 ? -17.554 18.207 8.434 1.00 55.97 421 LEU A CA 1
ATOM 2822 C C . LEU A 1 421 ? -17.418 16.790 8.007 1.00 52.23 421 LEU A C 1
ATOM 2823 O O . LEU A 1 421 ? -16.927 16.023 8.752 1.00 49.59 421 LEU A O 1
ATOM 2828 N N . THR A 1 422 ? -17.883 16.450 6.810 1.00 53.07 422 THR A N 1
ATOM 2829 C CA . THR A 1 422 ? -17.631 15.146 6.257 1.00 50.78 422 THR A CA 1
ATOM 2830 C C . THR A 1 422 ? -16.152 14.950 5.916 1.00 51.77 422 THR A C 1
ATOM 2831 O O . THR A 1 422 ? -15.365 15.873 5.851 1.00 54.33 422 THR A O 1
ATOM 2835 N N . TYR A 1 423 ? -15.790 13.704 5.716 1.00 51.93 423 TYR A N 1
ATOM 2836 C CA . TYR A 1 423 ? -14.425 13.339 5.473 1.00 54.48 423 TYR A CA 1
ATOM 2837 C C . TYR A 1 423 ? -13.966 13.786 4.081 1.00 51.48 423 TYR A C 1
ATOM 2838 O O . TYR A 1 423 ? -12.771 14.129 3.913 1.00 53.47 423 TYR A O 1
ATOM 2847 N N . GLY A 1 424 ? -14.868 13.766 3.096 1.00 46.38 424 GLY A N 1
ATOM 2848 C CA . GLY A 1 424 ? -14.502 14.148 1.719 1.00 48.05 424 GLY A CA 1
ATOM 2849 C C . GLY A 1 424 ? -13.902 13.018 0.861 1.00 49.35 424 GLY A C 1
ATOM 2850 O O . GLY A 1 424 ? -13.641 11.922 1.345 1.00 50.01 424 GLY A O 1
ATOM 2851 N N . ALA A 1 425 ? -13.713 13.279 -0.433 1.00 49.95 425 ALA A N 1
ATOM 2852 C CA . ALA A 1 425 ? -13.161 12.298 -1.345 1.00 49.82 425 ALA A CA 1
ATOM 2853 C C . ALA A 1 425 ? -11.767 12.014 -0.884 1.00 50.56 425 ALA A C 1
ATOM 2854 O O . ALA A 1 425 ? -11.123 12.940 -0.447 1.00 49.57 425 ALA A O 1
ATOM 2856 N N . PRO A 1 426 ? -11.265 10.777 -0.980 1.00 49.41 426 PRO A N 1
ATOM 2857 C CA . PRO A 1 426 ? -11.902 9.644 -1.628 1.00 49.44 426 PRO A CA 1
ATOM 2858 C C . PRO A 1 426 ? -12.511 8.630 -0.651 1.00 49.14 426 PRO A C 1
ATOM 2859 O O . PRO A 1 426 ? -12.753 7.490 -1.031 1.00 49.92 426 PRO A O 1
ATOM 2863 N N . TYR A 1 427 ? -12.793 9.077 0.570 1.00 48.91 427 TYR A N 1
ATOM 2864 C CA . TYR A 1 427 ? -13.289 8.249 1.639 1.00 48.04 427 TYR A CA 1
ATOM 2865 C C . TYR A 1 427 ? -14.841 8.131 1.662 1.00 49.93 427 TYR A C 1
ATOM 2866 O O . TYR A 1 427 ? -15.398 7.363 2.449 1.00 50.85 427 TYR A O 1
ATOM 2875 N N . ASP A 1 428 ? -15.540 8.896 0.852 1.00 50.36 428 ASP A N 1
ATOM 2876 C CA . ASP A 1 428 ? -16.980 9.042 1.070 1.00 51.87 428 ASP A CA 1
ATOM 2877 C C . ASP A 1 428 ? -17.690 8.385 -0.082 1.00 51.17 428 ASP A C 1
ATOM 2878 O O . ASP A 1 428 ? -17.159 8.363 -1.174 1.00 52.21 428 ASP A O 1
ATOM 2883 N N . PRO A 1 429 ? -18.921 7.922 0.127 1.00 52.07 429 PRO A N 1
ATOM 2884 C CA . PRO A 1 429 ? -19.753 8.277 1.299 1.00 50.61 429 PRO A CA 1
ATOM 2885 C C . PRO A 1 429 ? -19.628 7.362 2.484 1.00 52.31 429 PRO A C 1
ATOM 2886 O O . PRO A 1 429 ? -20.058 7.734 3.583 1.00 51.66 429 PRO A O 1
ATOM 2890 N N . PHE A 1 430 ? -19.013 6.189 2.292 1.00 55.90 430 PHE A N 1
ATOM 2891 C CA . PHE A 1 430 ? -19.037 5.186 3.346 1.00 57.73 430 PHE A CA 1
ATOM 2892 C C . PHE A 1 430 ? -18.234 5.564 4.568 1.00 58.06 430 PHE A C 1
ATOM 2893 O O . PHE A 1 430 ? -18.650 5.224 5.689 1.00 60.94 430 PHE A O 1
ATOM 2901 N N . GLY A 1 431 ? -17.117 6.277 4.378 1.00 56.25 431 GLY A N 1
ATOM 2902 C CA . GLY A 1 431 ? -16.277 6.706 5.513 1.00 53.33 431 GLY A CA 1
ATOM 2903 C C . GLY A 1 431 ? -17.070 7.544 6.499 1.00 54.89 431 GLY A C 1
ATOM 2904 O O . GLY A 1 431 ? -17.053 7.288 7.688 1.00 55.85 431 GLY A O 1
ATOM 2905 N N . SER A 1 432 ? -17.804 8.529 5.990 1.00 54.39 432 SER A N 1
ATOM 2906 C CA . SER A 1 432 ? -18.567 9.435 6.840 1.00 56.29 432 SER A CA 1
ATOM 2907 C C . SER A 1 432 ? -19.831 8.811 7.361 1.00 55.58 432 SER A C 1
ATOM 2908 O O . SER A 1 432 ? -20.175 9.001 8.523 1.00 57.42 432 SER A O 1
ATOM 2911 N N . LEU A 1 433 ? -20.532 8.087 6.497 1.00 53.65 433 LEU A N 1
ATOM 2912 C CA . LEU A 1 433 ? -21.720 7.387 6.911 1.00 54.09 433 LEU A CA 1
ATOM 2913 C C . LEU A 1 433 ? -21.457 6.465 8.073 1.00 55.55 433 LEU A C 1
ATOM 2914 O O . LEU A 1 433 ? -22.176 6.474 9.065 1.00 54.77 433 LEU A O 1
ATOM 2919 N N . VAL A 1 434 ? -20.446 5.634 7.917 1.00 53.27 434 VAL A N 1
ATOM 2920 C CA . VAL A 1 434 ? -20.133 4.682 8.926 1.00 57.78 434 VAL A CA 1
ATOM 2921 C C . VAL A 1 434 ? -19.621 5.395 10.172 1.00 60.63 434 VAL A C 1
ATOM 2922 O O . VAL A 1 434 ? -20.113 5.146 11.277 1.00 63.45 434 VAL A O 1
ATOM 2926 N N . ALA A 1 435 ? -18.630 6.274 10.000 1.00 58.66 435 ALA A N 1
ATOM 2927 C CA . ALA A 1 435 ? -17.966 6.875 11.139 1.00 59.72 435 ALA A CA 1
ATOM 2928 C C . ALA A 1 435 ? -18.892 7.812 11.918 1.00 64.25 435 ALA A C 1
ATOM 2929 O O . ALA A 1 435 ? -18.798 7.878 13.148 1.00 64.55 435 ALA A O 1
ATOM 2931 N N . LEU A 1 436 ? -19.790 8.511 11.215 1.00 61.97 436 LEU A N 1
ATOM 2932 C CA . LEU A 1 436 ? -20.586 9.547 11.844 1.00 66.68 436 LEU A CA 1
ATOM 2933 C C . LEU A 1 436 ? -22.038 9.145 12.081 1.00 67.01 436 LEU A C 1
ATOM 2934 O O . LEU A 1 436 ? -22.765 9.857 12.764 1.00 65.56 436 LEU A O 1
ATOM 2939 N N . CYS A 1 437 ? -22.466 8.038 11.496 1.00 65.32 437 CYS A N 1
ATOM 2940 C CA . CYS A 1 437 ? -23.864 7.683 11.554 1.00 65.43 437 CYS A CA 1
ATOM 2941 C C . CYS A 1 437 ? -24.175 6.279 12.057 1.00 66.40 437 CYS A C 1
ATOM 2942 O O . CYS A 1 437 ? -25.265 6.063 12.555 1.00 73.06 437 CYS A O 1
ATOM 2945 N N . LEU A 1 438 ? -23.257 5.327 11.951 1.00 64.79 438 LEU A N 1
ATOM 2946 C CA . LEU A 1 438 ? -23.528 3.987 12.461 1.00 66.43 438 LEU A CA 1
ATOM 2947 C C . LEU A 1 438 ? -23.291 3.932 13.988 1.00 70.35 438 LEU A C 1
ATOM 2948 O O . LEU A 1 438 ? -22.162 4.144 14.443 1.00 68.47 438 LEU A O 1
ATOM 2953 N N . SER A 1 439 ? -24.341 3.654 14.771 1.00 73.80 439 SER A N 1
ATOM 2954 C CA . SER A 1 439 ? -24.198 3.470 16.244 1.00 78.57 439 SER A CA 1
ATOM 2955 C C . SER A 1 439 ? -23.046 2.570 16.652 1.00 79.47 439 SER A C 1
ATOM 2956 O O . SER A 1 439 ? -22.270 2.932 17.518 1.00 82.77 439 SER A O 1
ATOM 2959 N N . THR A 1 440 ? -22.976 1.380 16.055 1.00 80.04 440 THR A N 1
ATOM 2960 C CA . THR A 1 440 ? -22.052 0.350 16.492 1.00 80.00 440 THR A CA 1
ATOM 2961 C C . THR A 1 440 ? -20.587 0.720 16.229 1.00 80.05 440 THR A C 1
ATOM 2962 O O . THR A 1 440 ? -19.724 0.265 16.932 1.00 85.57 440 THR A O 1
ATOM 2966 N N . PHE A 1 441 ? -20.310 1.584 15.255 1.00 85.37 441 PHE A N 1
ATOM 2967 C CA . PHE A 1 441 ? -18.935 2.055 14.997 1.00 87.59 441 PHE A CA 1
ATOM 2968 C C . PHE A 1 441 ? -18.559 3.183 15.957 1.00 90.55 441 PHE A C 1
ATOM 2969 O O . PHE A 1 441 ? -19.159 4.253 15.934 1.00 87.83 441 PHE A O 1
ATOM 2977 N N . LYS A 1 442 ? -17.547 2.938 16.781 1.00 96.52 442 LYS A N 1
ATOM 2978 C CA . LYS A 1 442 ? -17.261 3.793 17.926 1.00 102.97 442 LYS A CA 1
ATOM 2979 C C . LYS A 1 442 ? -15.774 4.156 17.984 1.00 108.56 442 LYS A C 1
ATOM 2980 O O . LYS A 1 442 ? -14.974 3.397 18.527 1.00 108.11 442 LYS A O 1
ATOM 2982 N N . ASN A 1 443 ? -15.399 5.303 17.417 1.00 111.44 443 ASN A N 1
ATOM 2983 C CA . ASN A 1 443 ? -13.988 5.719 17.444 1.00 117.42 443 ASN A CA 1
ATOM 2984 C C . ASN A 1 443 ? -13.727 6.981 18.271 1.00 120.12 443 ASN A C 1
ATOM 2985 O O . ASN A 1 443 ? -14.376 8.017 18.076 1.00 116.73 443 ASN A O 1
ATOM 2990 N N . ASP A 1 444 ? -12.742 6.863 19.166 1.00 122.09 444 ASP A N 1
ATOM 2991 C CA . ASP A 1 444 ? -12.343 7.917 20.099 1.00 123.65 444 ASP A CA 1
ATOM 2992 C C . ASP A 1 444 ? -12.320 9.316 19.465 1.00 121.12 444 ASP A C 1
ATOM 2993 O O . ASP A 1 444 ? -12.846 10.261 20.029 1.00 119.03 444 ASP A O 1
ATOM 2995 N N . VAL A 1 445 ? -11.726 9.437 18.284 1.00 118.56 445 VAL A N 1
ATOM 2996 C CA . VAL A 1 445 ? -11.562 10.738 17.643 1.00 114.18 445 VAL A CA 1
ATOM 2997 C C . VAL A 1 445 ? -12.852 11.336 17.061 1.00 106.95 445 VAL A C 1
ATOM 2998 O O . VAL A 1 445 ? -12.888 12.529 16.820 1.00 101.16 445 VAL A O 1
ATOM 3000 N N . GLU A 1 446 ? -13.907 10.531 16.888 1.00 106.52 446 GLU A N 1
ATOM 3001 C CA . GLU A 1 446 ? -15.054 10.879 16.002 1.00 103.45 446 GLU A CA 1
ATOM 3002 C C . GLU A 1 446 ? -16.145 11.881 16.506 1.00 99.63 446 GLU A C 1
ATOM 3003 O O . GLU A 1 446 ? -16.165 13.041 16.078 1.00 101.45 446 GLU A O 1
ATOM 3005 N N . GLY A 1 447 ? -17.057 11.420 17.368 1.00 91.73 447 GLY A N 1
ATOM 3006 C CA . GLY A 1 447 ? -18.384 12.061 17.562 1.00 85.13 447 GLY A CA 1
ATOM 3007 C C . GLY A 1 447 ? -19.435 11.498 16.575 1.00 78.57 447 GLY A C 1
ATOM 3008 O O . GLY A 1 447 ? -19.080 10.907 15.558 1.00 77.63 447 GLY A O 1
ATOM 3009 N N . LYS A 1 448 ? -20.724 11.674 16.858 1.00 73.97 448 LYS A N 1
ATOM 3010 C CA . LYS A 1 448 ? -21.810 11.194 15.962 1.00 69.32 448 LYS A CA 1
ATOM 3011 C C . LYS A 1 448 ? -22.797 12.269 15.525 1.00 67.42 448 LYS A C 1
ATOM 3012 O O . LYS A 1 448 ? -23.384 12.991 16.337 1.00 68.33 448 LYS A O 1
ATOM 3018 N N . LEU A 1 449 ? -22.996 12.337 14.225 1.00 66.32 449 LEU A N 1
ATOM 3019 C CA . LEU A 1 449 ? -24.094 13.108 13.610 1.00 67.76 449 LEU A CA 1
ATOM 3020 C C . LEU A 1 449 ? -25.482 12.634 14.048 1.00 69.02 449 LEU A C 1
ATOM 3021 O O . LEU A 1 449 ? -26.327 13.422 14.485 1.00 74.20 449 LEU A O 1
ATOM 3026 N N . VAL A 1 450 ? -25.707 11.343 13.941 1.00 70.09 450 VAL A N 1
ATOM 3027 C CA . VAL A 1 450 ? -27.008 10.800 14.239 1.00 77.52 450 VAL A CA 1
ATOM 3028 C C . VAL A 1 450 ? -26.893 9.315 14.592 1.00 78.80 450 VAL A C 1
ATOM 3029 O O . VAL A 1 450 ? -26.213 8.567 13.906 1.00 78.61 450 VAL A O 1
ATOM 3033 N N . THR A 1 451 ? -27.533 8.900 15.675 1.00 82.03 451 THR A N 1
ATOM 3034 C CA . THR A 1 451 ? -27.462 7.497 16.102 1.00 86.15 451 THR A CA 1
ATOM 3035 C C . THR A 1 451 ? -28.845 6.939 16.354 1.00 88.95 451 THR A C 1
ATOM 3036 O O . THR A 1 451 ? -29.466 7.249 17.370 1.00 94.57 451 THR A O 1
ATOM 3040 N N . ASP A 1 452 ? -29.334 6.141 15.412 1.00 86.57 452 ASP A N 1
ATOM 3041 C CA . ASP A 1 452 ? -30.574 5.393 15.611 1.00 83.93 452 ASP A CA 1
ATOM 3042 C C . ASP A 1 452 ? -30.303 3.910 15.317 1.00 80.54 452 ASP A C 1
ATOM 3043 O O . ASP A 1 452 ? -30.357 3.454 14.169 1.00 74.89 452 ASP A O 1
ATOM 3048 N N . PRO A 1 453 ? -29.972 3.156 16.363 1.00 82.56 453 PRO A N 1
ATOM 3049 C CA . PRO A 1 453 ? -29.726 1.718 16.237 1.00 85.81 453 PRO A CA 1
ATOM 3050 C C . PRO A 1 453 ? -30.879 0.949 15.612 1.00 83.99 453 PRO A C 1
ATOM 3051 O O . PRO A 1 453 ? -30.666 0.076 14.770 1.00 81.18 453 PRO A O 1
ATOM 3055 N N . VAL A 1 454 ? -32.100 1.251 16.012 1.00 84.35 454 VAL A N 1
ATOM 3056 C CA . VAL A 1 454 ? -33.168 0.392 15.536 1.00 87.58 454 VAL A CA 1
ATOM 3057 C C . VAL A 1 454 ? -33.449 0.752 14.080 1.00 83.72 454 VAL A C 1
ATOM 3058 O O . VAL A 1 454 ? -33.663 -0.136 13.266 1.00 80.95 454 VAL A O 1
ATOM 3062 N N . ASN A 1 455 ? -33.374 2.040 13.735 1.00 82.55 455 ASN A N 1
ATOM 3063 C CA . ASN A 1 455 ? -33.865 2.489 12.414 1.00 78.52 455 ASN A CA 1
ATOM 3064 C C . ASN A 1 455 ? -32.831 2.699 11.345 1.00 73.63 455 ASN A C 1
ATOM 3065 O O . ASN A 1 455 ? -33.081 2.348 10.184 1.00 76.00 455 ASN A O 1
ATOM 3070 N N . LEU A 1 456 ? -31.695 3.298 11.710 1.00 66.13 456 LEU A N 1
ATOM 3071 C CA . LEU A 1 456 ? -30.700 3.685 10.726 1.00 62.63 456 LEU A CA 1
ATOM 3072 C C . LEU A 1 456 ? -29.592 2.653 10.535 1.00 63.38 456 LEU A C 1
ATOM 3073 O O . LEU A 1 456 ? -29.121 2.410 9.408 1.00 63.85 456 LEU A O 1
ATOM 3078 N N . ASP A 1 457 ? -29.133 2.079 11.632 1.00 63.60 457 ASP A N 1
ATOM 3079 C CA . ASP A 1 457 ? -28.078 1.089 11.531 1.00 68.42 457 ASP A CA 1
ATOM 3080 C C . ASP A 1 457 ? -28.407 0.045 10.482 1.00 69.32 457 ASP A C 1
ATOM 3081 O O . ASP A 1 457 ? -27.626 -0.168 9.564 1.00 71.58 457 ASP A O 1
ATOM 3086 N N . PRO A 1 458 ? -29.587 -0.547 10.563 1.00 70.87 458 PRO A N 1
ATOM 3087 C CA . PRO A 1 458 ? -29.905 -1.572 9.580 1.00 72.91 458 PRO A CA 1
ATOM 3088 C C . PRO A 1 458 ? -29.739 -1.116 8.142 1.00 68.41 458 PRO A C 1
ATOM 3089 O O . PRO A 1 458 ? -29.345 -1.877 7.284 1.00 70.25 458 PRO A O 1
ATOM 3093 N N . LEU A 1 459 ? -30.031 0.135 7.881 1.00 70.82 459 LEU A N 1
ATOM 3094 C CA . LEU A 1 459 ? -29.989 0.646 6.523 1.00 69.61 459 LEU A CA 1
ATOM 3095 C C . LEU A 1 459 ? -28.554 0.903 6.146 1.00 66.96 459 LEU A C 1
ATOM 3096 O O . LEU A 1 459 ? -28.146 0.635 5.010 1.00 68.26 459 LEU A O 1
ATOM 3101 N N . ILE A 1 460 ? -27.770 1.402 7.093 1.00 64.13 460 ILE A N 1
ATOM 3102 C CA . ILE A 1 460 ? -26.329 1.580 6.812 1.00 63.83 460 ILE A CA 1
ATOM 3103 C C . ILE A 1 460 ? -25.645 0.235 6.561 1.00 66.13 460 ILE A C 1
ATOM 3104 O O . ILE A 1 460 ? -24.934 0.091 5.554 1.00 65.29 460 ILE A O 1
ATOM 3109 N N . ASN A 1 461 ? -25.895 -0.747 7.446 1.00 68.81 461 ASN A N 1
ATOM 3110 C CA . ASN A 1 461 ? -25.373 -2.122 7.297 1.00 70.31 461 ASN A CA 1
ATOM 3111 C C . ASN A 1 461 ? -25.723 -2.772 5.960 1.00 71.57 461 ASN A C 1
ATOM 3112 O O . ASN A 1 461 ? -24.901 -3.445 5.328 1.00 72.74 461 ASN A O 1
ATOM 3117 N N . ALA A 1 462 ? -26.957 -2.572 5.528 1.00 72.55 462 ALA A N 1
ATOM 3118 C CA . ALA A 1 462 ? -27.402 -3.137 4.258 1.00 72.88 462 ALA A CA 1
ATOM 3119 C C . ALA A 1 462 ? -26.635 -2.455 3.131 1.00 69.13 462 ALA A C 1
ATOM 3120 O O . ALA A 1 462 ? -26.142 -3.108 2.217 1.00 71.70 462 ALA A O 1
ATOM 3122 N N . ALA A 1 463 ? -26.500 -1.142 3.211 1.00 64.52 463 ALA A N 1
ATOM 3123 C CA . ALA A 1 463 ? -25.719 -0.420 2.201 1.00 60.92 463 ALA A CA 1
ATOM 3124 C C . ALA A 1 463 ? -24.242 -0.849 2.147 1.00 62.70 463 ALA A C 1
ATOM 3125 O O . ALA A 1 463 ? -23.656 -0.956 1.060 1.00 60.14 463 ALA A O 1
ATOM 3127 N N . THR A 1 464 ? -23.636 -1.087 3.313 1.00 64.09 464 THR A N 1
ATOM 3128 C CA . THR A 1 464 ? -22.250 -1.539 3.353 1.00 66.76 464 THR A CA 1
ATOM 3129 C C . THR A 1 464 ? -22.130 -2.968 2.846 1.00 72.30 464 THR A C 1
ATOM 3130 O O . THR A 1 464 ? -21.073 -3.377 2.344 1.00 74.94 464 THR A O 1
ATOM 3134 N N . ALA A 1 465 ? -23.227 -3.710 2.931 1.00 74.69 465 ALA A N 1
ATOM 3135 C CA . ALA A 1 465 ? -23.233 -5.079 2.409 1.00 82.11 465 ALA A CA 1
ATOM 3136 C C . ALA A 1 465 ? -23.472 -5.127 0.891 1.00 83.34 465 ALA A C 1
ATOM 3137 O O . ALA A 1 465 ? -23.191 -6.139 0.265 1.00 85.47 465 ALA A O 1
ATOM 3139 N N . ALA A 1 466 ? -23.948 -4.044 0.293 1.00 80.96 466 ALA A N 1
ATOM 3140 C CA . ALA A 1 466 ? -24.429 -4.097 -1.092 1.00 82.85 466 ALA A CA 1
ATOM 3141 C C . ALA A 1 466 ? -23.288 -4.284 -2.080 1.00 86.59 466 ALA A C 1
ATOM 3142 O O . ALA A 1 466 ? -22.158 -3.913 -1.796 1.00 88.72 466 ALA A O 1
ATOM 3144 N N . THR A 1 467 ? -23.612 -4.819 -3.254 1.00 92.75 467 THR A N 1
ATOM 3145 C CA . THR A 1 467 ? -22.645 -5.113 -4.328 1.00 97.14 467 THR A CA 1
ATOM 3146 C C . THR A 1 467 ? -23.146 -4.549 -5.659 1.00 97.98 467 THR A C 1
ATOM 3147 O O . THR A 1 467 ? -24.357 -4.383 -5.856 1.00 99.63 467 THR A O 1
ATOM 3151 N N . GLY A 1 468 ? -22.198 -4.238 -6.546 1.00 97.98 468 GLY A N 1
ATOM 3152 C CA . GLY A 1 468 ? -22.469 -3.770 -7.914 1.00 96.91 468 GLY A CA 1
ATOM 3153 C C . GLY A 1 468 ? -23.680 -2.865 -8.082 1.00 93.33 468 GLY A C 1
ATOM 3154 O O . GLY A 1 468 ? -23.737 -1.782 -7.479 1.00 92.14 468 GLY A O 1
ATOM 3155 N N . ASP A 1 469 ? -24.639 -3.340 -8.890 1.00 91.40 469 ASP A N 1
ATOM 3156 C CA . ASP A 1 469 ? -25.869 -2.631 -9.264 1.00 89.97 469 ASP A CA 1
ATOM 3157 C C . ASP A 1 469 ? -26.743 -2.219 -8.065 1.00 85.09 469 ASP A C 1
ATOM 3158 O O . ASP A 1 469 ? -27.496 -1.267 -8.169 1.00 83.04 469 ASP A O 1
ATOM 3160 N N . GLN A 1 470 ? -26.620 -2.932 -6.938 1.00 84.27 470 GLN A N 1
ATOM 3161 C CA . GLN A 1 470 ? -27.500 -2.771 -5.759 1.00 80.78 470 GLN A CA 1
ATOM 3162 C C . GLN A 1 470 ? -26.985 -1.772 -4.685 1.00 81.88 470 GLN A C 1
ATOM 3163 O O . GLN A 1 470 ? -27.664 -1.544 -3.675 1.00 80.37 470 GLN A O 1
ATOM 3166 N N . ILE A 1 471 ? -25.817 -1.160 -4.896 1.00 80.53 471 ILE A N 1
ATOM 3167 C CA . ILE A 1 471 ? -25.255 -0.195 -3.917 1.00 78.85 471 ILE A CA 1
ATOM 3168 C C . ILE A 1 471 ? -26.142 1.069 -3.872 1.00 78.34 471 ILE A C 1
ATOM 3169 O O . ILE A 1 471 ? -26.495 1.572 -2.788 1.00 79.77 471 ILE A O 1
ATOM 3174 N N . GLU A 1 472 ? -26.544 1.529 -5.057 1.00 78.07 472 GLU A N 1
ATOM 3175 C CA . GLU A 1 472 ? -27.211 2.814 -5.253 1.00 75.43 472 GLU A CA 1
ATOM 3176 C C . GLU A 1 472 ? -28.599 2.880 -4.598 1.00 71.25 472 GLU A C 1
ATOM 3177 O O . GLU A 1 472 ? -28.812 3.715 -3.720 1.00 67.94 472 GLU A O 1
ATOM 3183 N N . PRO A 1 473 ? -29.522 1.966 -4.977 1.00 68.01 473 PRO A N 1
ATOM 3184 C CA . PRO A 1 473 ? -30.805 1.946 -4.302 1.00 70.17 473 PRO A CA 1
ATOM 3185 C C . PRO A 1 473 ? -30.689 1.491 -2.852 1.00 69.87 473 PRO A C 1
ATOM 3186 O O . PRO A 1 473 ? -31.566 1.794 -2.064 1.00 69.19 473 PRO A O 1
ATOM 3190 N N . THR A 1 474 ? -29.648 0.749 -2.484 1.00 71.19 474 THR A N 1
ATOM 3191 C CA . THR A 1 474 ? -29.548 0.362 -1.069 1.00 73.35 474 THR A CA 1
ATOM 3192 C C . THR A 1 474 ? -29.152 1.621 -0.286 1.00 69.46 474 THR A C 1
ATOM 3193 O O . THR A 1 474 ? -29.788 1.979 0.717 1.00 66.25 474 THR A O 1
ATOM 3197 N N . ILE A 1 475 ? -28.140 2.317 -0.779 1.00 64.18 475 ILE A N 1
ATOM 3198 C CA . ILE A 1 475 ? -27.700 3.526 -0.100 1.00 63.04 475 ILE A CA 1
ATOM 3199 C C . ILE A 1 475 ? -28.756 4.644 -0.189 1.00 63.16 475 ILE A C 1
ATOM 3200 O O . ILE A 1 475 ? -28.823 5.483 0.701 1.00 59.42 475 ILE A O 1
ATOM 3205 N N . GLN A 1 476 ? -29.598 4.623 -1.227 1.00 62.55 476 GLN A N 1
ATOM 3206 C CA . GLN A 1 476 ? -30.625 5.645 -1.354 1.00 61.15 476 GLN A CA 1
ATOM 3207 C C . GLN A 1 476 ? -31.561 5.622 -0.150 1.00 62.77 476 GLN A C 1
ATOM 3208 O O . GLN A 1 476 ? -32.113 6.636 0.232 1.00 62.01 476 GLN A O 1
ATOM 3214 N N . LYS A 1 477 ? -31.711 4.460 0.459 1.00 63.99 477 LYS A N 1
ATOM 3215 C CA . LYS A 1 477 ? -32.600 4.303 1.595 1.00 66.36 477 LYS A CA 1
ATOM 3216 C C . LYS A 1 477 ? -32.025 4.953 2.844 1.00 63.72 477 LYS A C 1
ATOM 3217 O O . LYS A 1 477 ? -32.772 5.472 3.682 1.00 61.74 477 LYS A O 1
ATOM 3223 N N . VAL A 1 478 ? -30.704 4.931 2.985 1.00 60.70 478 VAL A N 1
ATOM 3224 C CA . VAL A 1 478 ? -30.095 5.702 4.075 1.00 58.79 478 VAL A CA 1
ATOM 3225 C C . VAL A 1 478 ? -30.497 7.183 3.916 1.00 55.60 478 VAL A C 1
ATOM 3226 O O . VAL A 1 478 ? -30.998 7.794 4.854 1.00 57.77 478 VAL A O 1
ATOM 3230 N N . TYR A 1 479 ? -30.343 7.717 2.712 1.00 52.50 479 TYR A N 1
ATOM 3231 C CA . TYR A 1 479 ? -30.587 9.157 2.445 1.00 53.56 479 TYR A CA 1
ATOM 3232 C C . TYR A 1 479 ? -32.047 9.545 2.586 1.00 57.27 479 TYR A C 1
ATOM 3233 O O . TYR A 1 479 ? -32.331 10.658 3.031 1.00 56.40 479 TYR A O 1
ATOM 3242 N N . ASP A 1 480 ? -32.969 8.627 2.237 1.00 59.67 480 ASP A N 1
ATOM 3243 C CA . ASP A 1 480 ? -34.420 8.882 2.408 1.00 63.01 480 ASP A CA 1
ATOM 3244 C C . ASP A 1 480 ? -34.777 8.925 3.870 1.00 64.01 480 ASP A C 1
ATOM 3245 O O . ASP A 1 480 ? -35.554 9.763 4.318 1.00 64.91 480 ASP A O 1
ATOM 3250 N N . TRP A 1 481 ? -34.205 8.011 4.629 1.00 64.08 481 TRP A N 1
ATOM 3251 C CA . TRP A 1 481 ? -34.427 8.035 6.062 1.00 65.89 481 TRP A CA 1
ATOM 3252 C C . TRP A 1 481 ? -34.041 9.382 6.672 1.00 62.58 481 TRP A C 1
ATOM 3253 O O . TRP A 1 481 ? -34.805 10.022 7.420 1.00 59.47 481 TRP A O 1
ATOM 3264 N N . LEU A 1 482 ? -32.830 9.789 6.361 1.00 60.60 482 LEU A N 1
ATOM 3265 C CA . LEU A 1 482 ? -32.282 10.994 6.963 1.00 62.83 482 LEU A CA 1
ATOM 3266 C C . LEU A 1 482 ? -33.150 12.214 6.608 1.00 61.84 482 LEU A C 1
ATOM 3267 O O . LEU A 1 482 ? -33.447 13.040 7.466 1.00 62.23 482 LEU A O 1
ATOM 3272 N N . ARG A 1 483 ? -33.498 12.292 5.332 1.00 62.09 483 ARG A N 1
ATOM 3273 C CA . ARG A 1 483 ? -34.314 13.356 4.758 1.00 65.41 483 ARG A CA 1
ATOM 3274 C C . ARG A 1 483 ? -35.766 13.345 5.259 1.00 64.79 483 ARG A C 1
ATOM 3275 O O . ARG A 1 483 ? -36.250 14.366 5.703 1.00 63.97 483 ARG A O 1
ATOM 3283 N N . ASP A 1 484 ? -36.449 12.209 5.218 1.00 65.51 484 ASP A N 1
ATOM 3284 C CA . ASP A 1 484 ? -37.830 12.168 5.714 1.00 66.82 484 ASP A CA 1
ATOM 3285 C C . ASP A 1 484 ? -37.894 12.407 7.206 1.00 67.07 484 ASP A C 1
ATOM 3286 O O . ASP A 1 484 ? -38.866 12.916 7.681 1.00 67.47 484 ASP A O 1
ATOM 3291 N N . ASN A 1 485 ? -36.859 12.049 7.952 1.00 67.20 485 ASN A N 1
ATOM 3292 C CA . ASN A 1 485 ? -36.883 12.233 9.397 1.00 66.87 485 ASN A CA 1
ATOM 3293 C C . ASN A 1 485 ? -36.197 13.515 9.847 1.00 67.66 485 ASN A C 1
ATOM 3294 O O . ASN A 1 485 ? -36.212 13.825 11.032 1.00 65.62 485 ASN A O 1
ATOM 3299 N N . ASP A 1 486 ? -35.629 14.264 8.895 1.00 68.76 486 ASP A N 1
ATOM 3300 C CA . ASP A 1 486 ? -34.944 15.525 9.165 1.00 68.27 486 ASP A CA 1
ATOM 3301 C C . ASP A 1 486 ? -33.895 15.298 10.238 1.00 63.80 486 ASP A C 1
ATOM 3302 O O . ASP A 1 486 ? -33.844 15.996 11.236 1.00 62.16 486 ASP A O 1
ATOM 3307 N N . ALA A 1 487 ? -33.075 14.278 10.020 1.00 63.19 487 ALA A N 1
ATOM 3308 C CA . ALA A 1 487 ? -32.177 13.789 11.050 1.00 61.24 487 ALA A CA 1
ATOM 3309 C C . ALA A 1 487 ? -30.906 14.583 11.113 1.00 59.10 487 ALA A C 1
ATOM 3310 O O . ALA A 1 487 ? -30.254 14.609 12.169 1.00 58.03 487 ALA A O 1
ATOM 3312 N N . ILE A 1 488 ? -30.572 15.225 9.993 1.00 56.72 488 ILE A N 1
ATOM 3313 C CA . ILE A 1 488 ? -29.387 16.069 9.877 1.00 59.68 488 ILE A CA 1
ATOM 3314 C C . ILE A 1 488 ? -29.730 17.351 9.135 1.00 57.94 488 ILE A C 1
ATOM 3315 O O . ILE A 1 488 ? -30.753 17.398 8.477 1.00 57.57 488 ILE A O 1
ATOM 3320 N N . ALA A 1 489 ? -28.878 18.382 9.224 1.00 56.78 489 ALA A N 1
ATOM 3321 C CA . ALA A 1 489 ? -29.054 19.618 8.397 1.00 56.14 489 ALA A CA 1
ATOM 3322 C C . ALA A 1 489 ? -27.763 19.991 7.653 1.00 53.09 489 ALA A C 1
ATOM 3323 O O . ALA A 1 489 ? -26.945 20.664 8.196 1.00 53.39 489 ALA A O 1
ATOM 3325 N N . PRO A 1 490 ? -27.572 19.494 6.414 1.00 54.38 490 PRO A N 1
ATOM 3326 C CA . PRO A 1 490 ? -26.423 19.922 5.617 1.00 52.55 490 PRO A CA 1
ATOM 3327 C C . PRO A 1 490 ? -26.520 21.398 5.315 1.00 53.81 490 PRO A C 1
ATOM 3328 O O . PRO A 1 490 ? -27.580 21.886 5.060 1.00 55.13 490 PRO A O 1
ATOM 3332 N N . LEU A 1 491 ? -25.426 22.130 5.428 1.00 55.05 491 LEU A N 1
ATOM 3333 C CA . LEU A 1 491 ? -25.492 23.580 5.296 1.00 54.28 491 LEU A CA 1
ATOM 3334 C C . LEU A 1 491 ? -24.924 24.028 3.954 1.00 53.75 491 LEU A C 1
ATOM 3335 O O . LEU A 1 491 ? -25.671 24.368 3.063 1.00 55.13 491 LEU A O 1
ATOM 3340 N N . VAL A 1 492 ? -23.617 23.896 3.774 1.00 53.10 492 VAL A N 1
ATOM 3341 C CA . VAL A 1 492 ? -22.946 24.214 2.531 1.00 52.36 492 VAL A CA 1
ATOM 3342 C C . VAL A 1 492 ? -21.893 23.128 2.191 1.00 52.88 492 VAL A C 1
ATOM 3343 O O . VAL A 1 492 ? -21.422 22.398 3.072 1.00 49.89 492 VAL A O 1
ATOM 3347 N N . TYR A 1 493 ? -21.562 23.037 0.906 1.00 50.86 493 TYR A N 1
ATOM 3348 C CA . TYR A 1 493 ? -20.383 22.361 0.457 1.00 51.46 493 TYR A CA 1
ATOM 3349 C C . TYR A 1 493 ? -19.213 23.324 0.594 1.00 54.06 493 TYR A C 1
ATOM 3350 O O . TYR A 1 493 ? -19.289 24.535 0.267 1.00 56.38 493 TYR A O 1
ATOM 3359 N N . VAL A 1 494 ? -18.123 22.793 1.104 1.00 52.76 494 VAL A N 1
ATOM 3360 C CA . VAL A 1 494 ? -16.927 23.596 1.373 1.00 57.23 494 VAL A CA 1
ATOM 3361 C C . VAL A 1 494 ? -16.091 23.720 0.093 1.00 59.18 494 VAL A C 1
ATOM 3362 O O . VAL A 1 494 ? -15.496 22.752 -0.353 1.00 59.14 494 VAL A O 1
ATOM 3366 N N . PRO A 1 495 ? -16.020 24.922 -0.502 1.00 64.41 495 PRO A N 1
ATOM 3367 C CA . PRO A 1 495 ? -15.386 24.988 -1.818 1.00 62.01 495 PRO A CA 1
ATOM 3368 C C . PRO A 1 495 ? -13.863 24.897 -1.739 1.00 61.75 495 PRO A C 1
ATOM 3369 O O . PRO A 1 495 ? -13.271 25.075 -0.674 1.00 54.60 495 PRO A O 1
ATOM 3373 N N . SER A 1 496 ? -13.254 24.593 -2.878 1.00 64.11 496 SER A N 1
ATOM 3374 C CA . SER A 1 496 ? -11.809 24.470 -2.998 1.00 64.55 496 SER A CA 1
ATOM 3375 C C . SER A 1 496 ? -11.377 25.423 -4.069 1.00 63.04 496 SER A C 1
ATOM 3376 O O . SER A 1 496 ? -11.874 25.392 -5.206 1.00 66.46 496 SER A O 1
ATOM 3379 N N . ILE A 1 497 ? -10.455 26.284 -3.705 1.00 63.91 497 ILE A N 1
ATOM 3380 C CA . ILE A 1 497 ? -10.164 27.442 -4.515 1.00 65.27 497 ILE A CA 1
ATOM 3381 C C . ILE A 1 497 ? -8.735 27.411 -4.980 1.00 63.07 497 ILE A C 1
ATOM 3382 O O . ILE A 1 497 ? -7.819 27.286 -4.170 1.00 63.28 497 ILE A O 1
ATOM 3387 N N . TRP A 1 498 ? -8.578 27.507 -6.296 1.00 61.52 498 TRP A N 1
ATOM 3388 C CA . TRP A 1 498 ? -7.281 27.602 -6.953 1.00 62.48 498 TRP A CA 1
ATOM 3389 C C . TRP A 1 498 ? -7.179 28.902 -7.704 1.00 61.86 498 TRP A C 1
ATOM 3390 O O . TRP A 1 498 ? -8.188 29.460 -8.102 1.00 63.13 498 TRP A O 1
ATOM 3401 N N . ALA A 1 499 ? -5.969 29.444 -7.834 1.00 63.55 499 ALA A N 1
ATOM 3402 C CA . ALA A 1 499 ? -5.741 30.498 -8.809 1.00 63.29 499 ALA A CA 1
ATOM 3403 C C . ALA A 1 499 ? -4.533 30.167 -9.653 1.00 63.92 499 ALA A C 1
ATOM 3404 O O . ALA A 1 499 ? -3.596 29.566 -9.160 1.00 64.31 499 ALA A O 1
ATOM 3406 N N . HIS A 1 500 ? -4.583 30.533 -10.933 1.00 65.18 500 HIS A N 1
ATOM 3407 C CA . HIS A 1 500 ? -3.449 30.441 -11.842 1.00 66.13 500 HIS A CA 1
ATOM 3408 C C . HIS A 1 500 ? -3.186 31.748 -12.560 1.00 71.98 500 HIS A C 1
ATOM 3409 O O . HIS A 1 500 ? -3.989 32.705 -12.525 1.00 73.09 500 HIS A O 1
ATOM 3416 N N . SER A 1 501 ? -2.052 31.769 -13.253 1.00 74.86 501 SER A N 1
ATOM 3417 C CA . SER A 1 501 ? -1.652 32.946 -13.986 1.00 76.84 501 SER A CA 1
ATOM 3418 C C . SER A 1 501 ? -2.344 32.914 -15.341 1.00 77.24 501 SER A C 1
ATOM 3419 O O . SER A 1 501 ? -2.916 31.896 -15.752 1.00 76.39 501 SER A O 1
ATOM 3422 N N . LYS A 1 502 ? -2.285 34.053 -16.008 1.00 77.37 502 LYS A N 1
ATOM 3423 C CA . LYS A 1 502 ? -2.852 34.243 -17.309 1.00 77.25 502 LYS A CA 1
ATOM 3424 C C . LYS A 1 502 ? -2.330 33.236 -18.329 1.00 76.34 502 LYS A C 1
ATOM 3425 O O . LYS A 1 502 ? -3.065 32.851 -19.224 1.00 78.58 502 LYS A O 1
ATOM 3427 N N . ARG A 1 503 ? -1.074 32.820 -18.230 1.00 76.09 503 ARG A N 1
ATOM 3428 C CA . ARG A 1 503 ? -0.490 31.964 -19.274 1.00 77.24 503 ARG A CA 1
ATOM 3429 C C . ARG A 1 503 ? -0.934 30.491 -19.144 1.00 76.58 503 ARG A C 1
ATOM 3430 O O . ARG A 1 503 ? -0.795 29.715 -20.097 1.00 75.51 503 ARG A O 1
ATOM 3438 N N . VAL A 1 504 ? -1.459 30.105 -17.978 1.00 76.04 504 VAL A N 1
ATOM 3439 C CA . VAL A 1 504 ? -1.951 28.734 -17.798 1.00 74.82 504 VAL A CA 1
ATOM 3440 C C . VAL A 1 504 ? -3.314 28.492 -18.488 1.00 73.16 504 VAL A C 1
ATOM 3441 O O . VAL A 1 504 ? -4.354 29.089 -18.127 1.00 73.48 504 VAL A O 1
ATOM 3445 N N . GLN A 1 505 ? -3.282 27.623 -19.495 1.00 69.86 505 GLN A N 1
ATOM 3446 C CA . GLN A 1 505 ? -4.487 27.137 -20.120 1.00 68.33 505 GLN A CA 1
ATOM 3447 C C . GLN A 1 505 ? -4.683 25.707 -19.717 1.00 64.37 505 GLN A C 1
ATOM 3448 O O . GLN A 1 505 ? -3.737 24.980 -19.372 1.00 62.40 505 GLN A O 1
ATOM 3454 N N . GLY A 1 506 ? -5.923 25.294 -19.768 1.00 62.24 506 GLY A N 1
ATOM 3455 C CA . GLY A 1 506 ? -6.225 23.898 -19.561 1.00 61.23 506 GLY A CA 1
ATOM 3456 C C . GLY A 1 506 ? -6.252 23.503 -18.116 1.00 58.95 506 GLY A C 1
ATOM 3457 O O . GLY A 1 506 ? -6.258 22.318 -17.827 1.00 58.45 506 GLY A O 1
ATOM 3458 N N . PHE A 1 507 ? -6.310 24.469 -17.196 1.00 64.00 507 PHE A N 1
ATOM 3459 C CA . PHE A 1 507 ? -6.333 24.118 -15.775 1.00 63.73 507 PHE A CA 1
ATOM 3460 C C . PHE A 1 507 ? -7.585 23.304 -15.451 1.00 64.56 507 PHE A C 1
ATOM 3461 O O . PHE A 1 507 ? -8.705 23.674 -15.838 1.00 63.81 507 PHE A O 1
ATOM 3469 N N . THR A 1 508 ? -7.362 22.197 -14.751 1.00 61.84 508 THR A N 1
ATOM 3470 C CA . THR A 1 508 ? -8.415 21.246 -14.435 1.00 60.84 508 THR A CA 1
ATOM 3471 C C . THR A 1 508 ? -8.416 21.044 -12.925 1.00 59.29 508 THR A C 1
ATOM 3472 O O . THR A 1 508 ? -7.413 20.600 -12.363 1.00 63.21 508 THR A O 1
ATOM 3476 N N . SER A 1 509 ? -9.516 21.396 -12.264 1.00 57.02 509 SER A N 1
ATOM 3477 C CA . SER A 1 509 ? -9.568 21.332 -10.806 1.00 56.45 509 SER A CA 1
ATOM 3478 C C . SER A 1 509 ? -9.311 19.890 -10.358 1.00 56.80 509 SER A C 1
ATOM 3479 O O . SER A 1 509 ? -9.864 18.951 -10.917 1.00 54.30 509 SER A O 1
ATOM 3482 N N . PRO A 1 510 ? -8.486 19.704 -9.329 1.00 60.73 510 PRO A N 1
ATOM 3483 C CA . PRO A 1 510 ? -8.196 18.331 -8.899 1.00 57.58 510 PRO A CA 1
ATOM 3484 C C . PRO A 1 510 ? -9.430 17.668 -8.335 1.00 56.12 510 PRO A C 1
ATOM 3485 O O . PRO A 1 510 ? -10.285 18.318 -7.750 1.00 56.43 510 PRO A O 1
ATOM 3489 N N . VAL A 1 511 ? -9.506 16.363 -8.511 1.00 55.49 511 VAL A N 1
ATOM 3490 C CA . VAL A 1 511 ? -10.654 15.610 -8.071 1.00 56.73 511 VAL A CA 1
ATOM 3491 C C . VAL A 1 511 ? -10.586 15.434 -6.564 1.00 53.20 511 VAL A C 1
ATOM 3492 O O . VAL A 1 511 ? -11.620 15.375 -5.890 1.00 54.76 511 VAL A O 1
ATOM 3496 N N . THR A 1 512 ? -9.381 15.333 -6.020 1.00 49.59 512 THR A N 1
ATOM 3497 C CA . THR A 1 512 ? -9.253 15.242 -4.579 1.00 50.34 512 THR A CA 1
ATOM 3498 C C . THR A 1 512 ? -8.166 16.178 -4.168 1.00 52.15 512 THR A C 1
ATOM 3499 O O . THR A 1 512 ? -7.430 16.690 -4.979 1.00 53.11 512 THR A O 1
ATOM 3503 N N . GLU A 1 513 ? -8.089 16.388 -2.874 1.00 55.33 513 GLU A N 1
ATOM 3504 C CA . GLU A 1 513 ? -7.090 17.226 -2.265 1.00 53.37 513 GLU A CA 1
ATOM 3505 C C . GLU A 1 513 ? -5.738 16.517 -2.168 1.00 54.40 513 GLU A C 1
ATOM 3506 O O . GLU A 1 513 ? -4.802 17.056 -1.577 1.00 53.24 513 GLU A O 1
ATOM 3512 N N . TYR A 1 514 ? -5.635 15.310 -2.730 1.00 54.64 514 TYR A N 1
ATOM 3513 C CA . TYR A 1 514 ? -4.396 14.498 -2.596 1.00 56.06 514 TYR A CA 1
ATOM 3514 C C . TYR A 1 514 ? -3.678 14.375 -3.950 1.00 58.48 514 TYR A C 1
ATOM 3515 O O . TYR A 1 514 ? -2.629 13.732 -4.056 1.00 54.80 514 TYR A O 1
ATOM 3524 N N . ASP A 1 515 ? -4.279 15.032 -4.953 1.00 60.08 515 ASP A N 1
ATOM 3525 C CA . ASP A 1 515 ? -3.825 15.052 -6.334 1.00 62.04 515 ASP A CA 1
ATOM 3526 C C . ASP A 1 515 ? -3.202 16.390 -6.635 1.00 59.44 515 ASP A C 1
ATOM 3527 O O . ASP A 1 515 ? -3.673 17.391 -6.134 1.00 56.14 515 ASP A O 1
ATOM 3540 N N . PRO A 1 517 ? -2.984 18.957 -9.714 1.00 60.45 517 PRO A N 1
ATOM 3541 C CA . PRO A 1 517 ? -3.624 19.251 -10.986 1.00 60.24 517 PRO A CA 1
ATOM 3542 C C . PRO A 1 517 ? -2.655 19.739 -12.066 1.00 62.91 517 PRO A C 1
ATOM 3543 O O . PRO A 1 517 ? -2.698 20.905 -12.465 1.00 64.37 517 PRO A O 1
ATOM 3547 N N . TYR A 1 518 ? -1.791 18.848 -12.536 1.00 64.67 518 TYR A N 1
ATOM 3548 C CA . TYR A 1 518 ? -0.857 19.156 -13.636 1.00 62.14 518 TYR A CA 1
ATOM 3549 C C . TYR A 1 518 ? -1.452 18.813 -15.004 1.00 62.30 518 TYR A C 1
ATOM 3550 O O . TYR A 1 518 ? -0.912 19.209 -16.057 1.00 63.03 518 TYR A O 1
ATOM 3559 N N . GLU A 1 519 ? -2.544 18.055 -14.988 1.00 60.88 519 GLU A N 1
ATOM 3560 C CA . GLU A 1 519 ? -3.129 17.512 -16.185 1.00 60.82 519 GLU A CA 1
ATOM 3561 C C . GLU A 1 519 ? -3.615 18.639 -17.080 1.00 59.69 519 GLU A C 1
ATOM 3562 O O . GLU A 1 519 ? -4.184 19.621 -16.603 1.00 55.21 519 GLU A O 1
ATOM 3568 N N . ASN A 1 520 ? -3.442 18.420 -18.374 1.00 58.40 520 ASN A N 1
ATOM 3569 C CA . ASN A 1 520 ? -4.088 19.145 -19.447 1.00 61.73 520 ASN A CA 1
ATOM 3570 C C . ASN A 1 520 ? -3.503 20.504 -19.701 1.00 61.46 520 ASN A C 1
ATOM 3571 O O . ASN A 1 520 ? -3.888 21.180 -20.671 1.00 62.36 520 ASN A O 1
ATOM 3576 N N . ILE A 1 521 ? -2.608 20.923 -18.827 1.00 59.40 521 ILE A N 1
ATOM 3577 C CA . ILE A 1 521 ? -2.134 22.306 -18.854 1.00 63.81 521 ILE A CA 1
ATOM 3578 C C . ILE A 1 521 ? -1.284 22.544 -20.095 1.00 66.28 521 ILE A C 1
ATOM 3579 O O . ILE A 1 521 ? -0.499 21.678 -20.493 1.00 69.72 521 ILE A O 1
ATOM 3584 N N . VAL A 1 522 ? -1.506 23.688 -20.722 1.00 67.96 522 VAL A N 1
ATOM 3585 C CA . VAL A 1 522 ? -0.640 24.166 -21.783 1.00 70.41 522 VAL A CA 1
ATOM 3586 C C . VAL A 1 522 ? -0.274 25.615 -21.466 1.00 73.57 522 VAL A C 1
ATOM 3587 O O . VAL A 1 522 ? -1.123 26.407 -21.080 1.00 73.29 522 VAL A O 1
ATOM 3591 N N . LEU A 1 523 ? 1.010 25.935 -21.614 1.00 76.64 523 LEU A N 1
ATOM 3592 C CA . LEU A 1 523 ? 1.531 27.246 -21.263 1.00 80.77 523 LEU A CA 1
ATOM 3593 C C . LEU A 1 523 ? 1.700 28.154 -22.490 1.00 83.72 523 LEU A C 1
ATOM 3594 O O . LEU A 1 523 ? 2.475 27.829 -23.389 1.00 85.98 523 LEU A O 1
ATOM 3599 N N . ALA A 1 524 ? 1.008 29.291 -22.513 1.00 85.25 524 ALA A N 1
ATOM 3600 C CA . ALA A 1 524 ? 1.070 30.215 -23.657 1.00 91.13 524 ALA A CA 1
ATOM 3601 C C . ALA A 1 524 ? 2.378 31.012 -23.795 1.00 94.58 524 ALA A C 1
ATOM 3602 O O . ALA A 1 524 ? 2.878 31.150 -24.899 1.00 102.87 524 ALA A O 1
ATOM 3604 N N . GLU A 1 525 ? 2.913 31.548 -22.694 1.00 97.07 525 GLU A N 1
ATOM 3605 C CA . GLU A 1 525 ? 4.154 32.384 -22.688 1.00 102.61 525 GLU A CA 1
ATOM 3606 C C . GLU A 1 525 ? 4.062 33.633 -23.589 1.00 107.98 525 GLU A C 1
ATOM 3607 O O . GLU A 1 525 ? 4.919 34.536 -23.582 1.00 117.17 525 GLU A O 1
#

Secondary structure (DSSP, 8-state):
-EEEEEESS------TTSS-S-HHHHT----SEEE-GGG-EEESSEEEEEEETTTTEEEEEEPSS-B-TTSPBPSHHHHHHHHTT---GGG---TTTTEEEEEEEETTEEEEEESS--TT--GGGSSSSS----TTSS-TT----S---SSSEEEEEE-SSEEEEEEPTT-SSPPPSSSEEEEEE---HHHHHHHHHHTS-SEEETTTTB---HHHHHHHHHTT-EEEEE--S-EE--B-TTT-GGGGSHHHHHHHHHHS-HHHHHHHHHTT-SEEP----TTSTT--S--PPPP--HHHHHHHHHHTT-B-SSS-EETTEE-EEEEEE-TTTSTTHHHHHHHHHH--TTS-EEEEEE--------SB---B---TTSTTHHHHHHHH-TT---TTT--S---TTTTHHHHHHHHH--GGGHHHHHHHHHHHHHHHT-----EE--EEEEE-TTEES----SSTT---TT-EE--

CATH classification: 3.40.190.10 (+1 more: 3.10.105.10)

Nearest PDB structures (foldseek):
  4wed-assembly1_A  TM=1.002E+00  e=0.000E+00  Sinorhizobium meliloti 1021
  4oes-assembly1_A  TM=8.140E-01  e=1.757E-45  Brucella suis
  2noo-assembly1_A  TM=8.647E-01  e=8.517E-43  Escherichia coli K-12
  1uiv-assembly1_A  TM=7.864E-01  e=3.996E-42  Escherichia coli
  3dp8-assembly2_B  TM=6.994E-01  e=1.234E-42  Escherichia coli K-12

Radius of gyration: 24.6 Å; Cα contacts (8 Å, |Δi|>4): 1051; chains: 1; bounding box: 67×58×53 Å